Protein AF-A0A382GEL1-F1 (afdb_monomer_lite)

Sequence (383 aa):
GMLVMHELFHVLLGHTRLFERISPAQNFAFDAVINSHLCLLFPDNPGISLFRKLYPADDFPFALLRPPDGWRTPAVKWRLQGEALSVHQALYTESSATYRELFDLLSRKLKNGAFGNAKDLEKIMEQLLGSHGPQGESEEVDPDFIREVREIVARWPMHERRSGRDQGGEAEGFGIEVREARRQMVSSIRSALWPLLDREGGFSGAARMGTGTLETTLPYRSLMDRRAGVSEACGTEPLFYKALSRIPVIRHFEKAHVYLDVSGSMLDDLPLLYGALLPLRQWLYPKIHVFSTSVSDIGYGQLKNGKVISTYGTEIDCVTGHMLKENLCRALIITDGWVGKIPSAHASELGKRKVLINSLITEDGDPEFAAKLNGTVHRLQKY

Secondary structure (DSSP, 8-state):
-HHHHHHHHHHHTTTTTS-SS--HHHHHHHHHHHHHHHHHH-TT-TTHHHHHHHS-SSSTTGGGGSPPBTTTSTT-B----HHHHHHHHHHHTSS---HHHHHHHHHHHHHTT-SS-HHHHHHHHTTSTT-PPS--------HHHHHHHHHHHTTS---------------------HHHHHHHHHHHHHHHHGGGS-TTTTT----EEEEEEEEEEESS--S--HHHHHHHHTT---S-EEEEEEEEEEE---PBEEEEE-SGGGTTTHHHHHHHHGGGTTTB-SEEEEESSSEEEEEHHHHHTT-----S---HHHHHHHHHHTT-SEEEEEE-S---PPPHHHHHHHHHTT-EEEEEE-TT---GGGGGSSS-EEE----

Foldseek 3Di:
DVLVQLVLVCVLQDPPDPDPDDDLLLVVLSLLLSQLVSCVVCVVDPCLVVLVVLFPCQDPPRVSNHQAPCAPHPPGDHNDDDPSSVLSCCSHPPVDDDSVNSSCVSVVCLVVPVDDDPVVVVVVSCVDSPDDPDDDDDDDDDPVVVVVSNVVSVLDDDDDDDDDDDDDDDDDDDDDPLPVLLVLLLVQVCVLQVVQADVVVVLQQDWDWDKDKDWDWDQDDPDDAPVQVVCVVVVHHDRIGIDIDIDTDTDGGHAAAEEEELAPVCVVVLVSNLSSCLVVCNRYDQWHFYDFPATDTDGNVCSVVVPGDYPNHAACQNVLVVCVVVVAQHYEYEEQQPRDAHPPVSLVVQVVSNREYEYEHEPNHDCVNCPSHHYYYTYRDDD

pLDDT: mean 70.01, std 20.83, range [22.47, 97.06]

Radius of gyration: 30.43 Å; chains: 1; bounding box: 86×64×75 Å

Organism: NCBI:txid408172

Structure (mmCIF, N/CA/C/O backbone):
data_AF-A0A382GEL1-F1
#
_entry.id   AF-A0A382GEL1-F1
#
loop_
_atom_site.group_PDB
_atom_site.id
_atom_site.type_symbol
_atom_site.label_atom_id
_atom_site.label_alt_id
_atom_site.label_comp_id
_atom_site.label_asym_id
_atom_site.label_entity_id
_atom_site.label_seq_id
_atom_site.pdbx_PDB_ins_code
_atom_site.Cartn_x
_atom_site.Cartn_y
_atom_site.Cartn_z
_atom_site.occupancy
_atom_site.B_iso_or_equiv
_atom_site.auth_seq_id
_atom_site.auth_comp_id
_atom_site.auth_asym_id
_atom_site.auth_atom_id
_atom_site.pdbx_PDB_model_num
ATOM 1 N N . GLY A 1 1 ? 26.608 -26.980 -24.484 1.00 51.22 1 GLY A N 1
ATOM 2 C CA . GLY A 1 1 ? 25.591 -25.938 -24.264 1.00 51.22 1 GLY A CA 1
ATOM 3 C C . GLY A 1 1 ? 25.439 -25.641 -22.790 1.00 51.22 1 GLY A C 1
ATOM 4 O O . GLY A 1 1 ? 26.114 -24.757 -22.299 1.00 51.22 1 GLY A O 1
ATOM 5 N N . MET A 1 2 ? 24.625 -26.418 -22.074 1.00 59.84 2 MET A N 1
ATOM 6 C CA . MET A 1 2 ? 24.245 -26.127 -20.682 1.00 59.84 2 MET A CA 1
ATOM 7 C C . MET A 1 2 ? 25.402 -26.153 -19.666 1.00 59.84 2 MET A C 1
ATOM 9 O O . MET A 1 2 ? 25.408 -25.323 -18.771 1.00 59.84 2 MET A O 1
ATOM 13 N N . LEU A 1 3 ? 26.406 -27.023 -19.845 1.00 56.03 3 LEU A N 1
ATOM 14 C CA . LEU A 1 3 ? 27.614 -27.030 -19.006 1.00 56.03 3 LEU A CA 1
ATOM 15 C C . LEU A 1 3 ? 28.439 -25.747 -19.187 1.00 56.03 3 LEU A C 1
ATOM 17 O O . LEU A 1 3 ? 28.814 -25.111 -18.222 1.00 56.03 3 LEU A O 1
ATOM 21 N N . VAL A 1 4 ? 28.636 -25.311 -20.434 1.00 51.06 4 VAL A N 1
ATOM 22 C CA . VAL A 1 4 ? 29.341 -24.054 -20.745 1.00 51.06 4 VAL A CA 1
ATOM 23 C C . VAL A 1 4 ? 28.583 -22.852 -20.181 1.00 51.06 4 VAL A C 1
ATOM 25 O O . VAL A 1 4 ? 29.202 -21.921 -19.695 1.00 51.06 4 VAL A O 1
ATOM 28 N N . MET A 1 5 ? 27.246 -22.879 -20.201 1.00 49.69 5 MET A N 1
ATOM 29 C CA . MET A 1 5 ? 26.431 -21.841 -19.565 1.00 49.69 5 MET A CA 1
ATOM 30 C C . MET A 1 5 ? 26.531 -21.887 -18.039 1.00 49.69 5 MET A C 1
ATOM 32 O O . MET A 1 5 ? 26.578 -20.838 -17.423 1.00 49.69 5 MET A O 1
ATOM 36 N N . HIS A 1 6 ? 26.596 -23.070 -17.430 1.00 55.56 6 HIS A N 1
ATOM 37 C CA . HIS A 1 6 ? 26.829 -23.225 -15.994 1.00 55.56 6 HIS A CA 1
ATOM 38 C C . HIS A 1 6 ? 28.192 -22.644 -15.588 1.00 55.56 6 HIS A C 1
ATOM 40 O O . HIS A 1 6 ? 28.235 -21.745 -14.754 1.00 55.56 6 HIS A O 1
ATOM 46 N N . GLU A 1 7 ? 29.275 -23.037 -16.263 1.00 53.88 7 GLU A N 1
ATOM 47 C CA . GLU A 1 7 ? 30.620 -22.492 -16.021 1.00 53.88 7 GLU A CA 1
ATOM 48 C C . GLU A 1 7 ? 30.689 -20.981 -16.290 1.00 53.88 7 GLU A C 1
ATOM 50 O O . GLU A 1 7 ? 31.270 -20.224 -15.514 1.00 53.88 7 GLU A O 1
ATOM 55 N N . LEU A 1 8 ? 30.024 -20.500 -17.348 1.00 47.31 8 LEU A N 1
ATOM 56 C CA . LEU A 1 8 ? 29.920 -19.069 -17.620 1.00 47.31 8 LEU A CA 1
ATOM 57 C C . LEU A 1 8 ? 29.183 -18.355 -16.483 1.00 47.31 8 LEU A C 1
ATOM 59 O O . LEU A 1 8 ? 29.615 -17.288 -16.080 1.00 47.31 8 LEU A O 1
ATOM 63 N N . PHE A 1 9 ? 28.126 -18.935 -15.911 1.00 45.88 9 PHE A N 1
ATOM 64 C CA . PHE A 1 9 ? 27.417 -18.357 -14.766 1.00 45.88 9 PHE A CA 1
ATOM 65 C C . PHE A 1 9 ? 28.251 -18.365 -13.475 1.00 45.88 9 PHE A C 1
ATOM 67 O O . PHE A 1 9 ? 28.119 -17.432 -12.685 1.00 45.88 9 PHE A O 1
ATOM 74 N N . HIS A 1 10 ? 29.156 -19.331 -13.283 1.00 51.50 10 HIS A N 1
ATOM 75 C CA . HIS A 1 10 ? 30.150 -19.308 -12.199 1.00 51.50 10 HIS A CA 1
ATOM 76 C C . HIS A 1 10 ? 31.162 -18.170 -12.357 1.00 51.50 10 HIS A C 1
ATOM 78 O O . HIS A 1 10 ? 31.471 -17.455 -11.398 1.00 51.50 10 HIS A O 1
ATOM 84 N N . VAL A 1 11 ? 31.645 -17.957 -13.583 1.00 45.09 11 VAL A N 1
ATOM 85 C CA . VAL A 1 11 ? 32.502 -16.811 -13.911 1.00 45.09 11 VAL A CA 1
ATOM 86 C C . VAL A 1 11 ? 31.721 -15.503 -13.752 1.00 45.09 11 VAL A C 1
ATOM 88 O O . VAL A 1 11 ? 32.246 -14.543 -13.182 1.00 45.09 11 VAL A O 1
ATOM 91 N N . LEU A 1 12 ? 30.452 -15.480 -14.182 1.00 38.00 12 LEU A N 1
ATOM 92 C CA . LEU A 1 12 ? 29.607 -14.294 -14.159 1.00 38.00 12 LEU A CA 1
ATOM 93 C C . LEU A 1 12 ? 29.206 -13.883 -12.729 1.00 38.00 12 LEU A C 1
ATOM 95 O O . LEU A 1 12 ? 29.235 -12.710 -12.395 1.00 38.00 12 LEU A O 1
ATOM 99 N N . LEU A 1 13 ? 28.875 -14.816 -11.838 1.00 44.44 13 LEU A N 1
ATOM 100 C CA . LEU A 1 13 ? 28.463 -14.503 -10.458 1.00 44.44 13 LEU A CA 1
ATOM 101 C C . LEU A 1 13 ? 29.647 -14.325 -9.491 1.00 44.44 13 LEU A C 1
ATOM 103 O O . LEU A 1 13 ? 29.459 -14.135 -8.290 1.00 44.44 13 LEU A O 1
ATOM 107 N N . GLY A 1 14 ? 30.872 -14.303 -10.022 1.00 43.22 14 GLY A N 1
ATOM 108 C CA . GLY A 1 14 ? 32.047 -13.837 -9.302 1.00 43.22 14 GLY A CA 1
ATOM 109 C C . GLY A 1 14 ? 32.675 -14.871 -8.372 1.00 43.22 14 GLY A C 1
ATOM 110 O O . GLY A 1 14 ? 32.831 -14.610 -7.181 1.00 43.22 14 GLY A O 1
ATOM 111 N N . HIS A 1 15 ? 33.186 -15.973 -8.927 1.00 45.88 15 HIS A N 1
ATOM 112 C CA . HIS A 1 15 ? 34.116 -16.863 -8.212 1.00 45.88 15 HIS A CA 1
ATOM 113 C C . HIS A 1 15 ? 35.503 -16.256 -7.928 1.00 45.88 15 HIS A C 1
ATOM 115 O O . HIS A 1 15 ? 36.342 -16.919 -7.324 1.00 45.88 15 HIS A O 1
ATOM 121 N N . THR A 1 16 ? 35.778 -15.003 -8.310 1.00 42.62 16 THR A N 1
ATOM 122 C CA . THR A 1 16 ? 37.119 -14.426 -8.124 1.00 42.62 16 THR A CA 1
ATOM 123 C C . THR A 1 16 ? 37.268 -13.410 -6.998 1.00 42.62 16 THR A C 1
ATOM 125 O O . THR A 1 16 ? 38.412 -13.212 -6.598 1.00 42.62 16 THR A O 1
ATOM 128 N N . ARG A 1 17 ? 36.221 -12.750 -6.457 1.00 38.22 17 ARG A N 1
ATOM 129 C CA . ARG A 1 17 ? 36.457 -11.637 -5.490 1.00 38.22 17 ARG A CA 1
ATOM 130 C C . ARG A 1 17 ? 35.403 -11.327 -4.414 1.00 38.22 17 ARG A C 1
ATOM 132 O O . ARG A 1 17 ? 35.655 -10.417 -3.631 1.00 38.22 17 ARG A O 1
ATOM 139 N N . LEU A 1 18 ? 34.259 -12.014 -4.323 1.00 35.97 18 LEU A N 1
ATOM 140 C CA . LEU A 1 18 ? 33.218 -11.626 -3.343 1.00 35.97 18 LEU A CA 1
ATOM 141 C C . LEU A 1 18 ? 33.382 -12.244 -1.941 1.00 35.97 18 LEU A C 1
ATOM 143 O O . LEU A 1 18 ? 32.827 -11.711 -0.984 1.00 35.97 18 LEU A O 1
ATOM 147 N N . PHE A 1 19 ? 34.195 -13.295 -1.781 1.00 34.75 19 PHE A N 1
ATOM 148 C CA . PHE A 1 19 ? 34.539 -13.864 -0.471 1.00 34.75 19 PHE A CA 1
ATOM 149 C C . PHE A 1 19 ? 36.019 -14.265 -0.436 1.00 34.75 19 PHE A C 1
ATOM 151 O O . PHE A 1 19 ? 36.486 -14.965 -1.329 1.00 34.75 19 PHE A O 1
ATOM 158 N N . GLU A 1 20 ? 36.755 -13.858 0.604 1.00 35.75 20 GLU A N 1
ATOM 159 C CA . GLU A 1 20 ? 38.192 -14.160 0.765 1.00 35.75 20 GLU A CA 1
ATOM 160 C C . GLU A 1 20 ? 38.476 -15.676 0.867 1.00 35.75 20 GLU A C 1
ATOM 162 O O . GLU A 1 20 ? 39.573 -16.121 0.533 1.00 35.75 20 GLU A O 1
ATOM 167 N N . ARG A 1 21 ? 37.472 -16.477 1.272 1.00 40.16 21 ARG A N 1
ATOM 168 C CA . ARG A 1 21 ? 37.397 -17.948 1.158 1.00 40.16 21 ARG A CA 1
ATOM 169 C C . ARG A 1 21 ? 35.927 -18.378 1.073 1.00 40.16 21 ARG A C 1
ATOM 171 O O . ARG A 1 21 ? 35.177 -18.138 2.018 1.00 40.16 21 ARG A O 1
ATOM 178 N N . ILE A 1 22 ? 35.508 -19.013 -0.024 1.00 49.91 22 ILE A N 1
ATOM 179 C CA . ILE A 1 22 ? 34.149 -19.567 -0.147 1.00 49.91 22 ILE A CA 1
ATOM 180 C C . ILE A 1 22 ? 34.103 -20.915 0.579 1.00 49.91 22 ILE A C 1
ATOM 182 O O . ILE A 1 22 ? 34.937 -21.788 0.342 1.00 49.91 22 ILE A O 1
ATOM 186 N N . SER A 1 23 ? 33.146 -21.088 1.490 1.00 54.94 23 SER A N 1
ATOM 187 C CA . SER A 1 23 ? 32.922 -22.381 2.142 1.00 54.94 23 SER A CA 1
ATOM 188 C C . SER A 1 23 ? 32.253 -23.367 1.175 1.00 54.94 23 SER A C 1
ATOM 190 O O . SER A 1 23 ? 31.447 -22.951 0.339 1.00 54.94 23 SER A O 1
ATOM 192 N N . PRO A 1 24 ? 32.485 -24.682 1.309 1.00 55.19 24 PRO A N 1
ATOM 193 C CA . PRO A 1 24 ? 31.870 -25.668 0.420 1.00 55.19 24 PRO A CA 1
ATOM 194 C C . PRO A 1 24 ? 30.332 -25.568 0.359 1.00 55.19 24 PRO A C 1
ATOM 196 O O . PRO A 1 24 ? 29.725 -25.719 -0.699 1.00 55.19 24 PRO A O 1
ATOM 199 N N . ALA A 1 25 ? 29.684 -25.235 1.480 1.00 56.03 25 ALA A N 1
ATOM 200 C CA . ALA A 1 25 ? 28.234 -25.042 1.558 1.00 56.03 25 ALA A CA 1
ATOM 201 C C . ALA A 1 25 ? 27.726 -23.862 0.714 1.00 56.03 25 ALA A C 1
ATOM 203 O O . ALA A 1 25 ? 26.611 -23.905 0.198 1.00 56.03 25 ALA A O 1
ATOM 204 N N . GLN A 1 26 ? 28.539 -22.810 0.587 1.00 53.25 26 GLN A N 1
ATOM 205 C CA . GLN A 1 26 ? 28.230 -21.656 -0.254 1.00 53.25 26 GLN A CA 1
ATOM 206 C C . GLN A 1 26 ? 28.356 -22.026 -1.727 1.00 53.25 26 GLN A C 1
ATOM 208 O O . GLN A 1 26 ? 27.423 -21.742 -2.468 1.00 53.25 26 GLN A O 1
ATOM 213 N N . ASN A 1 27 ? 29.427 -22.726 -2.127 1.00 61.47 27 ASN A N 1
ATOM 214 C CA . ASN A 1 27 ? 29.574 -23.233 -3.500 1.00 61.47 27 ASN A CA 1
ATOM 215 C C . ASN A 1 27 ? 28.355 -24.067 -3.905 1.00 61.47 27 ASN A C 1
ATOM 217 O O . ASN A 1 27 ? 27.696 -23.765 -4.889 1.00 61.47 27 ASN A O 1
ATOM 221 N N . PHE A 1 28 ? 27.956 -25.020 -3.062 1.00 68.56 28 PHE A N 1
ATOM 222 C CA . PHE A 1 28 ? 26.776 -25.836 -3.331 1.00 68.56 28 PHE A CA 1
ATOM 223 C C . PHE A 1 28 ? 25.490 -25.003 -3.499 1.00 68.56 28 PHE A C 1
ATOM 225 O O . PHE A 1 28 ? 24.666 -25.269 -4.376 1.00 68.56 28 PHE A O 1
ATOM 232 N N . ALA A 1 29 ? 25.290 -23.997 -2.641 1.00 61.16 29 ALA A N 1
ATOM 233 C CA . ALA A 1 29 ? 24.134 -23.109 -2.735 1.00 61.16 29 ALA A CA 1
ATOM 234 C C . ALA A 1 29 ? 24.134 -22.323 -4.056 1.00 61.16 29 ALA A C 1
ATOM 236 O O . ALA A 1 29 ? 23.073 -22.158 -4.660 1.00 61.16 29 ALA A O 1
ATOM 237 N N . PHE A 1 30 ? 25.307 -21.874 -4.513 1.00 59.22 30 PHE A N 1
ATOM 238 C CA . PHE A 1 30 ? 25.467 -21.202 -5.800 1.00 59.22 30 PHE A CA 1
ATOM 239 C C . PHE A 1 30 ? 25.097 -22.120 -6.963 1.00 59.22 30 PHE A C 1
ATOM 241 O O . PHE A 1 30 ? 24.238 -21.744 -7.761 1.00 59.22 30 PHE A O 1
ATOM 248 N N . ASP A 1 31 ? 25.638 -23.337 -7.007 1.00 67.75 31 ASP A N 1
ATOM 249 C CA . ASP A 1 31 ? 25.343 -24.313 -8.061 1.00 67.75 31 ASP A CA 1
ATOM 250 C C . ASP A 1 31 ? 23.836 -24.606 -8.140 1.00 67.75 31 ASP A C 1
ATOM 252 O O . ASP A 1 31 ? 23.256 -24.665 -9.225 1.00 67.75 31 ASP A O 1
ATOM 256 N N . ALA A 1 32 ? 23.168 -24.748 -6.987 1.00 70.38 32 ALA A N 1
ATOM 257 C CA . ALA A 1 32 ? 21.729 -25.008 -6.919 1.00 70.38 32 ALA A CA 1
ATOM 258 C C . ALA A 1 32 ? 20.906 -23.857 -7.509 1.00 70.38 32 ALA A C 1
ATOM 260 O O . ALA A 1 32 ? 19.965 -24.085 -8.278 1.00 70.38 32 ALA A O 1
ATOM 261 N N . VAL A 1 33 ? 21.276 -22.615 -7.185 1.00 64.31 33 VAL A N 1
ATOM 262 C CA . VAL A 1 33 ? 20.628 -21.420 -7.732 1.00 64.31 33 VAL A CA 1
ATOM 263 C C . VAL A 1 33 ? 20.878 -21.327 -9.233 1.00 64.31 33 VAL A C 1
ATOM 265 O O . VAL A 1 33 ? 19.914 -21.200 -9.988 1.00 64.31 33 VAL A O 1
ATOM 268 N N . ILE A 1 34 ? 22.130 -21.460 -9.678 1.00 62.16 34 ILE A N 1
ATOM 269 C CA . ILE A 1 34 ? 22.515 -21.377 -11.093 1.00 62.16 34 ILE A CA 1
ATOM 270 C C . ILE A 1 34 ? 21.776 -22.437 -11.913 1.00 62.16 34 ILE A C 1
ATOM 272 O O . ILE A 1 34 ? 21.128 -22.104 -12.906 1.00 62.16 34 ILE A O 1
ATOM 276 N N . ASN A 1 35 ? 21.790 -23.697 -11.474 1.00 73.31 35 ASN A N 1
ATOM 277 C CA . ASN A 1 35 ? 21.128 -24.791 -12.185 1.00 73.31 35 ASN A CA 1
ATOM 278 C C . ASN A 1 35 ? 19.620 -24.575 -12.282 1.00 73.31 35 ASN A C 1
ATOM 280 O O . ASN A 1 35 ? 19.038 -24.749 -13.357 1.00 73.31 35 ASN A O 1
ATOM 284 N N . SER A 1 36 ? 18.987 -24.141 -11.190 1.00 72.06 36 SER A N 1
ATOM 285 C CA . SER A 1 36 ? 17.558 -23.829 -11.194 1.00 72.06 36 SER A CA 1
ATOM 286 C C . SER A 1 36 ? 17.216 -22.685 -12.144 1.00 72.06 36 SER A C 1
ATOM 288 O O . SER A 1 36 ? 16.263 -22.777 -12.921 1.00 72.06 36 SER A O 1
ATOM 290 N N . HIS A 1 37 ? 18.052 -21.650 -12.167 1.00 64.25 37 HIS A N 1
ATOM 291 C CA . HIS A 1 37 ? 17.856 -20.475 -12.993 1.00 64.25 37 HIS A CA 1
ATOM 292 C C . HIS A 1 37 ? 18.031 -20.799 -14.479 1.00 64.25 37 HIS A C 1
ATOM 294 O O . HIS A 1 37 ? 17.176 -20.445 -15.291 1.00 64.25 37 HIS A O 1
ATOM 300 N N . LEU A 1 38 ? 19.069 -21.561 -14.835 1.00 63.72 38 LEU A N 1
ATOM 301 C CA . LEU A 1 38 ? 19.280 -22.051 -16.198 1.00 63.72 38 LEU A CA 1
ATOM 302 C C . LEU A 1 38 ? 18.112 -22.916 -16.679 1.00 63.72 38 LEU A C 1
ATOM 304 O O . LEU A 1 38 ? 17.657 -22.759 -17.812 1.00 63.72 38 LEU A O 1
ATOM 308 N N . CYS A 1 39 ? 17.584 -23.788 -15.816 1.00 70.25 39 CYS A N 1
ATOM 309 C CA . CYS A 1 39 ? 16.404 -24.584 -16.139 1.00 70.25 39 CYS A CA 1
ATOM 310 C C . CYS A 1 39 ? 15.180 -23.690 -16.391 1.00 70.25 39 CYS A C 1
ATOM 312 O O . CYS A 1 39 ? 14.426 -23.926 -17.335 1.00 70.25 39 CYS A O 1
ATOM 314 N N . LEU A 1 40 ? 14.959 -22.669 -15.555 1.00 66.50 40 LEU A N 1
ATOM 315 C CA . LEU A 1 40 ? 13.805 -21.771 -15.657 1.00 66.50 40 LEU A CA 1
ATOM 316 C C . LEU A 1 40 ? 13.856 -20.859 -16.888 1.00 66.50 40 LEU A C 1
ATOM 318 O O . LEU A 1 40 ? 12.805 -20.640 -17.499 1.00 66.50 40 LEU A O 1
ATOM 322 N N . LEU A 1 41 ? 15.044 -20.349 -17.230 1.00 56.47 41 LEU A N 1
ATOM 323 C CA . LEU A 1 41 ? 15.288 -19.490 -18.392 1.00 56.47 41 LEU A CA 1
ATOM 324 C C . LEU A 1 41 ? 15.200 -20.257 -19.712 1.00 56.47 41 LEU A C 1
ATOM 326 O O . LEU A 1 41 ? 14.663 -19.736 -20.686 1.00 56.47 41 LEU A O 1
ATOM 330 N N . PHE A 1 42 ? 15.694 -21.496 -19.738 1.00 68.00 42 PHE A N 1
ATOM 331 C CA . PHE A 1 42 ? 15.778 -22.304 -20.955 1.00 68.00 42 PHE A CA 1
ATOM 332 C C . PHE A 1 42 ? 15.041 -23.642 -20.796 1.00 68.00 42 PHE A C 1
ATOM 334 O O . PHE A 1 42 ? 15.665 -24.700 -20.881 1.00 68.00 42 PHE A O 1
ATOM 341 N N . PRO A 1 43 ? 13.713 -23.626 -20.582 1.00 69.50 43 PRO A N 1
ATOM 342 C CA . PRO A 1 43 ? 12.949 -24.812 -20.193 1.00 69.50 43 PRO A CA 1
ATOM 343 C C . PRO A 1 43 ? 12.905 -25.913 -21.253 1.00 69.50 43 PRO A C 1
ATOM 345 O O . PRO A 1 43 ? 12.788 -27.086 -20.906 1.00 69.50 43 PRO A O 1
ATOM 348 N N . ASP A 1 44 ? 13.047 -25.546 -22.525 1.00 72.56 44 ASP A N 1
ATOM 349 C CA . ASP A 1 44 ? 13.038 -26.480 -23.653 1.00 72.56 44 ASP A CA 1
ATOM 350 C C . ASP A 1 44 ? 14.450 -26.976 -24.014 1.00 72.56 44 ASP A C 1
ATOM 352 O O . ASP A 1 44 ? 14.643 -27.686 -25.002 1.00 72.56 44 ASP A O 1
ATOM 356 N N . ASN A 1 45 ? 15.471 -26.613 -23.226 1.00 72.62 45 ASN A N 1
ATOM 357 C CA . ASN A 1 45 ? 16.844 -26.994 -23.519 1.00 72.62 45 ASN A CA 1
ATOM 358 C C . ASN A 1 45 ? 17.074 -28.492 -23.231 1.00 72.62 45 ASN A C 1
ATOM 360 O O . ASN A 1 45 ? 16.934 -28.936 -22.084 1.00 72.62 45 ASN A O 1
ATOM 364 N N . PRO A 1 46 ? 17.520 -29.287 -24.224 1.00 71.31 46 PRO A N 1
ATOM 365 C CA . PRO A 1 46 ? 17.767 -30.718 -24.037 1.00 71.31 46 PRO A CA 1
ATOM 366 C C . PRO A 1 46 ? 18.852 -31.004 -22.983 1.00 71.31 46 PRO A C 1
ATOM 368 O O . PRO A 1 46 ? 18.870 -32.082 -22.381 1.00 71.31 46 PRO A O 1
ATOM 371 N N . GLY A 1 47 ? 19.717 -30.023 -22.702 1.00 69.06 47 GLY A N 1
ATOM 372 C CA . GLY A 1 47 ? 20.745 -30.062 -21.666 1.00 69.06 47 GLY A CA 1
ATOM 373 C C . GLY A 1 47 ? 20.214 -30.229 -20.241 1.00 69.06 47 GLY A C 1
ATOM 374 O O . GLY A 1 47 ? 20.942 -30.742 -19.403 1.00 69.06 47 GLY A O 1
ATOM 375 N N . ILE A 1 48 ? 18.939 -29.937 -19.963 1.00 77.56 48 ILE A N 1
ATOM 376 C CA . ILE A 1 48 ? 18.332 -30.160 -18.634 1.00 77.56 48 ILE A CA 1
ATOM 377 C C . ILE A 1 48 ? 18.305 -31.653 -18.267 1.00 77.56 48 ILE A C 1
ATOM 379 O O . ILE A 1 48 ? 18.303 -32.043 -17.096 1.00 77.56 48 ILE A O 1
ATOM 383 N N . SER A 1 49 ? 18.278 -32.533 -19.272 1.00 79.62 49 SER A N 1
ATOM 384 C CA . SER A 1 49 ? 18.406 -33.975 -19.047 1.00 79.62 49 SER A CA 1
ATOM 385 C C . SER A 1 49 ? 19.749 -34.361 -18.412 1.00 79.62 49 SER A C 1
ATOM 387 O O . SER A 1 49 ? 19.807 -35.384 -17.736 1.00 79.62 49 SER A O 1
ATOM 389 N N . LEU A 1 50 ? 20.796 -33.540 -18.563 1.00 77.44 50 LEU A N 1
ATOM 390 C CA . LEU A 1 50 ? 22.117 -33.778 -17.986 1.00 77.44 50 LEU A CA 1
ATOM 391 C C . LEU A 1 50 ? 22.097 -33.659 -16.458 1.00 77.44 50 LEU A C 1
ATOM 393 O O . LEU A 1 50 ? 22.530 -34.588 -15.788 1.00 77.44 50 LEU A O 1
ATOM 397 N N . PHE A 1 51 ? 21.505 -32.599 -15.896 1.00 81.69 51 PHE A N 1
ATOM 398 C CA . PHE A 1 51 ? 21.383 -32.443 -14.437 1.00 81.69 51 PHE A CA 1
ATOM 399 C C . PHE A 1 51 ? 20.622 -33.608 -13.796 1.00 81.69 51 PHE A C 1
ATOM 401 O O . PHE A 1 51 ? 20.992 -34.105 -12.737 1.00 81.69 51 PHE A O 1
ATOM 408 N N . ARG A 1 52 ? 19.588 -34.109 -14.482 1.00 83.56 52 ARG A N 1
ATOM 409 C CA . ARG A 1 52 ? 18.815 -35.274 -14.031 1.00 83.56 52 ARG A CA 1
ATOM 410 C C . ARG A 1 52 ? 19.577 -36.602 -14.132 1.00 83.56 52 ARG A C 1
ATOM 412 O O . ARG A 1 52 ? 19.168 -37.569 -13.499 1.00 83.56 52 ARG A O 1
ATOM 419 N N . LYS A 1 53 ? 20.642 -36.672 -14.933 1.00 81.19 53 LYS A N 1
ATOM 420 C CA . LYS A 1 53 ? 21.529 -37.844 -15.014 1.00 81.19 53 LYS A CA 1
ATOM 421 C C . LYS A 1 53 ? 22.661 -37.775 -13.993 1.00 81.19 53 LYS A C 1
ATOM 423 O O . LYS A 1 53 ? 23.062 -38.814 -13.489 1.00 81.19 53 LYS A O 1
ATOM 428 N N . LEU A 1 54 ? 23.169 -36.573 -13.726 1.00 76.69 54 LEU A N 1
ATOM 429 C CA . LEU A 1 54 ? 24.309 -36.350 -12.839 1.00 76.69 54 LEU A CA 1
ATOM 430 C C . LEU A 1 54 ? 23.924 -36.388 -11.362 1.00 76.69 54 LEU A C 1
ATOM 432 O O . LEU A 1 54 ? 24.689 -36.905 -10.556 1.00 76.69 54 LEU A O 1
ATOM 436 N N . TYR A 1 55 ? 22.743 -35.873 -11.013 1.00 81.94 55 TYR A N 1
ATOM 437 C CA . TYR A 1 55 ? 22.324 -35.769 -9.620 1.00 81.94 55 TYR A CA 1
ATOM 438 C C . TYR A 1 55 ? 21.154 -36.717 -9.299 1.00 81.94 55 TYR A C 1
ATOM 440 O O . TYR A 1 55 ? 20.181 -36.784 -10.069 1.00 81.94 55 TYR A O 1
ATOM 448 N N . PRO A 1 56 ? 21.210 -37.448 -8.168 1.00 81.94 56 PRO A N 1
ATOM 449 C CA . PRO A 1 56 ? 20.098 -38.266 -7.681 1.00 81.94 56 PRO A CA 1
ATOM 450 C C . PRO A 1 56 ? 18.877 -37.403 -7.327 1.00 81.94 56 PRO A C 1
ATOM 452 O O . PRO A 1 56 ? 19.001 -36.247 -6.925 1.00 81.94 56 PRO A O 1
ATOM 455 N N . ALA A 1 57 ? 17.674 -37.949 -7.520 1.00 84.31 57 ALA A N 1
ATOM 456 C CA . ALA A 1 57 ? 16.425 -37.198 -7.353 1.00 84.31 57 ALA A CA 1
ATOM 457 C C . ALA A 1 57 ? 15.943 -37.135 -5.895 1.00 84.31 57 ALA A C 1
ATOM 459 O O . ALA A 1 57 ? 15.163 -36.249 -5.556 1.00 84.31 57 ALA A O 1
ATOM 460 N N . ASP A 1 58 ? 16.362 -38.087 -5.066 1.00 82.38 58 ASP A N 1
ATOM 461 C CA . ASP A 1 58 ? 15.879 -38.370 -3.713 1.00 82.38 58 ASP A CA 1
ATOM 462 C C . ASP A 1 58 ? 16.933 -38.160 -2.617 1.00 82.38 58 ASP A C 1
ATOM 464 O O . ASP A 1 58 ? 16.610 -38.276 -1.436 1.00 82.38 58 ASP A O 1
ATOM 468 N N . ASP A 1 59 ? 18.156 -37.789 -2.991 1.00 80.25 59 ASP A N 1
ATOM 469 C CA . ASP A 1 59 ? 19.261 -37.592 -2.057 1.00 80.25 59 ASP A CA 1
ATOM 470 C C . ASP A 1 59 ? 19.521 -36.100 -1.805 1.00 80.25 59 ASP A C 1
ATOM 472 O O . ASP A 1 59 ? 19.823 -35.331 -2.722 1.00 80.25 59 ASP A O 1
ATOM 476 N N . PHE A 1 60 ? 19.367 -35.665 -0.555 1.00 74.56 60 PHE A N 1
ATOM 477 C CA . PHE A 1 60 ? 19.625 -34.284 -0.150 1.00 74.56 60 PHE A CA 1
ATOM 478 C C . PHE A 1 60 ? 21.101 -34.130 0.258 1.00 74.56 60 PHE A C 1
ATOM 480 O O . PHE A 1 60 ? 21.574 -34.907 1.081 1.00 74.56 60 PHE A O 1
ATOM 487 N N . PRO A 1 61 ? 21.819 -33.089 -0.207 1.00 71.81 61 PRO A N 1
ATOM 488 C CA . PRO A 1 61 ? 21.293 -31.906 -0.881 1.00 71.81 61 PRO A CA 1
ATOM 489 C C . PRO A 1 61 ? 21.288 -31.998 -2.416 1.00 71.81 61 PRO A C 1
ATOM 491 O O . PRO A 1 61 ? 20.701 -31.123 -3.046 1.00 71.81 61 PRO A O 1
ATOM 494 N N . PHE A 1 62 ? 21.875 -33.036 -3.027 1.00 80.12 62 PHE A N 1
ATOM 495 C CA . PHE A 1 62 ? 22.079 -33.162 -4.486 1.00 80.12 62 PHE A CA 1
ATOM 496 C C . PHE A 1 62 ? 20.813 -33.009 -5.326 1.00 80.12 62 PHE A C 1
ATOM 498 O O . PHE A 1 62 ? 20.857 -32.431 -6.411 1.00 80.12 62 PHE A O 1
ATOM 505 N N . ALA A 1 63 ? 19.670 -33.446 -4.807 1.00 85.31 63 ALA A N 1
ATOM 506 C CA . ALA A 1 63 ? 18.374 -33.260 -5.441 1.00 85.31 63 ALA A CA 1
ATOM 507 C C . ALA A 1 63 ? 18.051 -31.778 -5.733 1.00 85.31 63 ALA A C 1
ATOM 509 O O . ALA A 1 63 ? 17.318 -31.502 -6.680 1.00 85.31 63 ALA A O 1
ATOM 510 N N . LEU A 1 64 ? 18.627 -30.818 -4.992 1.00 83.81 64 LEU A N 1
ATOM 511 C CA . LEU A 1 64 ? 18.479 -29.377 -5.246 1.00 83.81 64 LEU A CA 1
ATOM 512 C C . LEU A 1 64 ? 19.203 -28.904 -6.520 1.00 83.81 64 LEU A C 1
ATOM 514 O O . LEU A 1 64 ? 18.798 -27.907 -7.117 1.00 83.81 64 LEU A O 1
ATOM 518 N N . LEU A 1 65 ? 20.232 -29.621 -6.979 1.00 83.50 65 LEU A N 1
ATOM 519 C CA . LEU A 1 65 ? 21.024 -29.263 -8.165 1.00 83.50 65 LEU A CA 1
ATOM 520 C C . LEU A 1 65 ? 20.341 -29.629 -9.489 1.00 83.50 65 LEU A C 1
ATOM 522 O O . LEU A 1 65 ? 20.897 -29.380 -10.559 1.00 83.50 65 LEU A O 1
ATOM 526 N N . ARG A 1 66 ? 19.150 -30.234 -9.439 1.00 86.88 66 ARG A N 1
ATOM 527 C CA . ARG A 1 66 ? 18.403 -30.675 -10.620 1.00 86.88 66 ARG A CA 1
ATOM 528 C C . ARG A 1 66 ? 16.900 -30.413 -10.502 1.00 86.88 66 ARG A C 1
ATOM 530 O O . ARG A 1 66 ? 16.350 -30.460 -9.402 1.00 86.88 66 ARG A O 1
ATOM 537 N N . PRO A 1 67 ? 16.185 -30.251 -11.629 1.00 88.38 67 PRO A N 1
ATOM 538 C CA . PRO A 1 67 ? 14.727 -30.229 -11.609 1.00 88.38 67 PRO A CA 1
ATOM 539 C C . PRO A 1 67 ? 14.132 -31.605 -11.244 1.00 88.38 67 PRO A C 1
ATOM 541 O O . PRO A 1 67 ? 14.792 -32.645 -11.417 1.00 88.38 67 PRO A O 1
ATOM 544 N N . PRO A 1 68 ? 12.871 -31.643 -10.766 1.00 90.69 68 PRO A N 1
ATOM 545 C CA . PRO A 1 68 ? 12.169 -32.891 -10.460 1.00 90.69 68 PRO A CA 1
ATOM 546 C C . PRO A 1 68 ? 11.953 -33.766 -11.707 1.00 90.69 68 PRO A C 1
ATOM 548 O O . PRO A 1 68 ? 12.054 -33.319 -12.854 1.00 90.69 68 PRO A O 1
ATOM 551 N N . ASP A 1 69 ? 11.626 -35.042 -11.500 1.00 88.31 69 ASP A N 1
ATOM 552 C CA . ASP A 1 69 ? 11.219 -35.913 -12.608 1.00 88.31 69 ASP A CA 1
ATOM 553 C C . ASP A 1 69 ? 9.906 -35.396 -13.213 1.00 88.31 69 ASP A C 1
ATOM 555 O O . ASP A 1 69 ? 9.028 -34.941 -12.483 1.00 88.31 69 ASP A O 1
ATOM 559 N N . GLY A 1 70 ? 9.755 -35.452 -14.540 1.00 83.38 70 GLY A N 1
ATOM 560 C CA . GLY A 1 70 ? 8.545 -34.953 -15.210 1.00 83.38 70 GLY A CA 1
ATOM 561 C C . GLY A 1 70 ? 8.329 -33.439 -15.072 1.00 83.38 70 GLY A C 1
ATOM 562 O O . GLY A 1 70 ? 7.196 -32.973 -15.172 1.00 83.38 70 GLY A O 1
ATOM 563 N N . TRP A 1 71 ? 9.387 -32.666 -14.809 1.00 86.81 71 TRP A N 1
ATOM 564 C CA . TRP A 1 71 ? 9.308 -31.219 -14.616 1.00 86.81 71 TRP A CA 1
ATOM 565 C C . TRP A 1 71 ? 8.564 -30.488 -15.746 1.00 86.81 71 TRP A C 1
ATOM 567 O O . TRP A 1 71 ? 8.760 -30.798 -16.919 1.00 86.81 71 TRP A O 1
ATOM 577 N N . ARG A 1 72 ? 7.700 -29.529 -15.370 1.00 76.75 72 ARG A N 1
ATOM 578 C CA . ARG A 1 72 ? 6.764 -28.791 -16.249 1.00 76.75 72 ARG A CA 1
ATOM 579 C C . ARG A 1 72 ? 5.757 -29.650 -17.019 1.00 76.75 72 ARG A C 1
ATOM 581 O O . ARG A 1 72 ? 5.104 -29.166 -17.938 1.00 76.75 72 ARG A O 1
ATOM 588 N N . THR A 1 73 ? 5.567 -30.897 -16.605 1.00 81.25 73 THR A N 1
ATOM 589 C CA . THR A 1 73 ? 4.485 -31.751 -17.099 1.00 81.25 73 THR A CA 1
ATOM 590 C C . THR A 1 73 ? 3.529 -32.104 -15.957 1.00 81.25 73 THR A C 1
ATOM 592 O O . THR A 1 73 ? 3.927 -32.062 -14.789 1.00 81.25 73 THR A O 1
ATOM 595 N N . PRO A 1 74 ? 2.286 -32.519 -16.258 1.00 75.50 74 PRO A N 1
ATOM 596 C CA . PRO A 1 74 ? 1.360 -33.028 -15.244 1.00 75.50 74 PRO A CA 1
ATOM 597 C C . PRO A 1 74 ? 1.879 -34.256 -14.474 1.00 75.50 74 PRO A C 1
ATOM 599 O O . PRO A 1 74 ? 1.348 -34.584 -13.419 1.00 75.50 74 PRO A O 1
ATOM 602 N N . ALA A 1 75 ? 2.918 -34.933 -14.976 1.00 84.19 75 ALA A N 1
ATOM 603 C CA . ALA A 1 75 ? 3.532 -36.106 -14.358 1.00 84.19 75 ALA A CA 1
ATOM 604 C C . ALA A 1 75 ? 4.710 -35.763 -13.421 1.00 84.19 75 ALA A C 1
ATOM 606 O O . ALA A 1 75 ? 5.554 -36.627 -13.168 1.00 84.19 75 ALA A O 1
ATOM 607 N N . VAL A 1 76 ? 4.804 -34.517 -12.936 1.00 89.31 76 VAL A N 1
ATOM 608 C CA . VAL A 1 76 ? 5.900 -34.078 -12.063 1.00 89.31 76 VAL A CA 1
ATOM 609 C C . VAL A 1 76 ? 5.951 -34.890 -10.763 1.00 89.31 76 VAL A C 1
ATOM 611 O O . VAL A 1 76 ? 4.942 -35.060 -10.079 1.00 89.31 76 VAL A O 1
ATOM 614 N N . LYS A 1 77 ? 7.137 -35.393 -10.403 1.00 89.56 77 LYS A N 1
ATOM 615 C CA . LYS A 1 77 ? 7.370 -36.152 -9.165 1.00 89.56 77 LYS A CA 1
ATOM 616 C C . LYS A 1 77 ? 8.452 -35.490 -8.326 1.00 89.56 77 LYS A C 1
ATOM 618 O O . LYS A 1 77 ? 9.624 -35.472 -8.701 1.00 89.56 77 LYS A O 1
ATOM 623 N N . TRP A 1 78 ? 8.046 -35.008 -7.159 1.00 89.81 78 TRP A N 1
ATOM 624 C CA . TRP A 1 78 ? 8.942 -34.503 -6.128 1.00 89.81 78 TRP A CA 1
ATOM 625 C C . TRP A 1 78 ? 9.295 -35.631 -5.160 1.00 89.81 78 TRP A C 1
ATOM 627 O O . TRP A 1 78 ? 8.402 -36.338 -4.694 1.00 89.81 78 TRP A O 1
ATOM 637 N N . ARG A 1 79 ? 10.587 -35.833 -4.890 1.00 87.81 79 ARG A N 1
ATOM 638 C CA . ARG A 1 79 ? 11.072 -36.941 -4.046 1.00 87.81 79 ARG A CA 1
ATOM 639 C C . ARG A 1 79 ? 11.472 -36.503 -2.639 1.00 87.81 79 ARG A C 1
ATOM 641 O O . ARG A 1 79 ? 11.448 -37.321 -1.727 1.00 87.81 79 ARG A O 1
ATOM 648 N N . LEU A 1 80 ? 11.817 -35.227 -2.466 1.00 85.50 80 LEU A N 1
ATOM 649 C CA . LEU A 1 80 ? 12.138 -34.653 -1.162 1.00 85.50 80 LEU A CA 1
ATOM 650 C C . LEU A 1 80 ? 10.876 -34.477 -0.308 1.00 85.50 80 LEU A C 1
ATOM 652 O O . LEU A 1 80 ? 9.757 -34.455 -0.820 1.00 85.50 80 LEU A O 1
ATOM 656 N N . GLN A 1 81 ? 11.061 -34.316 1.004 1.00 82.69 81 GLN A N 1
ATOM 657 C CA . GLN A 1 81 ? 9.981 -34.101 1.973 1.00 82.69 81 GLN A CA 1
ATOM 658 C C . GLN A 1 81 ? 10.280 -32.903 2.889 1.00 82.69 81 GLN A C 1
ATOM 660 O O . GLN A 1 81 ? 11.428 -32.472 3.027 1.00 82.69 81 GLN A O 1
ATOM 665 N N . GLY A 1 82 ? 9.239 -32.369 3.535 1.00 82.38 82 GLY A N 1
ATOM 666 C CA . GLY A 1 82 ? 9.359 -31.292 4.523 1.00 82.38 82 GLY A CA 1
ATOM 667 C C . GLY A 1 82 ? 9.990 -30.010 3.964 1.00 82.38 82 GLY A C 1
ATOM 668 O O . GLY A 1 82 ? 9.702 -29.601 2.846 1.00 82.38 82 GLY A O 1
ATOM 669 N N . GLU A 1 83 ? 10.870 -29.376 4.741 1.00 73.38 83 GLU A N 1
ATOM 670 C CA . GLU A 1 83 ? 11.517 -28.101 4.378 1.00 73.38 83 GLU A CA 1
ATOM 671 C C . GLU A 1 83 ? 12.367 -28.201 3.094 1.00 73.38 83 GLU A C 1
ATOM 673 O O . GLU A 1 83 ? 12.411 -27.260 2.303 1.00 73.38 83 GLU A O 1
ATOM 678 N N . ALA A 1 84 ? 12.988 -29.360 2.838 1.00 77.50 84 ALA A N 1
ATOM 679 C CA . ALA A 1 84 ? 13.780 -29.599 1.631 1.00 77.50 84 ALA A CA 1
ATOM 680 C C . ALA A 1 84 ? 12.909 -29.648 0.363 1.00 77.50 84 ALA A C 1
ATOM 682 O O . ALA A 1 84 ? 13.321 -29.151 -0.684 1.00 77.50 84 ALA A O 1
ATOM 683 N N . LEU A 1 85 ? 11.689 -30.192 0.467 1.00 83.62 85 LEU A N 1
ATOM 684 C CA . LEU A 1 85 ? 10.706 -30.163 -0.617 1.00 83.62 85 LEU A CA 1
ATOM 685 C C . LEU A 1 85 ? 10.285 -28.731 -0.944 1.00 83.62 85 LEU A C 1
ATOM 687 O O . LEU A 1 85 ? 10.280 -28.357 -2.113 1.00 83.62 85 LEU A O 1
ATOM 691 N N . SER A 1 86 ? 9.971 -27.935 0.080 1.00 75.69 86 SER A N 1
ATOM 692 C CA . SER A 1 86 ? 9.555 -26.542 -0.103 1.00 75.69 86 SER A CA 1
ATOM 693 C C . SER A 1 86 ? 10.617 -25.726 -0.840 1.00 75.69 86 SER A C 1
ATOM 695 O O . SER A 1 86 ? 10.293 -24.971 -1.754 1.00 75.69 86 SER A O 1
ATOM 697 N N . VAL A 1 87 ? 11.895 -25.914 -0.493 1.00 70.94 87 VAL A N 1
ATOM 698 C CA . VAL A 1 87 ? 13.009 -25.225 -1.160 1.00 70.94 87 VAL A CA 1
ATOM 699 C C . VAL A 1 87 ? 13.244 -25.750 -2.575 1.00 70.94 87 VAL A C 1
ATOM 701 O O . VAL A 1 87 ? 13.458 -24.960 -3.491 1.00 70.94 87 VAL A O 1
ATOM 704 N N . HIS A 1 88 ? 13.139 -27.061 -2.798 1.00 82.81 88 HIS A N 1
ATOM 705 C CA . HIS A 1 88 ? 13.247 -27.629 -4.143 1.00 82.81 88 HIS A CA 1
ATOM 706 C C . HIS A 1 88 ? 12.135 -27.136 -5.074 1.00 82.81 88 HIS A C 1
ATOM 708 O O . HIS A 1 88 ? 12.397 -26.791 -6.223 1.00 82.81 88 HIS A O 1
ATOM 714 N N . GLN A 1 89 ? 10.906 -27.017 -4.572 1.00 79.69 89 GLN A N 1
ATOM 715 C CA . GLN A 1 89 ? 9.801 -26.403 -5.307 1.00 79.69 89 GLN A CA 1
ATOM 716 C C . GLN A 1 89 ? 10.090 -24.928 -5.601 1.00 79.69 89 GLN A C 1
ATOM 718 O O . GLN A 1 89 ? 10.032 -24.513 -6.754 1.00 79.69 89 GLN A O 1
ATOM 723 N N . ALA A 1 90 ? 10.517 -24.152 -4.607 1.00 68.38 90 ALA A N 1
ATOM 724 C CA . ALA A 1 90 ? 10.853 -22.740 -4.792 1.00 68.38 90 ALA A CA 1
ATOM 725 C C . ALA A 1 90 ? 12.020 -22.489 -5.776 1.00 68.38 90 ALA A C 1
ATOM 727 O O . ALA A 1 90 ? 12.084 -21.425 -6.392 1.00 68.38 90 ALA A O 1
ATOM 728 N N . LEU A 1 91 ? 12.923 -23.458 -5.967 1.00 70.94 91 LEU A N 1
ATOM 729 C CA . LEU A 1 91 ? 13.951 -23.405 -7.011 1.00 70.94 91 LEU A CA 1
ATOM 730 C C . LEU A 1 91 ? 13.364 -23.625 -8.417 1.00 70.94 91 LEU A C 1
ATOM 732 O O . LEU A 1 91 ? 13.754 -22.942 -9.358 1.00 70.94 91 LEU A O 1
ATOM 736 N N . TYR A 1 92 ? 12.431 -24.569 -8.585 1.00 76.69 92 TYR A N 1
ATOM 737 C CA . TYR A 1 92 ? 12.046 -25.069 -9.912 1.00 76.69 92 TYR A CA 1
ATOM 738 C C . TYR A 1 92 ? 10.587 -24.797 -10.337 1.00 76.69 92 TYR A C 1
ATOM 740 O O . TYR A 1 92 ? 10.248 -25.095 -11.479 1.00 76.69 92 TYR A O 1
ATOM 748 N N . THR A 1 93 ? 9.691 -24.242 -9.515 1.00 65.31 93 THR A N 1
ATOM 749 C CA . THR A 1 93 ? 8.297 -23.937 -9.936 1.00 65.31 93 THR A CA 1
ATOM 750 C C . THR A 1 93 ? 7.967 -22.459 -9.997 1.00 65.31 93 THR A C 1
ATOM 752 O O . THR A 1 93 ? 7.393 -22.009 -10.985 1.00 65.31 93 THR A O 1
ATOM 755 N N . GLU A 1 94 ? 8.322 -21.703 -8.968 1.00 51.28 94 GLU A N 1
ATOM 756 C CA . GLU A 1 94 ? 8.002 -20.284 -8.846 1.00 51.28 94 GLU A CA 1
ATOM 757 C C . GLU A 1 94 ? 9.222 -19.614 -8.235 1.00 51.28 94 GLU A C 1
ATOM 759 O O . GLU A 1 94 ? 9.648 -20.004 -7.157 1.00 51.28 94 GLU A O 1
ATOM 764 N N . SER A 1 95 ? 9.834 -18.671 -8.948 1.00 52.06 95 SER A N 1
ATOM 765 C CA . SER A 1 95 ? 11.102 -18.051 -8.565 1.00 52.06 95 SER A CA 1
ATOM 766 C C . SER A 1 95 ? 10.956 -17.286 -7.244 1.00 52.06 95 SER A C 1
ATOM 768 O O . SER A 1 95 ? 10.609 -16.102 -7.231 1.00 52.06 95 SER A O 1
ATOM 770 N N . SER A 1 96 ? 11.185 -17.970 -6.124 1.00 42.56 96 SER A N 1
ATOM 771 C CA . SER A 1 96 ? 10.984 -17.398 -4.791 1.00 42.56 96 SER A CA 1
ATOM 772 C C . SER A 1 96 ? 11.954 -17.897 -3.725 1.00 42.56 96 SER A C 1
ATOM 774 O O . SER A 1 96 ? 11.888 -17.383 -2.617 1.00 42.56 96 SER A O 1
ATOM 776 N N . ALA A 1 97 ? 12.853 -18.842 -4.019 1.00 44.69 97 ALA A N 1
ATOM 777 C CA . ALA A 1 97 ? 13.932 -19.165 -3.086 1.00 44.69 97 ALA A CA 1
ATOM 778 C C . ALA A 1 97 ? 15.024 -18.094 -3.174 1.00 44.69 97 ALA A C 1
ATOM 780 O O . ALA A 1 97 ? 15.659 -17.914 -4.214 1.00 44.69 97 ALA A O 1
ATOM 781 N N . THR A 1 98 ? 15.249 -17.374 -2.082 1.00 46.03 98 THR A N 1
ATOM 782 C CA . THR A 1 98 ? 16.374 -16.442 -1.974 1.00 46.03 98 THR A CA 1
ATOM 783 C C . THR A 1 98 ? 17.664 -17.195 -1.637 1.00 46.03 98 THR A C 1
ATOM 785 O O . THR A 1 98 ? 17.644 -18.214 -0.943 1.00 46.03 98 THR A O 1
ATOM 788 N N . TYR A 1 99 ? 18.816 -16.674 -2.077 1.00 44.75 99 TYR A N 1
ATOM 789 C CA . TYR A 1 99 ? 20.136 -17.223 -1.721 1.00 44.75 99 TYR A CA 1
ATOM 790 C C . TYR A 1 99 ? 20.295 -17.399 -0.202 1.00 44.75 99 TYR A C 1
ATOM 792 O O . TYR A 1 99 ? 20.826 -18.406 0.261 1.00 44.75 99 TYR A O 1
ATOM 800 N N . ARG A 1 100 ? 19.764 -16.451 0.584 1.00 47.38 100 ARG A N 1
ATOM 801 C CA . ARG A 1 100 ? 19.790 -16.502 2.049 1.00 47.38 100 ARG A CA 1
ATOM 802 C C . ARG A 1 100 ? 18.981 -17.678 2.605 1.00 47.38 100 ARG A C 1
ATOM 804 O O . ARG A 1 100 ? 19.478 -18.366 3.484 1.00 47.38 100 ARG A O 1
ATOM 811 N N . GLU A 1 101 ? 17.795 -17.966 2.069 1.00 51.56 101 GLU A N 1
ATOM 812 C CA . GLU A 1 101 ? 16.978 -19.111 2.507 1.00 51.56 101 GLU A CA 1
ATOM 813 C C . GLU A 1 101 ? 17.641 -20.460 2.191 1.00 51.56 101 GLU A C 1
ATOM 815 O O . GLU A 1 101 ? 17.616 -21.369 3.023 1.00 51.56 101 GLU A O 1
ATOM 820 N N . LEU A 1 102 ? 18.284 -20.580 1.023 1.00 55.62 102 LEU A N 1
ATOM 821 C CA . LEU A 1 102 ? 19.061 -21.763 0.635 1.00 55.62 102 LEU A CA 1
ATOM 822 C C . LEU A 1 102 ? 20.294 -21.945 1.518 1.00 55.62 102 LEU A C 1
ATOM 824 O O . LEU A 1 102 ? 20.524 -23.036 2.042 1.00 55.62 102 LEU A O 1
ATOM 828 N N . PHE A 1 103 ? 21.059 -20.874 1.723 1.00 52.19 103 PHE A N 1
ATOM 829 C CA . PHE A 1 103 ? 22.254 -20.896 2.555 1.00 52.19 103 PHE A CA 1
ATOM 830 C C . PHE A 1 103 ? 21.924 -21.182 4.024 1.00 52.19 103 PHE A C 1
ATOM 832 O O . PHE A 1 103 ? 22.613 -21.985 4.653 1.00 52.19 103 PHE A O 1
ATOM 839 N N . ASP A 1 104 ? 20.851 -20.602 4.566 1.00 55.91 104 ASP A N 1
ATOM 840 C CA . ASP A 1 104 ? 20.402 -20.860 5.934 1.00 55.91 104 ASP A CA 1
ATOM 841 C C . ASP A 1 104 ? 19.851 -22.281 6.089 1.00 55.91 104 ASP A C 1
ATOM 843 O O . ASP A 1 104 ? 20.061 -22.903 7.131 1.00 55.91 104 ASP A O 1
ATOM 847 N N . LEU A 1 105 ? 19.161 -22.834 5.082 1.00 63.22 105 LEU A N 1
ATOM 848 C CA . LEU A 1 105 ? 18.731 -24.236 5.096 1.00 63.22 105 LEU A CA 1
ATOM 849 C C . LEU A 1 105 ? 19.935 -25.184 5.086 1.00 63.22 105 LEU A C 1
ATOM 851 O O . LEU A 1 105 ? 20.027 -26.061 5.948 1.00 63.22 105 LEU A O 1
ATOM 855 N N . LEU A 1 106 ? 20.859 -24.999 4.138 1.00 60.00 106 LEU A N 1
ATOM 856 C CA . LEU A 1 106 ? 22.068 -25.811 4.009 1.00 60.00 106 LEU A CA 1
ATOM 857 C C . LEU A 1 106 ? 22.905 -25.708 5.283 1.00 60.00 106 LEU A C 1
ATOM 859 O O . LEU A 1 106 ? 23.213 -26.728 5.888 1.00 60.00 106 LEU A O 1
ATOM 863 N N . SER A 1 107 ? 23.168 -24.495 5.771 1.00 57.97 107 SER A N 1
ATOM 864 C CA . SER A 1 107 ? 23.939 -24.253 6.994 1.00 57.97 107 SER A CA 1
ATOM 865 C C . SER A 1 107 ? 23.287 -24.860 8.237 1.00 57.97 107 SER A C 1
ATOM 867 O O . SER A 1 107 ? 23.991 -25.419 9.075 1.00 57.97 107 SER A O 1
ATOM 869 N N . ARG A 1 108 ? 21.954 -24.791 8.377 1.00 64.12 108 ARG A N 1
ATOM 870 C CA . ARG A 1 108 ? 21.233 -25.424 9.499 1.00 64.12 108 ARG A CA 1
ATOM 871 C C . ARG A 1 108 ? 21.297 -26.946 9.421 1.00 64.12 108 ARG A C 1
ATOM 873 O O . ARG A 1 108 ? 21.580 -27.590 10.427 1.00 64.12 108 ARG A O 1
ATOM 880 N N . LYS A 1 109 ? 21.065 -27.536 8.246 1.00 61.16 109 LYS A N 1
ATOM 881 C CA . LYS A 1 109 ? 21.134 -28.995 8.065 1.00 61.16 109 LYS A CA 1
ATOM 882 C C . LYS A 1 109 ? 22.564 -29.521 8.237 1.00 61.16 109 LYS A C 1
ATOM 884 O O . LYS A 1 109 ? 22.727 -30.580 8.835 1.00 61.16 109 LYS A O 1
ATOM 889 N N . LEU A 1 110 ? 23.570 -28.754 7.803 1.00 56.78 110 LEU A N 1
ATOM 890 C CA . LEU A 1 110 ? 25.002 -29.045 7.959 1.00 56.78 110 LEU A CA 1
ATOM 891 C C . LEU A 1 110 ? 25.430 -28.998 9.429 1.00 56.78 110 LEU A C 1
ATOM 893 O O . LEU A 1 110 ? 26.087 -29.917 9.908 1.00 56.78 110 LEU A O 1
ATOM 897 N N . LYS A 1 111 ? 25.007 -27.965 10.170 1.00 54.28 111 LYS A N 1
ATOM 898 C CA . LYS A 1 111 ? 25.312 -27.809 11.604 1.00 54.28 111 LYS A CA 1
ATOM 899 C C . LYS A 1 111 ? 24.617 -28.840 12.489 1.00 54.28 111 LYS A C 1
ATOM 901 O O . LYS A 1 111 ? 25.178 -29.238 13.502 1.00 54.28 111 LYS A O 1
ATOM 906 N N . ASN A 1 112 ? 23.420 -29.286 12.113 1.00 53.25 112 ASN A N 1
ATOM 907 C CA . ASN A 1 112 ? 22.628 -30.209 12.927 1.00 53.25 112 ASN A CA 1
ATOM 908 C C . ASN A 1 112 ? 23.063 -31.680 12.806 1.00 53.25 112 ASN A C 1
ATOM 910 O O . ASN A 1 112 ? 22.352 -32.549 13.304 1.00 53.25 112 ASN A O 1
ATOM 914 N N . GLY A 1 113 ? 24.185 -31.982 12.136 1.00 47.50 113 GLY A N 1
ATOM 915 C CA . GLY A 1 113 ? 24.711 -33.349 12.034 1.00 47.50 113 GLY A CA 1
ATOM 916 C C . GLY A 1 113 ? 23.747 -34.338 11.369 1.00 47.50 113 GLY A C 1
ATOM 917 O O . GLY A 1 113 ? 23.916 -35.542 11.504 1.00 47.50 113 GLY A O 1
ATOM 918 N N . ALA A 1 114 ? 22.735 -33.841 10.646 1.00 46.00 114 ALA A N 1
ATOM 919 C CA . ALA A 1 114 ? 21.806 -34.661 9.864 1.00 46.00 114 ALA A CA 1
ATOM 920 C C . ALA A 1 114 ? 22.472 -35.252 8.608 1.00 46.00 114 ALA A C 1
ATOM 922 O O . ALA A 1 114 ? 21.847 -36.000 7.861 1.00 46.00 114 ALA A O 1
ATOM 923 N N . PHE A 1 115 ? 23.732 -34.889 8.384 1.00 47.25 115 PHE A N 1
ATOM 924 C CA . PHE A 1 115 ? 24.613 -35.481 7.406 1.00 47.25 115 PHE A CA 1
ATOM 925 C C . PHE A 1 115 ? 25.259 -36.728 8.006 1.00 47.25 115 PHE A C 1
ATOM 927 O O . PHE A 1 115 ? 25.825 -36.678 9.100 1.00 47.25 115 PHE A O 1
ATOM 934 N N . GLY A 1 116 ? 25.245 -37.830 7.254 1.00 45.16 116 GLY A N 1
ATOM 935 C CA . GLY A 1 116 ? 26.312 -38.820 7.389 1.00 45.16 116 GLY A CA 1
ATOM 936 C C . GLY A 1 116 ? 27.667 -38.100 7.388 1.00 45.16 116 GLY A C 1
ATOM 937 O O . GLY A 1 116 ? 27.790 -37.054 6.752 1.00 45.16 116 GLY A O 1
ATOM 938 N N . ASN A 1 117 ? 28.604 -38.600 8.203 1.00 38.72 117 ASN A N 1
ATOM 939 C CA . ASN A 1 117 ? 29.899 -38.003 8.557 1.00 38.72 117 ASN A CA 1
ATOM 940 C C . ASN A 1 117 ? 30.325 -36.809 7.688 1.00 38.72 117 ASN A C 1
ATOM 942 O O . ASN A 1 117 ? 30.545 -36.955 6.495 1.00 38.72 117 ASN A O 1
ATOM 946 N N . ALA A 1 118 ? 30.574 -35.648 8.301 1.00 41.59 118 ALA A N 1
ATOM 947 C CA . ALA A 1 118 ? 31.036 -34.426 7.626 1.00 41.59 118 ALA A CA 1
ATOM 948 C C . ALA A 1 118 ? 32.256 -34.611 6.684 1.00 41.59 118 ALA A C 1
ATOM 950 O O . ALA A 1 118 ? 32.466 -33.798 5.789 1.00 41.59 118 ALA A O 1
ATOM 951 N N . LYS A 1 119 ? 33.022 -35.700 6.849 1.00 43.47 119 LYS A N 1
ATOM 952 C CA . LYS A 1 119 ? 34.105 -36.127 5.947 1.00 43.47 119 LYS A CA 1
ATOM 953 C C . LYS A 1 119 ? 33.627 -36.653 4.587 1.00 43.47 119 LYS A C 1
ATOM 955 O O . LYS A 1 119 ? 34.345 -36.510 3.604 1.00 43.47 119 LYS A O 1
ATOM 960 N N . ASP A 1 120 ? 32.440 -37.249 4.519 1.00 50.59 120 ASP A N 1
ATOM 961 C CA . ASP A 1 120 ? 31.830 -37.684 3.261 1.00 50.59 120 ASP A CA 1
ATOM 962 C C . ASP A 1 120 ? 31.393 -36.462 2.444 1.00 50.59 120 ASP A C 1
ATOM 964 O O . ASP A 1 120 ? 31.576 -36.432 1.236 1.00 50.59 120 ASP A O 1
ATOM 968 N N . LEU A 1 121 ? 30.935 -35.397 3.108 1.00 48.47 121 LEU A N 1
ATOM 969 C CA . LEU A 1 121 ? 30.611 -34.112 2.484 1.00 48.47 121 LEU A CA 1
ATOM 970 C C . LEU A 1 121 ? 31.814 -33.476 1.785 1.00 48.47 121 LEU A C 1
ATOM 972 O O . LEU A 1 121 ? 31.701 -33.158 0.612 1.00 48.47 121 LEU A O 1
ATOM 976 N N . GLU A 1 122 ? 32.967 -33.345 2.451 1.00 46.16 122 GLU A N 1
ATOM 977 C CA . GLU A 1 122 ? 34.183 -32.802 1.815 1.00 46.16 122 GLU A CA 1
ATOM 978 C C . GLU A 1 122 ? 34.579 -33.603 0.567 1.00 46.16 122 GLU A C 1
ATOM 980 O O . GLU A 1 122 ? 34.883 -33.024 -0.471 1.00 46.16 122 GLU A O 1
ATOM 985 N N . LYS A 1 123 ? 34.477 -34.934 0.635 1.00 49.00 123 LYS A N 1
ATOM 986 C CA . LYS A 1 123 ? 34.848 -35.836 -0.460 1.00 49.00 123 LYS A CA 1
ATOM 987 C C . LYS A 1 123 ? 33.839 -35.855 -1.613 1.00 49.00 123 LYS A C 1
ATOM 989 O O . LYS A 1 123 ? 34.218 -36.056 -2.762 1.00 49.00 123 LYS A O 1
ATOM 994 N N . ILE A 1 124 ? 32.552 -35.657 -1.325 1.00 49.66 124 ILE A N 1
ATOM 995 C CA . ILE A 1 124 ? 31.501 -35.562 -2.348 1.00 49.66 124 ILE A CA 1
ATOM 996 C C . ILE A 1 124 ? 31.468 -34.148 -2.959 1.00 49.66 124 ILE A C 1
ATOM 998 O O . ILE A 1 124 ? 31.114 -33.973 -4.122 1.00 49.66 124 ILE A O 1
ATOM 1002 N N . MET A 1 125 ? 31.902 -33.130 -2.215 1.00 47.47 125 MET A N 1
ATOM 1003 C CA . MET A 1 125 ? 32.026 -31.750 -2.695 1.00 47.47 125 MET A CA 1
ATOM 1004 C C . MET A 1 125 ? 33.206 -31.541 -3.652 1.00 47.47 125 MET A C 1
ATOM 1006 O O . MET A 1 125 ? 33.162 -30.614 -4.454 1.00 47.47 125 MET A O 1
ATOM 1010 N N . GLU A 1 126 ? 34.203 -32.431 -3.641 1.00 49.28 126 GLU A N 1
ATOM 1011 C CA . GLU A 1 126 ? 35.230 -32.537 -4.693 1.00 49.28 126 GLU A CA 1
ATOM 1012 C C . GLU A 1 126 ? 34.679 -33.080 -6.029 1.00 49.28 126 GLU A C 1
ATOM 1014 O O . GLU A 1 126 ? 35.358 -32.997 -7.047 1.00 49.28 126 GLU A O 1
ATOM 1019 N N . GLN A 1 127 ? 33.458 -33.634 -6.057 1.00 47.06 127 GLN A N 1
ATOM 1020 C CA . GLN A 1 127 ? 32.802 -34.126 -7.280 1.00 47.06 127 GLN A CA 1
ATOM 1021 C C . GLN A 1 127 ? 31.818 -33.117 -7.898 1.00 47.06 127 GLN A C 1
ATOM 1023 O O . GLN A 1 127 ? 31.140 -33.442 -8.877 1.00 47.06 127 GLN A O 1
ATOM 1028 N N . LEU A 1 128 ? 31.711 -31.906 -7.337 1.00 53.12 128 LEU A N 1
ATOM 1029 C CA . LEU A 1 128 ? 30.913 -30.831 -7.923 1.00 53.12 128 LEU A CA 1
ATOM 1030 C C . LEU A 1 128 ? 31.554 -30.361 -9.238 1.00 53.12 128 LEU A C 1
ATOM 1032 O O . LEU A 1 128 ? 32.775 -30.265 -9.367 1.00 53.12 128 LEU A O 1
ATOM 1036 N N . LEU A 1 129 ? 30.713 -30.093 -10.235 1.00 42.81 129 LEU A N 1
ATOM 1037 C CA . LEU A 1 129 ? 31.152 -29.531 -11.509 1.00 42.81 129 LEU A CA 1
ATOM 1038 C C . LEU A 1 129 ? 31.753 -28.144 -11.249 1.00 42.81 129 LEU A C 1
ATOM 1040 O O . LEU A 1 129 ? 31.102 -27.311 -10.634 1.00 42.81 129 LEU A O 1
ATOM 1044 N N . GLY A 1 130 ? 33.010 -27.940 -11.655 1.00 43.19 130 GLY A N 1
ATOM 1045 C CA . GLY A 1 130 ? 33.724 -26.670 -11.471 1.00 43.19 130 GLY A CA 1
ATOM 1046 C C . GLY A 1 130 ? 34.732 -26.620 -10.311 1.00 43.19 130 GLY A C 1
ATOM 1047 O O . GLY A 1 130 ? 35.269 -25.550 -10.022 1.00 43.19 130 GLY A O 1
ATOM 1048 N N . SER A 1 131 ? 35.057 -27.734 -9.640 1.00 40.94 131 SER A N 1
ATOM 1049 C CA . SER A 1 131 ? 36.108 -27.722 -8.610 1.00 40.94 131 SER A CA 1
ATOM 1050 C C . SER A 1 131 ? 37.506 -27.533 -9.229 1.00 40.94 131 SER A C 1
ATOM 1052 O O . SER A 1 131 ? 38.176 -28.499 -9.607 1.00 40.94 131 SER A O 1
ATOM 1054 N N . HIS A 1 132 ? 37.978 -26.288 -9.329 1.00 37.38 132 HIS A N 1
ATOM 1055 C CA . HIS A 1 132 ? 39.395 -26.015 -9.560 1.00 37.38 132 HIS A CA 1
ATOM 1056 C C . HIS A 1 132 ? 40.201 -26.528 -8.361 1.00 37.38 132 HIS A C 1
ATOM 1058 O O . HIS A 1 132 ? 40.017 -26.078 -7.228 1.00 37.38 132 HIS A O 1
ATOM 1064 N N . GLY A 1 133 ? 41.077 -27.500 -8.627 1.00 31.36 133 GLY A N 1
ATOM 1065 C CA . GLY A 1 133 ? 42.056 -28.008 -7.671 1.00 31.36 133 GLY A CA 1
ATOM 1066 C C . GLY A 1 133 ? 43.012 -26.915 -7.168 1.00 31.36 133 GLY A C 1
ATOM 1067 O O . GLY A 1 133 ? 42.976 -25.778 -7.648 1.00 31.36 133 GLY A O 1
ATOM 1068 N N . PRO A 1 134 ? 43.865 -27.240 -6.180 1.00 31.03 134 PRO A N 1
ATOM 1069 C CA . PRO A 1 134 ? 44.696 -26.258 -5.500 1.00 31.03 134 PRO A CA 1
ATOM 1070 C C . PRO A 1 134 ? 45.589 -25.532 -6.512 1.00 31.03 134 PRO A C 1
ATOM 1072 O O . PRO A 1 134 ? 46.259 -26.158 -7.328 1.00 31.03 134 PRO A O 1
ATOM 1075 N N . GLN A 1 135 ? 45.518 -24.202 -6.447 1.00 44.09 135 GLN A N 1
ATOM 1076 C CA . GLN A 1 135 ? 46.092 -23.216 -7.361 1.00 44.09 135 GLN A CA 1
ATOM 1077 C C . GLN A 1 135 ? 47.460 -23.620 -7.934 1.00 44.09 135 GLN A C 1
ATOM 1079 O O . GLN A 1 135 ? 48.460 -23.640 -7.218 1.00 44.09 135 GLN A O 1
ATOM 1084 N N . GLY A 1 136 ? 47.486 -23.876 -9.243 1.00 27.83 136 GLY A N 1
ATOM 1085 C CA . GLY A 1 136 ? 48.688 -23.875 -10.070 1.00 27.83 136 GLY A CA 1
ATOM 1086 C C . GLY A 1 136 ? 48.631 -22.678 -11.016 1.00 27.83 136 GLY A C 1
ATOM 1087 O O . GLY A 1 136 ? 47.649 -22.531 -11.732 1.00 27.83 136 GLY A O 1
ATOM 1088 N N . GLU A 1 137 ? 49.646 -21.821 -10.906 1.00 30.64 137 GLU A N 1
ATOM 1089 C CA . GLU A 1 137 ? 50.062 -20.705 -11.772 1.00 30.64 137 GLU A CA 1
ATOM 1090 C C . GLU A 1 137 ? 49.035 -20.156 -12.779 1.00 30.64 137 GLU A C 1
ATOM 1092 O O . GLU A 1 137 ? 48.729 -20.746 -13.811 1.00 30.64 137 GLU A O 1
ATOM 1097 N N . SER A 1 138 ? 48.550 -18.958 -12.455 1.00 33.28 138 SER A N 1
ATOM 1098 C CA . SER A 1 138 ? 47.665 -18.119 -13.251 1.00 33.28 138 SER A CA 1
ATOM 1099 C C . SER A 1 138 ? 48.188 -17.918 -14.680 1.00 33.28 138 SER A C 1
ATOM 1101 O O . SER A 1 138 ? 49.162 -17.195 -14.882 1.00 33.28 138 SER A O 1
ATOM 1103 N N . GLU A 1 139 ? 47.500 -18.471 -15.680 1.00 33.38 139 GLU A N 1
ATOM 1104 C CA . GLU A 1 139 ? 47.560 -17.909 -17.030 1.00 33.38 139 GLU A CA 1
ATOM 1105 C C . GLU A 1 139 ? 46.958 -16.496 -16.970 1.00 33.38 139 GLU A C 1
ATOM 1107 O O . GLU A 1 139 ? 45.820 -16.305 -16.526 1.00 33.38 139 GLU A O 1
ATOM 1112 N N . GLU A 1 140 ? 47.748 -15.485 -17.337 1.00 37.34 140 GLU A N 1
ATOM 1113 C CA . GLU A 1 140 ? 47.294 -14.097 -17.418 1.00 37.34 140 GLU A CA 1
ATOM 1114 C C . GLU A 1 140 ? 46.228 -13.977 -18.512 1.00 37.34 140 GLU A C 1
ATOM 1116 O O . GLU A 1 140 ? 46.521 -13.915 -19.704 1.00 37.34 140 GLU A O 1
ATOM 1121 N N . VAL A 1 141 ? 44.964 -13.970 -18.093 1.00 39.12 141 VAL A N 1
ATOM 1122 C CA . VAL A 1 141 ? 43.828 -13.720 -18.980 1.00 39.12 141 VAL A CA 1
ATOM 1123 C C . VAL A 1 141 ? 43.792 -12.239 -19.360 1.00 39.12 141 VAL A C 1
ATOM 1125 O O . VAL A 1 141 ? 43.929 -11.367 -18.498 1.00 39.12 141 VAL A O 1
ATOM 1128 N N . ASP A 1 142 ? 43.562 -11.981 -20.649 1.00 37.69 142 ASP A N 1
ATOM 1129 C CA . ASP A 1 142 ? 43.484 -10.659 -21.275 1.00 37.69 142 ASP A CA 1
ATOM 1130 C C . ASP A 1 142 ? 42.591 -9.673 -20.475 1.00 37.69 142 ASP A C 1
ATOM 1132 O O . ASP A 1 142 ? 41.395 -9.938 -20.271 1.00 37.69 142 ASP A O 1
ATOM 1136 N N . PRO A 1 143 ? 43.142 -8.529 -20.017 1.00 37.97 143 PRO A N 1
ATOM 1137 C CA . PRO A 1 143 ? 42.413 -7.502 -19.274 1.00 37.97 143 PRO A CA 1
ATOM 1138 C C . PRO A 1 143 ? 41.159 -6.971 -19.979 1.00 37.97 143 PRO A C 1
ATOM 1140 O O . PRO A 1 143 ? 40.204 -6.589 -19.296 1.00 37.97 143 PRO A O 1
ATOM 1143 N N . ASP A 1 144 ? 41.132 -6.965 -21.314 1.00 37.25 144 ASP A N 1
ATOM 1144 C CA . ASP A 1 144 ? 39.993 -6.464 -22.087 1.00 37.25 144 ASP A CA 1
ATOM 1145 C C . ASP A 1 144 ? 38.844 -7.480 -22.127 1.00 37.25 144 ASP A C 1
ATOM 1147 O O . ASP A 1 144 ? 37.682 -7.105 -21.952 1.00 37.25 144 ASP A O 1
ATOM 1151 N N . PHE A 1 145 ? 39.157 -8.776 -22.202 1.00 37.72 145 PHE A N 1
ATOM 1152 C CA . PHE A 1 145 ? 38.167 -9.848 -22.060 1.00 37.72 145 PHE A CA 1
ATOM 1153 C C . PHE A 1 145 ? 37.562 -9.866 -20.645 1.00 37.72 145 PHE A C 1
ATOM 1155 O O . PHE A 1 145 ? 36.350 -9.997 -20.472 1.00 37.72 145 PHE A O 1
ATOM 1162 N N . ILE A 1 146 ? 38.385 -9.641 -19.611 1.00 35.22 146 ILE A N 1
ATOM 1163 C CA . ILE A 1 146 ? 37.924 -9.497 -18.218 1.00 35.22 146 ILE A CA 1
ATOM 1164 C C . ILE A 1 146 ? 37.030 -8.257 -18.041 1.00 35.22 146 ILE A C 1
ATOM 1166 O O . ILE A 1 146 ? 36.102 -8.287 -17.227 1.00 35.22 146 ILE A O 1
ATOM 1170 N N . ARG A 1 147 ? 37.280 -7.172 -18.785 1.00 36.97 147 ARG A N 1
ATOM 1171 C CA . ARG A 1 147 ? 36.450 -5.958 -18.775 1.00 36.97 147 ARG A CA 1
ATOM 1172 C C . ARG A 1 147 ? 35.092 -6.199 -19.433 1.00 36.97 147 ARG A C 1
ATOM 1174 O O . ARG A 1 147 ? 34.080 -5.893 -18.808 1.00 36.97 147 ARG A O 1
ATOM 1181 N N . GLU A 1 148 ? 35.056 -6.803 -20.617 1.00 34.59 148 GLU A N 1
ATOM 1182 C CA . GLU A 1 148 ? 33.797 -7.116 -21.310 1.00 34.59 148 GLU A CA 1
ATOM 1183 C C . GLU A 1 148 ? 32.937 -8.110 -20.521 1.00 34.59 148 GLU A C 1
ATOM 1185 O O . GLU A 1 148 ? 31.739 -7.892 -20.325 1.00 34.59 148 GLU A O 1
ATOM 1190 N N . VAL A 1 149 ? 33.551 -9.163 -19.969 1.00 35.72 149 VAL A N 1
ATOM 1191 C CA . VAL A 1 149 ? 32.850 -10.119 -19.104 1.00 35.72 149 VAL A CA 1
ATOM 1192 C C . VAL A 1 149 ? 32.342 -9.419 -17.838 1.00 35.72 149 VAL A C 1
ATOM 1194 O O . VAL A 1 149 ? 31.187 -9.617 -17.474 1.00 35.72 149 VAL A O 1
ATOM 1197 N N . ARG A 1 150 ? 33.115 -8.520 -17.206 1.00 34.72 150 ARG A N 1
ATOM 1198 C CA . ARG A 1 150 ? 32.647 -7.714 -16.055 1.00 34.72 150 ARG A CA 1
ATOM 1199 C C . ARG A 1 150 ? 31.475 -6.797 -16.378 1.00 34.72 150 ARG A C 1
ATOM 1201 O O . ARG A 1 150 ? 30.636 -6.591 -15.505 1.00 34.72 150 ARG A O 1
ATOM 1208 N N . GLU A 1 151 ? 31.403 -6.239 -17.578 1.00 35.84 151 GLU A N 1
ATOM 1209 C CA . GLU A 1 151 ? 30.261 -5.424 -17.986 1.00 35.84 151 GLU A CA 1
ATOM 1210 C C . GLU A 1 151 ? 29.011 -6.266 -18.243 1.00 35.84 151 GLU A C 1
ATOM 1212 O O . GLU A 1 151 ? 27.906 -5.816 -17.951 1.00 35.84 151 GLU A O 1
ATOM 1217 N N . ILE A 1 152 ? 29.160 -7.490 -18.754 1.00 33.62 152 ILE A N 1
ATOM 1218 C CA . ILE A 1 152 ? 28.048 -8.440 -18.917 1.00 33.62 152 ILE A CA 1
ATOM 1219 C C . ILE A 1 152 ? 27.552 -8.925 -17.540 1.00 33.62 152 ILE A C 1
ATOM 1221 O O . ILE A 1 152 ? 26.347 -9.003 -17.315 1.00 33.62 152 ILE A O 1
ATOM 1225 N N . VAL A 1 153 ? 28.465 -9.152 -16.586 1.00 32.72 153 VAL A N 1
ATOM 1226 C CA . VAL A 1 153 ? 28.166 -9.474 -15.175 1.00 32.72 153 VAL A CA 1
ATOM 1227 C C . VAL A 1 153 ? 27.488 -8.338 -14.431 1.00 32.72 153 VAL A C 1
ATOM 1229 O O . VAL A 1 153 ? 26.536 -8.566 -13.693 1.00 32.72 153 VAL A O 1
ATOM 1232 N N . ALA A 1 154 ? 27.972 -7.107 -14.601 1.00 32.28 154 ALA A N 1
ATOM 1233 C CA . ALA A 1 154 ? 27.430 -5.933 -13.920 1.00 32.28 154 ALA A CA 1
ATOM 1234 C C . ALA A 1 154 ? 25.979 -5.621 -14.327 1.00 32.28 154 ALA A C 1
ATOM 1236 O O . ALA A 1 154 ? 25.311 -4.855 -13.639 1.00 32.28 154 ALA A O 1
ATOM 1237 N N . ARG A 1 155 ? 25.504 -6.222 -15.425 1.00 34.41 155 ARG A N 1
ATOM 1238 C CA . ARG A 1 155 ? 24.132 -6.147 -15.937 1.00 34.41 155 ARG A CA 1
ATOM 1239 C C . ARG A 1 155 ? 23.241 -7.319 -15.474 1.00 34.41 155 ARG A C 1
ATOM 1241 O O . ARG A 1 155 ? 22.083 -7.368 -15.871 1.00 34.41 155 ARG A O 1
ATOM 1248 N N . TRP A 1 156 ? 23.751 -8.243 -14.647 1.00 31.20 156 TRP A N 1
ATOM 1249 C CA . TRP A 1 156 ? 23.031 -9.419 -14.125 1.00 31.20 156 TRP A CA 1
ATOM 1250 C C . TRP A 1 156 ? 22.795 -9.277 -12.606 1.00 31.20 156 TRP A C 1
ATOM 1252 O O . TRP A 1 156 ? 23.710 -8.854 -11.894 1.00 31.20 156 TRP A O 1
ATOM 1262 N N . PRO A 1 157 ? 21.604 -9.592 -12.056 1.00 29.22 157 PRO A N 1
ATOM 1263 C CA . PRO A 1 157 ? 21.212 -9.062 -10.753 1.00 29.22 157 PRO A CA 1
ATOM 1264 C C . PRO A 1 157 ? 21.899 -9.789 -9.589 1.00 29.22 157 PRO A C 1
ATOM 1266 O O . PRO A 1 157 ? 21.469 -10.846 -9.131 1.00 29.22 157 PRO A O 1
ATOM 1269 N N . MET A 1 158 ? 22.950 -9.168 -9.054 1.00 24.81 158 MET A N 1
ATOM 1270 C CA . MET A 1 158 ? 23.352 -9.294 -7.655 1.00 24.81 158 MET A CA 1
ATOM 1271 C C . MET A 1 158 ? 23.525 -7.886 -7.078 1.00 24.81 158 MET A C 1
ATOM 1273 O O . MET A 1 158 ? 24.522 -7.204 -7.313 1.00 24.81 158 MET A O 1
ATOM 1277 N N . HIS A 1 159 ? 22.508 -7.449 -6.332 1.00 30.72 159 HIS A N 1
ATOM 1278 C CA . HIS A 1 159 ? 22.531 -6.236 -5.524 1.00 30.72 159 HIS A CA 1
ATOM 1279 C C . HIS A 1 159 ? 23.695 -6.300 -4.531 1.00 30.72 159 HIS A C 1
ATOM 1281 O O . HIS A 1 159 ? 23.635 -7.032 -3.551 1.00 30.72 159 HIS A O 1
ATOM 1287 N N . GLU A 1 160 ? 24.729 -5.504 -4.784 1.00 33.44 160 GLU A N 1
ATOM 1288 C CA . GLU A 1 160 ? 25.347 -4.623 -3.792 1.00 33.44 160 GLU A CA 1
ATOM 1289 C C . GLU A 1 160 ? 26.320 -3.688 -4.524 1.00 33.44 160 GLU A C 1
ATOM 1291 O O . GLU A 1 160 ? 27.454 -4.051 -4.833 1.00 33.44 160 GLU A O 1
ATOM 1296 N N . ARG A 1 161 ? 25.895 -2.451 -4.813 1.00 27.44 161 ARG A N 1
ATOM 1297 C CA . ARG A 1 161 ? 26.837 -1.374 -5.136 1.00 27.44 161 ARG A CA 1
ATOM 1298 C C . ARG A 1 161 ? 26.585 -0.164 -4.257 1.00 27.44 161 ARG A C 1
ATOM 1300 O O . ARG A 1 161 ? 25.519 0.440 -4.256 1.00 27.44 161 ARG A O 1
ATOM 1307 N N . ARG A 1 162 ? 27.624 0.138 -3.480 1.00 26.94 162 ARG A N 1
ATOM 1308 C CA . ARG A 1 162 ? 27.798 1.377 -2.734 1.00 26.94 162 ARG A CA 1
ATOM 1309 C C . ARG A 1 162 ? 28.008 2.530 -3.714 1.00 26.94 162 ARG A C 1
ATOM 1311 O O . ARG A 1 162 ? 28.681 2.382 -4.729 1.00 26.94 162 ARG A O 1
ATOM 1318 N N . SER A 1 163 ? 27.418 3.654 -3.335 1.00 29.27 163 SER A N 1
ATOM 1319 C CA . SER A 1 163 ? 27.387 4.946 -4.013 1.00 29.27 163 SER A CA 1
ATOM 1320 C C . SER A 1 163 ? 28.762 5.505 -4.411 1.00 29.27 163 SER A C 1
ATOM 1322 O O . SER A 1 163 ? 29.715 5.451 -3.630 1.00 29.27 163 SER A O 1
ATOM 1324 N N . GLY A 1 164 ? 28.783 6.142 -5.589 1.00 29.73 164 GLY A N 1
ATOM 1325 C CA . GLY A 1 164 ? 29.504 7.392 -5.827 1.00 29.73 164 GLY A CA 1
ATOM 1326 C C . GLY A 1 164 ? 30.781 7.296 -6.660 1.00 29.73 164 GLY A C 1
ATOM 1327 O O . GLY A 1 164 ? 31.846 7.026 -6.106 1.00 29.73 164 GLY A O 1
ATOM 1328 N N . ARG A 1 165 ? 30.681 7.629 -7.958 1.00 26.45 165 ARG A N 1
ATOM 1329 C CA . ARG A 1 165 ? 31.564 8.556 -8.707 1.00 26.45 165 ARG A CA 1
ATOM 1330 C C . ARG A 1 165 ? 31.261 8.462 -10.204 1.00 26.45 165 ARG A C 1
ATOM 1332 O O . ARG A 1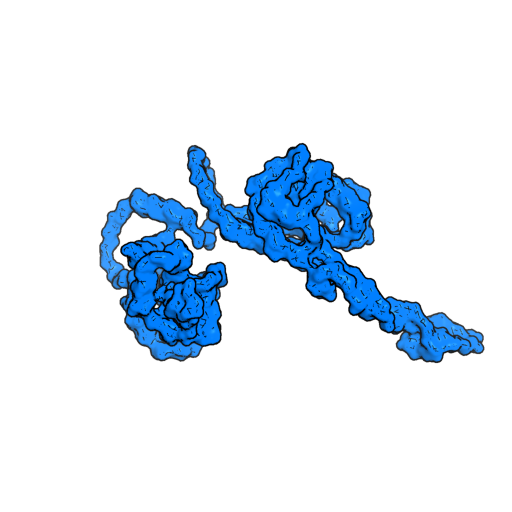 165 ? 31.790 7.593 -10.890 1.00 26.45 165 ARG A O 1
ATOM 1339 N N . ASP A 1 166 ? 30.468 9.408 -10.687 1.00 27.11 166 ASP A N 1
ATOM 1340 C CA . ASP A 1 166 ? 30.193 9.575 -12.110 1.00 27.11 166 ASP A CA 1
ATOM 1341 C C . ASP A 1 166 ? 31.218 10.540 -12.722 1.00 27.11 166 ASP A C 1
ATOM 1343 O O . ASP A 1 166 ? 31.466 11.627 -12.195 1.00 27.11 166 ASP A O 1
ATOM 1347 N N . GLN A 1 167 ? 31.792 10.159 -13.861 1.00 27.59 167 GLN A N 1
ATOM 1348 C CA . GLN A 1 167 ? 32.173 11.104 -14.909 1.00 27.59 167 GLN A CA 1
ATOM 1349 C C . GLN A 1 167 ? 31.462 10.622 -16.171 1.00 27.59 167 GLN A C 1
ATOM 1351 O O . GLN A 1 167 ? 31.761 9.542 -16.674 1.00 27.59 167 GLN A O 1
ATOM 1356 N N . GLY A 1 168 ? 30.436 11.372 -16.578 1.00 30.39 168 GLY A N 1
ATOM 1357 C CA . GLY A 1 168 ? 29.495 10.985 -17.627 1.00 30.39 168 GLY A CA 1
ATOM 1358 C C . GLY A 1 168 ? 30.148 10.721 -18.986 1.00 30.39 168 GLY A C 1
ATOM 1359 O O . GLY A 1 168 ? 31.154 11.337 -19.337 1.00 30.39 168 GLY A O 1
ATOM 1360 N N . GLY A 1 169 ? 29.522 9.819 -19.742 1.00 27.78 169 GLY A N 1
ATOM 1361 C CA . GLY A 1 169 ? 29.838 9.468 -21.127 1.00 27.78 169 GLY A CA 1
ATOM 1362 C C . GLY A 1 169 ? 28.563 9.216 -21.943 1.00 27.78 169 GLY A C 1
ATOM 1363 O O . GLY A 1 169 ? 27.474 9.147 -21.376 1.00 27.78 169 GLY A O 1
ATOM 1364 N N . GLU A 1 170 ? 28.721 9.169 -23.269 1.00 28.50 170 GLU A N 1
ATOM 1365 C CA . GLU A 1 170 ? 27.675 9.294 -24.299 1.00 28.50 170 GLU A CA 1
ATOM 1366 C C . GLU A 1 170 ? 26.551 8.240 -24.261 1.00 28.50 170 GLU A C 1
ATOM 1368 O O . GLU A 1 170 ? 26.678 7.161 -23.692 1.00 28.50 170 GLU A O 1
ATOM 1373 N N . ALA A 1 171 ? 25.419 8.607 -24.873 1.00 30.86 171 ALA A N 1
ATOM 1374 C CA . ALA A 1 171 ? 24.131 7.928 -24.781 1.00 30.86 171 ALA A CA 1
ATOM 1375 C C . ALA A 1 171 ? 24.162 6.466 -25.267 1.00 30.86 171 ALA A C 1
ATOM 1377 O O . ALA A 1 171 ? 24.163 6.199 -26.469 1.00 30.86 171 ALA A O 1
ATOM 1378 N N . GLU A 1 172 ? 24.073 5.523 -24.325 1.00 24.73 172 GLU A N 1
ATOM 1379 C CA . GLU A 1 172 ? 23.862 4.100 -24.597 1.00 24.73 172 GLU A CA 1
ATOM 1380 C C . GLU A 1 172 ? 22.478 3.636 -24.124 1.00 24.73 172 GLU A C 1
ATOM 1382 O O . GLU A 1 172 ? 21.996 3.992 -23.047 1.00 24.73 172 GLU A O 1
ATOM 1387 N N . GLY A 1 173 ? 21.812 2.836 -24.960 1.00 27.91 173 GLY A N 1
ATOM 1388 C CA . GLY A 1 173 ? 20.484 2.297 -24.680 1.00 27.91 173 GLY A CA 1
ATOM 1389 C C . GLY A 1 173 ? 20.508 1.255 -23.559 1.00 27.91 173 GLY A C 1
ATOM 1390 O O . GLY A 1 173 ? 21.121 0.199 -23.699 1.00 27.91 173 GLY A O 1
ATOM 1391 N N . PHE A 1 174 ? 19.787 1.529 -22.470 1.00 22.47 174 PHE A N 1
ATOM 1392 C CA . PHE A 1 174 ? 19.605 0.619 -21.336 1.00 22.47 174 PHE A CA 1
ATOM 1393 C C . PHE A 1 174 ? 18.319 -0.210 -21.466 1.00 22.47 174 PHE A C 1
ATOM 1395 O O . PHE A 1 174 ? 17.239 0.316 -21.734 1.00 22.47 174 PHE A O 1
ATOM 1402 N N . GLY A 1 175 ? 18.422 -1.520 -21.227 1.00 28.70 175 GLY A N 1
ATOM 1403 C CA . GLY A 1 175 ? 17.272 -2.406 -21.044 1.00 28.70 175 GLY A CA 1
ATOM 1404 C C . GLY A 1 175 ? 16.907 -2.516 -19.564 1.00 28.70 175 GLY A C 1
ATOM 1405 O O . GLY A 1 175 ? 17.688 -3.037 -18.77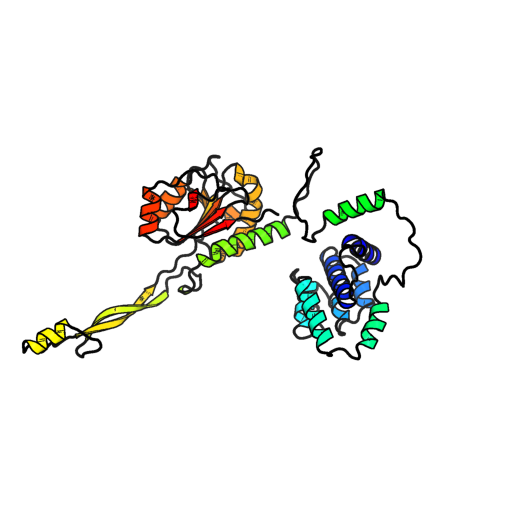6 1.00 28.70 175 GLY A O 1
ATOM 1406 N N . ILE A 1 176 ? 15.723 -2.037 -19.182 1.00 34.72 176 ILE A N 1
ATOM 1407 C CA . ILE A 1 176 ? 15.213 -2.082 -17.802 1.00 34.72 176 ILE A CA 1
ATOM 1408 C C . ILE A 1 176 ? 14.662 -3.489 -17.508 1.00 34.72 176 ILE A C 1
ATOM 1410 O O . ILE A 1 176 ? 13.751 -3.954 -18.197 1.00 34.72 176 ILE A O 1
ATOM 1414 N N . GLU A 1 177 ? 15.153 -4.176 -16.468 1.00 46.84 177 GLU A N 1
ATOM 1415 C CA . GLU A 1 177 ? 14.622 -5.483 -16.047 1.00 46.84 177 GLU A CA 1
ATOM 1416 C C . GLU A 1 177 ? 13.300 -5.318 -15.258 1.00 46.84 177 GLU A C 1
ATOM 1418 O O . GLU A 1 177 ? 13.222 -5.381 -14.031 1.00 46.84 177 GLU A O 1
ATOM 1423 N N . VAL A 1 178 ? 12.207 -5.099 -15.998 1.00 45.81 178 VAL A N 1
ATOM 1424 C CA . VAL A 1 178 ? 10.853 -4.727 -15.522 1.00 45.81 178 VAL A CA 1
ATOM 1425 C C . VAL A 1 178 ? 10.300 -5.593 -14.367 1.00 45.81 178 VAL A C 1
ATOM 1427 O O . VAL A 1 178 ? 9.446 -5.141 -13.600 1.00 45.81 178 VAL A O 1
ATOM 1430 N N . ARG A 1 179 ? 10.737 -6.851 -14.208 1.00 55.25 179 ARG A N 1
ATOM 1431 C CA . ARG A 1 179 ? 10.184 -7.787 -13.204 1.00 55.25 179 ARG A CA 1
ATOM 1432 C C . ARG A 1 179 ? 10.642 -7.516 -11.774 1.00 55.25 179 ARG A C 1
ATOM 1434 O O . ARG A 1 179 ? 9.834 -7.647 -10.851 1.00 55.25 179 ARG A O 1
ATOM 1441 N N . GLU A 1 180 ? 11.913 -7.198 -11.571 1.00 60.72 180 GLU A N 1
ATOM 1442 C CA . GLU A 1 180 ? 12.437 -6.860 -10.246 1.00 60.72 180 GLU A CA 1
ATOM 1443 C C . GLU A 1 180 ? 11.948 -5.483 -9.818 1.00 60.72 180 GLU A C 1
ATOM 1445 O O . GLU A 1 180 ? 11.369 -5.354 -8.737 1.00 60.72 180 GLU A O 1
ATOM 1450 N N . ALA A 1 181 ? 12.009 -4.528 -10.744 1.00 61.88 181 ALA A N 1
ATOM 1451 C CA . ALA A 1 181 ? 11.456 -3.199 -10.564 1.00 61.88 181 ALA A CA 1
ATOM 1452 C C . ALA A 1 181 ? 9.984 -3.242 -10.117 1.00 61.88 181 ALA A C 1
ATOM 1454 O O . ALA A 1 181 ? 9.573 -2.641 -9.120 1.00 61.88 181 ALA A O 1
ATOM 1455 N N . ARG A 1 182 ? 9.171 -4.082 -10.768 1.00 70.31 182 ARG A N 1
ATOM 1456 C CA . ARG A 1 182 ? 7.777 -4.285 -10.363 1.00 70.31 182 ARG A CA 1
ATOM 1457 C C . ARG A 1 182 ? 7.644 -4.887 -8.960 1.00 70.31 182 ARG A C 1
ATOM 1459 O O . ARG A 1 182 ? 6.746 -4.483 -8.226 1.00 70.31 182 ARG A O 1
ATOM 1466 N N . ARG A 1 183 ? 8.482 -5.854 -8.566 1.00 76.50 183 ARG A N 1
ATOM 1467 C CA . ARG A 1 183 ? 8.425 -6.459 -7.217 1.00 76.50 183 ARG A CA 1
ATOM 1468 C C . ARG A 1 183 ? 8.786 -5.452 -6.129 1.00 76.50 183 ARG A C 1
ATOM 1470 O O . ARG A 1 183 ? 8.074 -5.379 -5.127 1.00 76.50 183 ARG A O 1
ATOM 1477 N N . GLN A 1 184 ? 9.844 -4.674 -6.339 1.00 78.69 184 GLN A N 1
ATOM 1478 C CA . GLN A 1 184 ? 10.252 -3.614 -5.420 1.00 78.69 184 GLN A CA 1
ATOM 1479 C C . GLN A 1 184 ? 9.147 -2.555 -5.302 1.00 78.69 184 GLN A C 1
ATOM 1481 O O . GLN A 1 184 ? 8.724 -2.233 -4.194 1.00 78.69 184 GLN A O 1
ATOM 1486 N N . MET A 1 185 ? 8.558 -2.140 -6.429 1.00 79.62 185 MET A N 1
ATOM 1487 C CA . MET A 1 185 ? 7.419 -1.218 -6.457 1.00 79.62 185 MET A CA 1
ATOM 1488 C C . MET A 1 185 ? 6.206 -1.754 -5.684 1.00 79.62 185 MET A C 1
ATOM 1490 O O . MET A 1 185 ? 5.634 -1.052 -4.853 1.00 79.62 185 MET A O 1
ATOM 1494 N N . VAL A 1 186 ? 5.838 -3.027 -5.879 1.00 84.62 186 VAL A N 1
ATOM 1495 C CA . VAL A 1 186 ? 4.770 -3.680 -5.097 1.00 84.62 186 VAL A CA 1
ATOM 1496 C C . VAL A 1 186 ? 5.096 -3.658 -3.605 1.00 84.62 186 VAL A C 1
ATOM 1498 O O . VAL A 1 186 ? 4.206 -3.405 -2.794 1.00 84.62 186 VAL A O 1
ATOM 1501 N N . SER A 1 187 ? 6.348 -3.924 -3.228 1.00 84.12 187 SER A N 1
ATOM 1502 C CA . SER A 1 187 ? 6.775 -3.918 -1.827 1.00 84.12 187 SER A CA 1
ATOM 1503 C C . SER A 1 187 ? 6.660 -2.526 -1.201 1.00 84.12 187 SER A C 1
ATOM 1505 O O . SER A 1 187 ? 6.111 -2.408 -0.104 1.00 84.12 187 SER A O 1
ATOM 1507 N N . SER A 1 188 ? 7.091 -1.483 -1.915 1.00 87.56 188 SER A N 1
ATOM 1508 C CA . SER A 1 188 ? 7.009 -0.082 -1.483 1.00 87.56 188 SER A CA 1
ATOM 1509 C C . SER A 1 188 ? 5.563 0.395 -1.347 1.00 87.56 188 SER A C 1
ATOM 1511 O O . SER A 1 188 ? 5.188 0.950 -0.317 1.00 87.56 188 SER A O 1
ATOM 1513 N N . ILE A 1 189 ? 4.703 0.092 -2.326 1.00 86.44 189 ILE A N 1
ATOM 1514 C CA . ILE A 1 189 ? 3.270 0.402 -2.219 1.00 86.44 189 ILE A CA 1
ATOM 1515 C C . ILE A 1 189 ? 2.651 -0.372 -1.055 1.00 86.44 189 ILE A C 1
ATOM 1517 O O . ILE A 1 189 ? 1.896 0.193 -0.269 1.00 86.44 189 ILE A O 1
ATOM 1521 N N . ARG A 1 190 ? 2.984 -1.657 -0.891 1.00 86.56 190 ARG A N 1
ATOM 1522 C CA . ARG A 1 190 ? 2.454 -2.482 0.201 1.00 86.56 190 ARG A CA 1
ATOM 1523 C C . ARG A 1 190 ? 2.881 -1.963 1.573 1.00 86.56 190 ARG A C 1
ATOM 1525 O O . ARG A 1 190 ? 2.052 -1.970 2.478 1.00 86.56 190 ARG A O 1
ATOM 1532 N N . SER A 1 191 ? 4.129 -1.528 1.746 1.00 86.00 191 SER A N 1
ATOM 1533 C CA . SER A 1 191 ? 4.620 -1.006 3.027 1.00 86.00 191 SER A CA 1
ATOM 1534 C C . SER A 1 191 ? 3.951 0.321 3.397 1.00 86.00 191 SER A C 1
ATOM 1536 O O . SER A 1 191 ? 3.590 0.499 4.558 1.00 86.00 191 SER A O 1
ATOM 1538 N N . ALA A 1 192 ? 3.695 1.192 2.414 1.00 89.75 192 ALA A N 1
ATOM 1539 C CA . ALA A 1 192 ? 2.947 2.434 2.601 1.00 89.75 192 ALA A CA 1
ATOM 1540 C C . ALA A 1 192 ? 1.443 2.197 2.826 1.00 89.75 192 ALA A C 1
ATOM 1542 O O . ALA A 1 192 ? 0.796 2.922 3.580 1.00 89.75 192 ALA A O 1
ATOM 1543 N N . LEU A 1 193 ? 0.881 1.158 2.206 1.00 87.44 193 LEU A N 1
ATOM 1544 C CA . LEU A 1 193 ? -0.530 0.792 2.307 1.00 87.44 193 LEU A CA 1
ATOM 1545 C C . LEU A 1 193 ? -0.872 0.090 3.628 1.00 87.44 193 LEU A C 1
ATOM 1547 O O . LEU A 1 193 ? -1.939 0.320 4.189 1.00 87.44 193 LEU A O 1
ATOM 1551 N N . TRP A 1 194 ? 0.005 -0.785 4.127 1.00 84.44 194 TRP A N 1
ATOM 1552 C CA . TRP A 1 194 ? -0.284 -1.669 5.263 1.00 84.44 194 TRP A CA 1
ATOM 1553 C C . TRP A 1 194 ? -0.768 -0.954 6.540 1.00 84.44 194 TRP A C 1
ATOM 1555 O O . TRP A 1 194 ? -1.701 -1.461 7.169 1.00 84.44 194 TRP A O 1
ATOM 1565 N N . PRO A 1 195 ? -0.217 0.214 6.935 1.00 86.38 195 PRO A N 1
ATOM 1566 C CA . PRO A 1 195 ? -0.710 0.974 8.084 1.00 86.38 195 PRO A CA 1
ATOM 1567 C C . PRO A 1 195 ? -2.118 1.555 7.886 1.00 86.38 195 PRO A C 1
ATOM 1569 O O . PRO A 1 195 ? -2.820 1.792 8.868 1.00 86.38 195 PRO A O 1
ATOM 1572 N N . LEU A 1 196 ? -2.548 1.763 6.637 1.00 85.25 196 LEU A N 1
ATOM 1573 C CA . LEU A 1 196 ? -3.872 2.300 6.317 1.00 85.25 196 LEU A CA 1
ATOM 1574 C C . LEU A 1 196 ? -4.969 1.242 6.406 1.00 85.25 196 LEU A C 1
ATOM 1576 O O . LEU A 1 196 ? -6.132 1.599 6.578 1.00 85.25 196 LEU A O 1
ATOM 1580 N N . LEU A 1 197 ? -4.633 -0.041 6.270 1.00 83.25 197 LEU A N 1
ATOM 1581 C CA . LEU A 1 197 ? -5.623 -1.102 6.137 1.00 83.25 197 LEU A CA 1
ATOM 1582 C C . LEU A 1 197 ? -6.399 -1.349 7.434 1.00 83.25 197 LEU A C 1
ATOM 1584 O O . LEU A 1 197 ? -5.827 -1.512 8.514 1.00 83.25 197 LEU A O 1
ATOM 1588 N N . ASP A 1 198 ? -7.722 -1.451 7.306 1.00 74.88 198 ASP A N 1
ATOM 1589 C CA . ASP A 1 198 ? -8.591 -1.767 8.431 1.00 74.88 198 ASP A CA 1
ATOM 1590 C C . ASP A 1 198 ? -8.524 -3.263 8.789 1.00 74.88 198 ASP A C 1
ATOM 1592 O O . ASP A 1 198 ? -9.073 -4.132 8.099 1.00 74.88 198 ASP A O 1
ATOM 1596 N N . ARG A 1 199 ? -7.807 -3.555 9.881 1.00 73.81 199 ARG A N 1
ATOM 1597 C CA . ARG A 1 199 ? -7.585 -4.914 10.395 1.00 73.81 199 ARG A CA 1
ATOM 1598 C C . ARG A 1 199 ? -8.833 -5.505 11.040 1.00 73.81 199 ARG A C 1
ATOM 1600 O O . ARG A 1 199 ? -9.044 -6.711 10.935 1.00 73.81 199 ARG A O 1
ATOM 1607 N N . GLU A 1 200 ? -9.667 -4.681 11.673 1.00 67.00 200 GLU A N 1
ATOM 1608 C CA . GLU A 1 200 ? -10.897 -5.148 12.321 1.00 67.00 200 GLU A CA 1
ATOM 1609 C C . GLU A 1 200 ? -11.907 -5.648 11.276 1.00 67.00 200 GLU A C 1
ATOM 1611 O O . GLU A 1 200 ? -12.590 -6.654 11.479 1.00 67.00 200 GLU A O 1
ATOM 1616 N N . GLY A 1 201 ? -11.939 -5.001 10.107 1.00 63.84 201 GLY A N 1
ATOM 1617 C CA . GLY A 1 201 ? -12.798 -5.368 8.978 1.00 63.84 201 GLY A CA 1
ATOM 1618 C C . GLY A 1 201 ? -12.293 -6.525 8.117 1.00 63.84 201 GLY A C 1
ATOM 1619 O O . GLY A 1 201 ? -12.889 -6.819 7.072 1.00 63.84 201 GLY A O 1
ATOM 1620 N N . GLY A 1 202 ? -11.171 -7.154 8.491 1.00 62.91 202 GLY A N 1
ATOM 1621 C CA . GLY A 1 202 ? -10.494 -8.165 7.676 1.00 62.91 202 GLY A CA 1
ATOM 1622 C C . GLY A 1 202 ? -10.193 -7.673 6.258 1.00 62.91 202 GLY A C 1
ATOM 1623 O O . GLY A 1 202 ? -10.321 -8.446 5.312 1.00 62.91 202 GLY A O 1
ATOM 1624 N N . PHE A 1 203 ? -9.888 -6.376 6.104 1.00 69.56 203 PHE A N 1
ATOM 1625 C CA . PHE A 1 203 ? -9.526 -5.731 4.833 1.00 69.56 203 PHE A CA 1
ATOM 1626 C C . P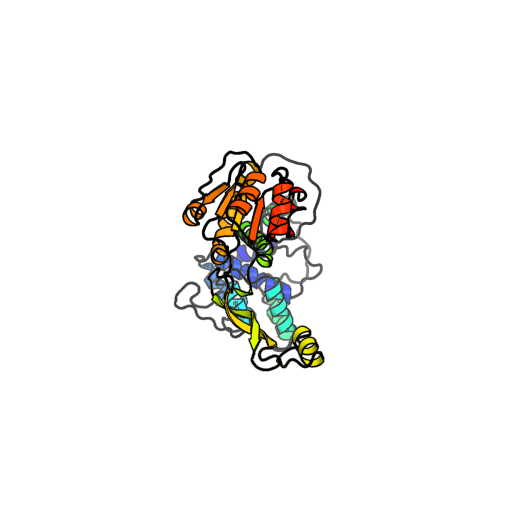HE A 1 203 ? -10.618 -5.721 3.749 1.00 69.56 203 PHE A C 1
ATOM 1628 O O . PHE A 1 203 ? -10.359 -5.356 2.602 1.00 69.56 203 PHE A O 1
ATOM 1635 N N . SER A 1 204 ? -11.841 -6.136 4.089 1.00 64.94 204 SER A N 1
ATOM 1636 C CA . SER A 1 204 ? -12.903 -6.364 3.104 1.00 64.94 204 SER A CA 1
ATOM 1637 C C . SER A 1 204 ? -13.632 -5.089 2.675 1.00 64.94 204 SER A C 1
ATOM 1639 O O . SER A 1 204 ? -14.181 -5.050 1.576 1.00 64.94 204 SER A O 1
ATOM 1641 N N . GLY A 1 205 ? -13.650 -4.058 3.527 1.00 68.44 205 GLY A N 1
ATOM 1642 C CA . GLY A 1 205 ? -14.504 -2.879 3.347 1.00 68.44 205 GLY A CA 1
ATOM 1643 C C . GLY A 1 205 ? -16.009 -3.183 3.435 1.00 68.44 205 GLY A C 1
ATOM 1644 O O . GLY A 1 205 ? -16.838 -2.336 3.129 1.00 68.44 205 GLY A O 1
ATOM 1645 N N . ALA A 1 206 ? -16.387 -4.410 3.805 1.00 73.19 206 ALA A N 1
ATOM 1646 C CA . ALA A 1 206 ? -17.780 -4.815 3.926 1.00 73.19 206 ALA A CA 1
ATOM 1647 C C . ALA A 1 206 ? -18.291 -4.484 5.325 1.00 73.19 206 ALA A C 1
ATOM 1649 O O . ALA A 1 206 ? -17.606 -4.787 6.299 1.00 73.19 206 ALA A O 1
ATOM 1650 N N . ALA A 1 207 ? -19.497 -3.927 5.435 1.00 76.31 207 ALA A N 1
ATOM 1651 C CA . ALA A 1 207 ? -20.125 -3.705 6.730 1.00 76.31 207 ALA A CA 1
ATOM 1652 C C . ALA A 1 207 ? -20.298 -5.036 7.483 1.00 76.31 207 ALA A C 1
ATOM 1654 O O . ALA A 1 207 ? -20.702 -6.043 6.897 1.00 76.31 207 ALA A O 1
ATOM 1655 N N . ARG A 1 208 ? -19.988 -5.054 8.783 1.00 76.25 208 ARG A N 1
ATOM 1656 C CA . ARG A 1 208 ? -20.171 -6.240 9.633 1.00 76.25 208 ARG A CA 1
ATOM 1657 C C . ARG A 1 208 ? -20.918 -5.886 10.899 1.00 76.25 208 ARG A C 1
ATOM 1659 O O . ARG A 1 208 ? -20.755 -4.804 11.461 1.00 76.25 208 ARG A O 1
ATOM 1666 N N . MET A 1 209 ? -21.699 -6.843 11.375 1.00 78.44 209 MET A N 1
ATOM 1667 C CA . MET A 1 209 ? -22.296 -6.752 12.694 1.00 78.44 209 MET A CA 1
ATOM 1668 C C . MET A 1 209 ? -21.205 -6.968 13.743 1.00 78.44 209 MET A C 1
ATOM 1670 O O . MET A 1 209 ? -20.519 -7.987 13.744 1.00 78.44 209 MET A O 1
ATOM 1674 N N . GLY A 1 210 ? -21.025 -5.980 14.609 1.00 80.62 210 GLY A N 1
ATOM 1675 C CA . GLY A 1 210 ? -20.134 -6.043 15.755 1.00 80.62 210 GLY A CA 1
ATOM 1676 C C . GLY A 1 210 ? -20.882 -5.712 17.038 1.00 80.62 210 GLY A C 1
ATOM 1677 O O . GLY A 1 210 ? -22.063 -5.370 17.030 1.00 80.62 210 GLY A O 1
ATOM 1678 N N . THR A 1 211 ? -20.177 -5.780 18.159 1.00 81.06 211 THR A N 1
ATOM 1679 C CA . THR A 1 211 ? -20.674 -5.293 19.447 1.00 81.06 211 THR A CA 1
ATOM 1680 C C . THR A 1 211 ? -20.174 -3.877 19.696 1.00 81.06 211 THR A C 1
ATOM 1682 O O . THR A 1 211 ? -18.970 -3.604 19.637 1.00 81.06 211 THR A O 1
ATOM 1685 N N . GLY A 1 212 ? -21.109 -2.970 19.954 1.00 84.31 212 GLY A N 1
ATOM 1686 C CA . GLY A 1 212 ? -20.861 -1.616 20.432 1.00 84.31 212 GLY A CA 1
ATOM 1687 C C . GLY A 1 212 ? -21.346 -1.466 21.866 1.00 84.31 212 GLY A C 1
ATOM 1688 O O . GLY A 1 212 ? -22.007 -2.351 22.408 1.00 84.31 212 GLY A O 1
ATOM 1689 N N . THR A 1 213 ? -21.016 -0.340 22.481 1.00 88.25 213 THR A N 1
ATOM 1690 C CA . THR A 1 213 ? -21.497 0.032 23.813 1.00 88.25 213 THR A CA 1
ATOM 1691 C C . THR A 1 213 ? -22.396 1.248 23.701 1.00 88.25 213 THR A C 1
ATOM 1693 O O . THR A 1 213 ? -21.999 2.243 23.098 1.00 88.25 213 THR A O 1
ATOM 1696 N N . LEU A 1 214 ? -23.580 1.174 24.299 1.00 87.25 214 LEU A N 1
ATOM 1697 C CA . LEU A 1 214 ? -24.506 2.294 24.418 1.00 87.25 214 LEU A CA 1
ATOM 1698 C C . LEU A 1 214 ? -24.780 2.552 25.898 1.00 87.25 214 LEU A C 1
ATOM 1700 O O . LEU A 1 214 ? -24.991 1.609 26.668 1.00 87.25 214 LEU A O 1
ATOM 1704 N N . GLU A 1 215 ? -24.785 3.825 26.291 1.00 88.06 215 GLU A N 1
ATOM 1705 C CA . GLU A 1 215 ? -25.296 4.204 27.604 1.00 88.06 215 GLU A CA 1
ATOM 1706 C C . GLU A 1 215 ? -26.796 3.911 27.662 1.00 88.06 215 GLU A C 1
ATOM 1708 O O . GLU A 1 215 ? -27.576 4.375 26.834 1.00 88.06 215 GLU A O 1
ATOM 1713 N N . THR A 1 216 ? -27.193 3.106 28.637 1.00 89.38 216 THR A N 1
ATOM 1714 C CA . THR A 1 216 ? -28.582 2.721 28.867 1.00 89.38 216 THR A CA 1
ATOM 1715 C C . THR A 1 216 ? -28.910 2.818 30.351 1.00 89.38 216 THR A C 1
ATOM 1717 O O . THR A 1 216 ? -28.095 3.259 31.164 1.00 89.38 216 THR A O 1
ATOM 1720 N N . THR A 1 217 ? -30.110 2.384 30.707 1.00 92.25 217 THR A N 1
ATOM 1721 C CA . THR A 1 217 ? -30.582 2.296 32.079 1.00 92.25 217 THR A CA 1
ATOM 1722 C C . THR A 1 217 ? -31.027 0.878 32.404 1.00 92.25 217 THR A C 1
ATOM 1724 O O . THR A 1 217 ? -31.780 0.280 31.637 1.00 92.25 217 THR A O 1
ATOM 1727 N N . LEU A 1 218 ? -30.592 0.348 33.546 1.00 90.75 218 LEU A N 1
ATOM 1728 C CA . LEU A 1 218 ? -30.992 -0.969 34.050 1.00 90.75 218 LEU A CA 1
ATOM 1729 C C . LEU A 1 218 ? -31.739 -0.828 35.381 1.00 90.75 218 LEU A C 1
ATOM 1731 O O . LEU A 1 218 ? -31.459 0.112 36.126 1.00 90.75 218 LEU A O 1
ATOM 1735 N N . PRO A 1 219 ? -32.644 -1.763 35.723 1.00 91.88 219 PRO A N 1
ATOM 1736 C CA . PRO A 1 219 ? -33.363 -1.739 37.000 1.00 91.88 219 PRO A CA 1
ATOM 1737 C C . PRO A 1 219 ? -32.484 -2.147 38.195 1.00 91.88 219 PRO A C 1
ATOM 1739 O O . PRO A 1 219 ? -32.963 -2.283 39.313 1.00 91.88 219 PRO A O 1
ATOM 1742 N N . TYR A 1 220 ? -31.190 -2.376 37.968 1.00 88.56 220 TYR A N 1
ATOM 1743 C CA . TYR A 1 220 ? -30.211 -2.706 38.992 1.00 88.56 220 TYR A CA 1
ATOM 1744 C C . TYR A 1 220 ? -28.895 -1.977 38.719 1.00 88.56 220 TYR A C 1
ATOM 1746 O O . TYR A 1 220 ? -28.552 -1.654 37.576 1.00 88.56 220 TYR A O 1
ATOM 1754 N N . ARG A 1 221 ? -28.127 -1.735 39.781 1.00 88.62 221 ARG A N 1
ATOM 1755 C CA . ARG A 1 221 ? -26.842 -1.040 39.699 1.00 88.62 221 ARG A CA 1
ATOM 1756 C C . ARG A 1 221 ? -25.782 -1.960 39.084 1.00 88.62 221 ARG A C 1
ATOM 1758 O O . ARG A 1 221 ? -25.373 -2.940 39.696 1.00 88.62 221 ARG A O 1
ATOM 1765 N N . SER A 1 222 ? -25.335 -1.634 37.871 1.00 84.00 222 SER A N 1
ATOM 1766 C CA . SER A 1 222 ? -24.262 -2.364 37.168 1.00 84.00 222 SER A CA 1
ATOM 1767 C C . SER A 1 222 ? -22.923 -1.620 37.160 1.00 84.00 222 SER A C 1
ATOM 1769 O O . SER A 1 222 ? -21.870 -2.242 37.045 1.00 84.00 222 SER A O 1
ATOM 1771 N N . LEU A 1 223 ? -22.957 -0.292 37.300 1.00 85.75 223 LEU A N 1
ATOM 1772 C CA . LEU A 1 223 ? -21.801 0.600 37.352 1.00 85.75 223 LEU A CA 1
ATOM 1773 C C . LEU A 1 223 ? -22.014 1.662 38.438 1.00 85.75 223 LEU A C 1
ATOM 1775 O O . LEU A 1 223 ? -23.119 1.831 38.957 1.00 85.75 223 LEU A O 1
ATOM 1779 N N . MET A 1 224 ? -20.953 2.399 38.775 1.00 84.81 224 MET A N 1
ATOM 1780 C CA . MET A 1 224 ? -21.081 3.580 39.626 1.00 84.81 224 MET A CA 1
ATOM 1781 C C . MET A 1 224 ? -21.908 4.659 38.919 1.00 84.81 224 MET A C 1
ATOM 1783 O O . MET A 1 224 ? -21.471 5.242 37.927 1.00 84.81 224 MET A O 1
ATOM 1787 N N . ASP A 1 225 ? -23.076 4.963 39.481 1.00 88.81 225 ASP A N 1
ATOM 1788 C CA . ASP A 1 225 ? -23.946 6.056 39.056 1.00 88.81 225 ASP A CA 1
ATOM 1789 C C . ASP A 1 225 ? -24.043 7.098 40.176 1.00 88.81 225 ASP A C 1
ATOM 1791 O O . ASP A 1 225 ? -24.761 6.928 41.164 1.00 88.81 225 ASP A O 1
ATOM 1795 N N . ARG A 1 226 ? -23.292 8.194 40.019 1.00 90.12 226 ARG A N 1
ATOM 1796 C CA . ARG A 1 226 ? -23.268 9.291 40.997 1.00 90.12 226 ARG A CA 1
ATOM 1797 C C . ARG A 1 226 ? -24.637 9.949 41.152 1.00 90.12 226 ARG A C 1
ATOM 1799 O O . ARG A 1 226 ? -24.961 10.383 42.250 1.00 90.12 226 ARG A O 1
ATOM 1806 N N . ARG A 1 227 ? -25.440 10.017 40.083 1.00 89.88 227 ARG A N 1
ATOM 1807 C CA . ARG A 1 227 ? -26.773 10.628 40.133 1.00 89.88 227 ARG A CA 1
ATOM 1808 C C . ARG A 1 227 ? -27.698 9.790 41.003 1.00 89.88 227 ARG A C 1
ATOM 1810 O O . ARG A 1 227 ? -28.358 10.337 41.876 1.00 89.88 227 ARG A O 1
ATOM 1817 N N . ALA A 1 228 ? -27.691 8.474 40.794 1.00 91.06 228 ALA A N 1
ATOM 1818 C CA . ALA A 1 228 ? -28.472 7.551 41.606 1.00 91.06 228 ALA A CA 1
ATOM 1819 C C . ALA A 1 228 ? -28.055 7.595 43.086 1.00 91.06 228 ALA A C 1
ATOM 1821 O O . ALA A 1 228 ? -28.920 7.654 43.952 1.00 91.06 228 ALA A O 1
ATOM 1822 N N . GLY A 1 229 ? -26.749 7.663 43.377 1.00 91.12 229 GLY A N 1
ATOM 1823 C CA . GLY A 1 229 ? -26.257 7.804 44.753 1.00 91.12 229 GLY A CA 1
ATOM 1824 C C . GLY A 1 229 ? -26.690 9.108 45.437 1.00 91.12 229 GLY A C 1
ATOM 1825 O O . GLY A 1 229 ? -27.026 9.097 46.617 1.00 91.12 229 GLY A O 1
ATOM 1826 N N . VAL A 1 230 ? -26.737 10.228 44.704 1.00 93.25 230 VAL A N 1
ATOM 1827 C CA . VAL A 1 230 ? -27.267 11.499 45.232 1.00 93.25 230 VAL A CA 1
ATOM 1828 C C . VAL A 1 230 ? -28.772 11.403 45.487 1.00 93.25 230 VAL A C 1
ATOM 1830 O O . VAL A 1 230 ? -29.230 11.828 46.542 1.00 93.25 230 VAL A O 1
ATOM 1833 N N . SER A 1 231 ? -29.542 10.819 44.563 1.00 91.75 231 SER A N 1
ATOM 1834 C CA . SER A 1 231 ? -30.985 10.618 44.751 1.00 91.75 231 SER A CA 1
ATOM 1835 C C . SER A 1 231 ? -31.293 9.775 45.992 1.00 91.75 231 SER A C 1
ATOM 1837 O O . SER A 1 231 ? -32.133 10.183 46.791 1.00 91.75 231 SER A O 1
ATOM 1839 N N . GLU A 1 232 ? -30.560 8.677 46.200 1.00 92.06 232 GLU A N 1
ATOM 1840 C CA . GLU A 1 232 ? -30.678 7.826 47.395 1.00 92.06 232 GLU A CA 1
ATOM 1841 C C . GLU A 1 232 ? -30.348 8.605 48.678 1.00 92.06 232 GLU A C 1
ATOM 1843 O O . GLU A 1 232 ? -31.093 8.532 49.654 1.00 92.06 232 GLU A O 1
ATOM 1848 N N . ALA A 1 233 ? -29.282 9.416 48.669 1.00 93.62 233 ALA A N 1
ATOM 1849 C CA . ALA A 1 233 ? -28.911 10.262 49.807 1.00 93.62 233 ALA A CA 1
ATOM 1850 C C . ALA A 1 233 ? -29.963 11.342 50.125 1.00 93.62 233 ALA A C 1
ATOM 1852 O O . ALA A 1 233 ? -30.106 11.748 51.277 1.00 93.62 233 ALA A O 1
ATOM 1853 N N . CYS A 1 234 ? -30.723 11.787 49.123 1.00 95.62 234 CYS A N 1
ATOM 185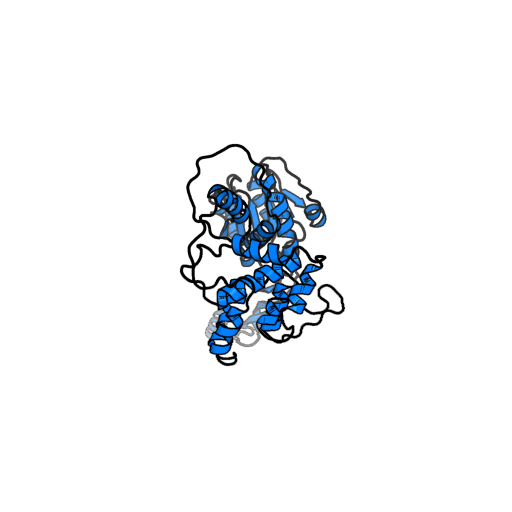4 C CA . CYS A 1 234 ? -31.863 12.689 49.285 1.00 95.62 234 CYS A CA 1
ATOM 1855 C C . CYS A 1 234 ? -33.177 11.960 49.638 1.00 95.62 234 CYS A C 1
ATOM 1857 O O . CYS A 1 234 ? -34.233 12.590 49.634 1.00 95.62 234 CYS A O 1
ATOM 1859 N N . GLY A 1 235 ? -33.142 10.652 49.923 1.00 94.25 235 GLY A N 1
ATOM 1860 C CA . GLY A 1 235 ? -34.319 9.862 50.301 1.00 94.25 235 GLY A CA 1
ATOM 1861 C C . GLY A 1 235 ? -35.227 9.468 49.133 1.00 94.25 235 GLY A C 1
ATOM 1862 O O . GLY A 1 235 ? -36.372 9.085 49.352 1.00 94.25 235 GLY A O 1
ATOM 1863 N N . THR A 1 236 ? -34.748 9.576 47.891 1.00 94.06 236 THR A N 1
ATOM 1864 C CA . THR A 1 236 ? -35.477 9.143 46.691 1.00 94.06 236 THR A CA 1
ATOM 1865 C C . THR A 1 236 ? -34.906 7.825 46.184 1.00 94.06 236 THR A C 1
ATOM 1867 O O . THR A 1 236 ? -33.708 7.739 45.930 1.00 94.06 236 THR A O 1
ATOM 1870 N N . GLU A 1 237 ? -35.753 6.819 45.972 1.00 90.75 237 GLU A N 1
ATOM 1871 C CA . GLU A 1 237 ? -35.331 5.520 45.439 1.00 90.75 237 GLU A CA 1
ATOM 1872 C C . GLU A 1 237 ? -35.311 5.533 43.894 1.00 90.75 237 GLU A C 1
ATOM 1874 O O . GLU A 1 237 ? -36.363 5.684 43.261 1.00 90.75 237 GLU A O 1
ATOM 1879 N N . PRO A 1 238 ? -34.139 5.415 43.240 1.00 89.25 238 PRO A N 1
ATOM 1880 C CA . PRO A 1 238 ? -34.052 5.382 41.785 1.00 89.25 238 PRO A CA 1
ATOM 1881 C C . PRO A 1 238 ? -34.496 4.016 41.252 1.00 89.25 238 PRO A C 1
ATOM 1883 O O . PRO A 1 238 ? -33.894 2.997 41.565 1.00 89.25 238 PRO A O 1
ATOM 1886 N N . LEU A 1 239 ? -35.491 3.993 40.362 1.00 92.50 239 LEU A N 1
ATOM 1887 C CA . LEU A 1 239 ? -35.934 2.753 39.701 1.00 92.50 239 LEU A CA 1
ATOM 1888 C C . LEU A 1 239 ? -34.977 2.273 38.596 1.00 92.50 239 LEU A C 1
ATOM 1890 O O . LEU A 1 239 ? -35.036 1.123 38.169 1.00 92.50 239 LEU A O 1
ATOM 1894 N N . PHE A 1 240 ? -34.118 3.166 38.102 1.00 92.38 240 PHE A N 1
ATOM 1895 C CA . PHE A 1 240 ? -33.237 2.928 36.966 1.00 92.38 240 PHE A CA 1
ATOM 1896 C C . PHE A 1 240 ? -31.861 3.545 37.204 1.00 92.38 240 PHE A C 1
ATOM 1898 O O . PHE A 1 240 ? -31.747 4.713 37.578 1.00 92.38 240 PHE A O 1
ATOM 1905 N N . TYR A 1 241 ? -30.821 2.768 36.916 1.00 92.75 241 TYR A N 1
ATOM 1906 C CA . TYR A 1 241 ? -29.419 3.127 37.106 1.00 92.75 241 TYR A CA 1
ATOM 1907 C C . TYR A 1 241 ? -28.700 3.202 35.765 1.00 92.75 241 TYR A C 1
ATOM 1909 O O . TYR A 1 241 ? -28.934 2.367 34.887 1.00 92.75 241 TYR A O 1
ATOM 1917 N N . LYS A 1 242 ? -27.784 4.164 35.619 1.00 92.31 242 LYS A N 1
ATOM 1918 C CA . LYS A 1 242 ? -26.909 4.261 34.450 1.00 92.31 242 LYS A CA 1
ATOM 1919 C C . LYS A 1 242 ? -26.123 2.961 34.257 1.00 92.31 242 LYS A C 1
ATOM 1921 O O . LYS A 1 242 ? -25.532 2.416 35.189 1.00 92.31 242 LYS A O 1
ATOM 1926 N N . ALA A 1 243 ? -26.095 2.490 33.020 1.00 91.69 243 ALA A N 1
ATOM 1927 C CA . ALA A 1 243 ? -25.406 1.280 32.609 1.00 91.69 243 ALA A CA 1
ATOM 1928 C C . ALA A 1 243 ? -24.751 1.463 31.234 1.00 91.69 243 ALA A C 1
ATOM 1930 O O . ALA A 1 243 ? -25.115 2.353 30.466 1.00 91.69 243 ALA A O 1
ATOM 1931 N N . LEU A 1 244 ? -23.799 0.588 30.912 1.00 91.06 244 LEU A N 1
ATOM 1932 C CA . LEU A 1 244 ? -23.250 0.432 29.566 1.00 91.06 244 LEU A CA 1
ATOM 1933 C C . LEU A 1 244 ? -23.672 -0.936 29.040 1.00 91.06 244 LEU A C 1
ATOM 1935 O O . LEU A 1 244 ? -23.142 -1.960 29.472 1.00 91.06 244 LEU A O 1
ATOM 1939 N N . SER A 1 245 ? -24.620 -0.954 28.109 1.00 87.44 245 SER A N 1
ATOM 1940 C CA . SER A 1 245 ? -25.062 -2.198 27.482 1.00 87.44 245 SER A CA 1
ATOM 1941 C C . SER A 1 245 ? -24.306 -2.464 26.197 1.00 87.44 245 SER A C 1
ATOM 1943 O O . SER A 1 245 ? -24.003 -1.552 25.425 1.00 87.44 245 SER A O 1
ATOM 1945 N N . ARG A 1 246 ? -24.034 -3.748 25.954 1.00 88.38 246 ARG A N 1
ATOM 1946 C CA . ARG A 1 246 ? -23.527 -4.216 24.667 1.00 88.38 246 ARG A CA 1
ATOM 1947 C C . ARG A 1 246 ? -24.693 -4.330 23.700 1.00 88.38 246 ARG A C 1
ATOM 1949 O O . ARG A 1 246 ? -25.607 -5.112 23.938 1.00 88.38 246 ARG A O 1
ATOM 1956 N N . ILE A 1 247 ? -24.646 -3.563 22.622 1.00 87.81 247 ILE A N 1
ATOM 1957 C CA . ILE A 1 247 ? -25.657 -3.595 21.567 1.00 87.81 247 ILE A CA 1
ATOM 1958 C C . ILE A 1 247 ? -25.035 -4.079 20.253 1.00 87.81 247 ILE A C 1
ATOM 1960 O O . ILE A 1 247 ? -23.851 -3.818 20.005 1.00 87.81 247 ILE A O 1
ATOM 1964 N N . PRO A 1 248 ? -25.798 -4.783 19.402 1.00 85.69 248 PRO A N 1
ATOM 1965 C CA . PRO A 1 248 ? -25.371 -5.030 18.035 1.00 85.69 248 PRO A CA 1
ATOM 1966 C C . PRO A 1 248 ? -25.278 -3.690 17.297 1.00 85.69 248 PRO A C 1
ATOM 1968 O O . PRO A 1 248 ? -26.220 -2.901 17.296 1.00 85.69 248 PRO A O 1
ATOM 1971 N N . VAL A 1 249 ? -24.131 -3.426 16.678 1.00 83.75 249 VAL A N 1
ATOM 1972 C CA . VAL A 1 249 ? -23.905 -2.250 15.830 1.00 83.75 249 VAL A CA 1
ATOM 1973 C C . VAL A 1 249 ? -23.371 -2.694 14.481 1.00 83.75 249 VAL A C 1
ATOM 1975 O O . VAL A 1 249 ? -22.521 -3.582 14.398 1.00 83.75 249 VAL A O 1
ATOM 1978 N N . ILE A 1 250 ? -23.851 -2.064 13.413 1.00 79.56 250 ILE A N 1
ATOM 1979 C CA . ILE A 1 250 ? -23.271 -2.239 12.083 1.00 79.56 250 ILE A CA 1
ATOM 1980 C C . ILE A 1 250 ? -22.011 -1.377 12.027 1.00 79.56 250 ILE A C 1
ATOM 1982 O O . ILE A 1 250 ? -22.085 -0.148 12.046 1.00 79.56 250 ILE A O 1
ATOM 1986 N N . ARG A 1 251 ? -20.845 -2.021 11.980 1.00 74.44 251 ARG A N 1
ATOM 1987 C CA . ARG A 1 251 ? -19.568 -1.351 11.732 1.00 74.44 251 ARG A CA 1
ATOM 1988 C C . ARG A 1 251 ? -19.324 -1.310 10.234 1.00 74.44 251 ARG A C 1
ATOM 1990 O O . ARG A 1 251 ? -19.356 -2.349 9.574 1.00 74.44 251 ARG A O 1
ATOM 1997 N N . HIS A 1 252 ? -19.077 -0.117 9.715 1.00 69.88 252 HIS A N 1
ATOM 1998 C CA . HIS A 1 252 ? -18.666 0.083 8.333 1.00 69.88 252 HIS A CA 1
ATOM 1999 C C . HIS A 1 252 ? -17.144 0.082 8.280 1.00 69.88 252 HIS A C 1
ATOM 2001 O O . HIS A 1 252 ? -16.491 0.693 9.123 1.00 69.88 252 HIS A O 1
ATOM 2007 N N . PHE A 1 253 ? -16.601 -0.626 7.301 1.00 75.19 253 PHE A N 1
ATOM 2008 C CA . PHE A 1 253 ? -15.171 -0.700 7.054 1.00 75.19 253 PHE A CA 1
ATOM 2009 C C . PHE A 1 253 ? -14.904 -0.080 5.691 1.00 75.19 253 PHE A C 1
ATOM 2011 O O . PHE A 1 253 ? -15.705 -0.254 4.777 1.00 75.19 253 PHE A O 1
ATOM 2018 N N . GLU A 1 254 ? -13.791 0.625 5.537 1.00 75.69 254 GLU A N 1
ATOM 2019 C CA . GLU A 1 254 ? -13.440 1.282 4.277 1.00 75.69 254 GLU A CA 1
ATOM 2020 C C . GLU A 1 254 ? -12.191 0.630 3.682 1.00 75.69 254 GLU A C 1
ATOM 2022 O O . GLU A 1 254 ? -11.270 0.236 4.407 1.00 75.69 254 GLU A O 1
ATOM 2027 N N . LYS A 1 255 ? -12.161 0.490 2.355 1.00 86.69 255 LYS A N 1
ATOM 2028 C CA . LYS A 1 255 ? -10.930 0.122 1.650 1.00 86.69 255 LYS A CA 1
ATOM 2029 C C . LYS A 1 255 ? -10.059 1.356 1.472 1.00 86.69 255 LYS A C 1
ATOM 2031 O O . LYS A 1 255 ? -10.566 2.464 1.385 1.00 86.69 255 LYS A O 1
ATOM 2036 N N . ALA A 1 256 ? -8.749 1.163 1.374 1.00 90.94 256 ALA A N 1
ATOM 2037 C CA . ALA A 1 256 ? -7.857 2.286 1.130 1.00 90.94 256 ALA A CA 1
ATOM 2038 C C . ALA A 1 256 ? -8.070 2.839 -0.286 1.00 90.94 256 ALA A C 1
ATOM 2040 O O . ALA A 1 256 ? -8.040 2.091 -1.271 1.00 90.94 256 ALA A O 1
ATOM 2041 N N . HIS A 1 257 ? -8.259 4.150 -0.378 1.00 94.94 257 HIS A N 1
ATOM 2042 C CA . HIS A 1 257 ? -8.294 4.868 -1.645 1.00 94.94 257 HIS A CA 1
ATOM 2043 C C . HIS A 1 257 ? -6.868 5.166 -2.108 1.00 94.94 257 HIS A C 1
ATOM 2045 O O . HIS A 1 257 ? -6.012 5.493 -1.289 1.00 94.94 257 HIS A O 1
ATOM 2051 N N . VAL A 1 258 ? -6.592 5.050 -3.407 1.00 96.81 258 VAL A N 1
ATOM 2052 C CA . VAL A 1 258 ? -5.278 5.395 -3.972 1.00 96.81 258 VAL A CA 1
ATOM 2053 C C . VAL A 1 258 ? -5.435 6.590 -4.889 1.00 96.81 258 VAL A C 1
ATOM 2055 O O . VAL A 1 258 ? -6.237 6.541 -5.822 1.00 96.81 258 VAL A O 1
ATOM 2058 N N . TYR A 1 259 ? -4.643 7.619 -4.618 1.00 96.44 259 TYR A N 1
ATOM 2059 C CA . TYR A 1 259 ? -4.446 8.778 -5.468 1.00 96.44 259 TYR A CA 1
ATOM 2060 C C . TYR A 1 259 ? -3.116 8.628 -6.190 1.00 96.44 259 TYR A C 1
ATOM 2062 O O . TYR A 1 259 ? -2.075 8.591 -5.542 1.00 96.44 259 TYR A O 1
ATOM 2070 N N . LEU A 1 260 ? -3.155 8.495 -7.509 1.00 93.44 260 LEU A N 1
ATOM 2071 C CA . LEU A 1 260 ? -1.977 8.299 -8.341 1.00 93.44 260 LEU A CA 1
ATOM 2072 C C . LEU A 1 260 ? -1.740 9.532 -9.206 1.00 93.44 260 LEU A C 1
ATOM 2074 O O . LEU A 1 260 ? -2.572 9.876 -10.044 1.00 93.44 260 LEU A O 1
ATOM 2078 N N . ASP A 1 261 ? -0.601 10.166 -8.996 1.00 84.88 261 ASP A N 1
ATOM 2079 C CA . ASP A 1 261 ? -0.130 11.275 -9.806 1.00 84.88 261 ASP A CA 1
ATOM 2080 C C . ASP A 1 261 ? 0.169 10.789 -11.229 1.00 84.88 261 ASP A C 1
ATOM 2082 O O . ASP A 1 261 ? 0.904 9.821 -11.431 1.00 84.88 261 ASP A O 1
ATOM 2086 N N . VAL A 1 262 ? -0.460 11.430 -12.210 1.00 74.88 262 VAL A N 1
ATOM 2087 C CA . VAL A 1 262 ? -0.280 11.162 -13.645 1.00 74.88 262 VAL A CA 1
ATOM 2088 C C . VAL A 1 262 ? 0.227 12.403 -14.380 1.00 74.88 262 VAL A C 1
ATOM 2090 O O . VAL A 1 262 ? -0.012 12.572 -15.581 1.00 74.88 262 VAL A O 1
ATOM 2093 N N . SER A 1 263 ? 0.883 13.308 -13.658 1.00 70.94 263 SER A N 1
ATOM 2094 C CA . SER A 1 263 ? 1.587 14.446 -14.236 1.00 70.94 263 SER A CA 1
ATOM 2095 C C . SER A 1 263 ? 2.744 14.008 -15.136 1.00 70.94 263 SER A C 1
ATOM 2097 O O . SER A 1 263 ? 3.134 12.838 -15.178 1.00 70.94 263 SER A O 1
ATOM 2099 N N . GLY A 1 264 ? 3.281 14.962 -15.901 1.00 52.38 264 GLY A N 1
ATOM 2100 C CA . GLY A 1 264 ? 4.339 14.696 -16.877 1.00 52.38 264 GLY A CA 1
ATOM 2101 C C . GLY A 1 264 ? 5.582 14.033 -16.275 1.00 52.38 264 GLY A C 1
ATOM 2102 O O . GLY A 1 264 ? 6.171 13.175 -16.924 1.00 52.38 264 GLY A O 1
ATOM 2103 N N . SER A 1 265 ? 5.945 14.376 -15.037 1.00 66.12 265 SER A N 1
ATOM 2104 C CA . SER A 1 265 ? 7.120 13.837 -14.338 1.00 66.12 265 SER A CA 1
ATOM 2105 C C . SER A 1 265 ? 6.969 12.379 -13.904 1.00 66.12 265 SER A C 1
ATOM 2107 O O . SER A 1 265 ? 7.968 11.700 -13.701 1.00 66.12 265 SER A O 1
ATOM 2109 N N . MET A 1 266 ? 5.736 11.880 -13.805 1.00 70.56 266 MET A N 1
ATOM 2110 C CA . MET A 1 266 ? 5.445 10.511 -13.376 1.00 70.56 266 MET A CA 1
ATOM 2111 C C . MET A 1 266 ? 5.294 9.528 -14.541 1.00 70.56 266 MET A C 1
ATOM 2113 O O . MET A 1 266 ? 5.191 8.324 -14.303 1.00 70.56 266 MET A O 1
ATOM 2117 N N . LEU A 1 267 ? 5.255 10.011 -15.793 1.00 62.50 267 LEU A N 1
ATOM 2118 C CA . LEU A 1 267 ? 4.920 9.209 -16.979 1.00 62.50 267 LEU A CA 1
ATOM 2119 C C . LEU A 1 267 ? 5.801 7.963 -17.145 1.00 62.50 267 LEU A C 1
ATOM 2121 O O . LEU A 1 267 ? 5.273 6.905 -17.494 1.00 62.50 267 LEU A O 1
ATOM 2125 N N . ASP A 1 268 ? 7.095 8.072 -16.848 1.00 61.88 268 ASP A N 1
ATOM 2126 C CA . ASP A 1 268 ? 8.057 6.970 -16.979 1.00 61.88 268 ASP A CA 1
ATOM 2127 C C . ASP A 1 268 ? 7.832 5.868 -15.928 1.00 61.88 268 ASP A C 1
ATOM 2129 O O . ASP A 1 268 ? 8.017 4.680 -16.206 1.00 61.88 268 ASP A O 1
ATOM 2133 N N . ASP A 1 269 ? 7.338 6.237 -14.743 1.00 70.19 269 ASP A N 1
ATOM 2134 C CA . ASP A 1 269 ? 7.051 5.313 -13.643 1.00 70.19 269 ASP A CA 1
ATOM 2135 C C . ASP A 1 269 ? 5.647 4.682 -13.741 1.00 70.19 269 ASP A C 1
ATOM 2137 O O . ASP A 1 269 ? 5.389 3.618 -13.158 1.00 70.19 269 ASP A O 1
ATOM 2141 N N . LEU A 1 270 ? 4.718 5.294 -14.494 1.00 71.44 270 LEU A N 1
ATOM 2142 C CA . LEU A 1 270 ? 3.321 4.844 -14.597 1.00 71.44 270 LEU A CA 1
ATOM 2143 C C . LEU A 1 270 ? 3.160 3.367 -14.999 1.00 71.44 270 LEU A C 1
ATOM 2145 O O . LEU A 1 270 ? 2.347 2.687 -14.363 1.00 71.44 270 LEU A O 1
ATOM 2149 N N . PRO A 1 271 ? 3.891 2.811 -15.990 1.00 70.88 271 PRO A N 1
ATOM 2150 C CA . PRO A 1 271 ? 3.743 1.403 -16.359 1.00 70.88 271 PRO A CA 1
ATOM 2151 C C . PRO A 1 271 ? 4.049 0.445 -15.198 1.00 70.88 271 PRO A C 1
ATOM 2153 O O . PRO A 1 271 ? 3.328 -0.538 -14.982 1.00 70.88 271 PRO A O 1
ATOM 2156 N N . LEU A 1 272 ? 5.086 0.746 -14.410 1.00 74.56 272 LEU A N 1
ATOM 2157 C CA . LEU A 1 272 ? 5.481 -0.050 -13.248 1.00 74.56 272 LEU A CA 1
ATOM 2158 C C . LEU A 1 272 ? 4.501 0.131 -12.088 1.00 74.56 272 LEU A C 1
ATOM 2160 O O . LEU A 1 272 ? 4.099 -0.862 -11.474 1.00 74.56 272 LEU A O 1
ATOM 2164 N N . LEU A 1 273 ? 4.042 1.360 -11.846 1.00 80.62 273 LEU A N 1
ATOM 2165 C CA . LEU A 1 273 ? 3.025 1.683 -10.843 1.00 80.62 273 LEU A CA 1
ATOM 2166 C C . LEU A 1 273 ? 1.691 0.983 -11.132 1.00 80.62 273 LEU A C 1
ATOM 2168 O O . LEU A 1 273 ? 1.123 0.332 -10.252 1.00 80.62 273 LEU A O 1
ATOM 2172 N N . TYR A 1 274 ? 1.219 1.018 -12.379 1.00 78.12 274 TYR A N 1
ATOM 2173 C CA . TYR A 1 274 ? -0.001 0.324 -12.801 1.00 78.12 274 TYR A CA 1
ATOM 2174 C C . TYR A 1 274 ? 0.163 -1.188 -12.613 1.00 78.12 274 TYR A C 1
ATOM 2176 O O . TYR A 1 274 ? -0.681 -1.859 -12.009 1.00 78.12 274 TYR A O 1
ATOM 2184 N N . GLY A 1 275 ? 1.299 -1.735 -13.055 1.00 75.31 275 GLY A N 1
ATOM 2185 C CA . GLY A 1 275 ? 1.643 -3.135 -12.844 1.00 75.31 275 GLY A CA 1
ATOM 2186 C C . GLY A 1 275 ? 1.676 -3.535 -11.365 1.00 75.31 275 GLY A C 1
ATOM 2187 O O . GLY A 1 275 ? 1.288 -4.662 -11.032 1.00 75.31 275 GLY A O 1
ATOM 2188 N N . ALA A 1 276 ? 2.119 -2.644 -10.480 1.00 83.94 276 ALA A N 1
ATOM 2189 C CA . ALA A 1 276 ? 2.273 -2.898 -9.052 1.00 83.94 276 ALA A CA 1
ATOM 2190 C C . ALA A 1 276 ? 0.976 -2.738 -8.239 1.00 83.94 276 ALA A C 1
ATOM 2192 O O . ALA A 1 276 ? 0.808 -3.403 -7.217 1.00 83.94 276 ALA A O 1
ATOM 2193 N N . LEU A 1 277 ? 0.019 -1.936 -8.709 1.00 83.75 277 LEU A N 1
ATOM 2194 C CA . LEU A 1 277 ? -1.289 -1.777 -8.065 1.00 83.75 277 LEU A CA 1
ATOM 2195 C C . LEU A 1 277 ? -2.222 -2.977 -8.300 1.00 83.75 277 LEU A C 1
ATOM 2197 O O . LEU A 1 277 ? -3.026 -3.323 -7.432 1.00 83.75 277 LEU A O 1
ATOM 2201 N N . LEU A 1 278 ? -2.110 -3.656 -9.449 1.00 81.62 278 LEU A N 1
ATOM 2202 C CA . LEU A 1 278 ? -2.995 -4.772 -9.817 1.00 81.62 278 LEU A CA 1
ATOM 2203 C C . LEU A 1 278 ? -3.002 -5.949 -8.811 1.00 81.62 278 LEU A C 1
ATOM 2205 O O . LEU A 1 278 ? -4.096 -6.435 -8.506 1.00 81.62 278 LEU A O 1
ATOM 2209 N N . PRO A 1 279 ? -1.857 -6.424 -8.274 1.00 82.12 279 PRO A N 1
ATOM 2210 C CA . PRO A 1 279 ? -1.832 -7.452 -7.228 1.00 82.12 279 PRO A CA 1
ATOM 2211 C C . PRO A 1 279 ? -2.475 -7.011 -5.906 1.00 82.12 279 PRO A C 1
ATOM 2213 O O . PRO A 1 279 ? -2.958 -7.847 -5.148 1.00 82.12 279 PRO A O 1
ATOM 2216 N N . LEU A 1 280 ? -2.506 -5.704 -5.630 1.00 84.56 280 LEU A N 1
ATOM 2217 C CA . LEU A 1 280 ? -2.989 -5.136 -4.368 1.00 84.56 280 LEU A CA 1
ATOM 2218 C C . LEU A 1 280 ? -4.501 -4.852 -4.375 1.00 84.56 280 LEU A C 1
ATOM 2220 O O . LEU A 1 280 ? -5.072 -4.547 -3.330 1.00 84.56 280 LEU A O 1
ATOM 2224 N N . ARG A 1 281 ? -5.175 -5.019 -5.524 1.00 85.44 281 ARG A N 1
ATOM 2225 C CA . ARG A 1 281 ? -6.594 -4.675 -5.762 1.00 85.44 281 ARG A CA 1
ATOM 2226 C C . ARG A 1 281 ? -7.590 -5.165 -4.708 1.00 85.44 281 ARG A C 1
ATOM 2228 O O . ARG A 1 281 ? -8.640 -4.565 -4.522 1.00 85.44 281 ARG A O 1
ATOM 2235 N N . GLN A 1 282 ? -7.299 -6.275 -4.031 1.00 82.62 282 GLN A N 1
ATOM 2236 C CA . GLN A 1 282 ? -8.199 -6.819 -3.012 1.00 82.62 282 GLN A CA 1
ATOM 2237 C C . GLN A 1 282 ? -8.344 -5.887 -1.799 1.00 82.62 282 GLN A C 1
ATOM 2239 O O . GLN A 1 282 ? -9.423 -5.838 -1.207 1.00 82.62 282 GLN A O 1
ATOM 2244 N N . TRP A 1 283 ? -7.303 -5.112 -1.482 1.00 82.69 283 TRP A N 1
ATOM 2245 C CA . TRP A 1 283 ? -7.241 -4.195 -0.337 1.00 82.69 283 TRP A CA 1
ATOM 2246 C C . TRP A 1 283 ? -7.604 -2.749 -0.686 1.00 82.69 283 TRP A C 1
ATOM 2248 O O . TRP A 1 283 ? -7.776 -1.917 0.203 1.00 82.69 283 TRP A O 1
ATOM 2258 N N . LEU A 1 284 ? -7.719 -2.459 -1.979 1.00 89.38 284 LEU A N 1
ATOM 2259 C CA . LEU A 1 284 ? -7.926 -1.121 -2.507 1.00 89.38 284 LEU A CA 1
ATOM 2260 C C . LEU A 1 284 ? -9.389 -0.901 -2.893 1.00 89.38 284 LEU A C 1
ATOM 2262 O O . LEU A 1 284 ? -10.112 -1.843 -3.243 1.00 89.38 284 LEU A O 1
ATOM 2266 N N . TYR A 1 285 ? -9.821 0.356 -2.832 1.00 90.88 285 TYR A N 1
ATOM 2267 C CA . TYR A 1 285 ? -11.106 0.772 -3.380 1.00 90.88 285 TYR A CA 1
ATOM 2268 C C . TYR A 1 285 ? -11.205 0.370 -4.872 1.00 90.88 285 TYR A C 1
ATOM 2270 O O . TYR A 1 285 ? -10.192 0.411 -5.572 1.00 90.88 285 TYR A O 1
ATOM 2278 N N . PRO A 1 286 ? -12.384 -0.037 -5.398 1.00 87.50 286 PRO A N 1
ATOM 2279 C CA . PRO A 1 286 ? -12.514 -0.577 -6.762 1.00 87.50 286 PRO A CA 1
ATOM 2280 C C . PRO A 1 286 ? -12.092 0.359 -7.904 1.00 87.50 286 PRO A C 1
ATOM 2282 O O . PRO A 1 286 ? -11.995 -0.081 -9.054 1.00 87.50 286 PRO A O 1
ATOM 2285 N N . LYS A 1 287 ? -11.875 1.639 -7.599 1.00 92.12 287 LYS A N 1
ATOM 2286 C CA . LYS A 1 287 ? -11.374 2.655 -8.517 1.00 92.12 287 LYS A CA 1
ATOM 2287 C C . LYS A 1 287 ? -10.072 3.241 -7.980 1.00 92.12 287 LYS A C 1
ATOM 2289 O O . LYS A 1 287 ? -9.908 3.396 -6.773 1.00 92.12 287 LYS A O 1
ATOM 2294 N N . ILE A 1 288 ? -9.176 3.590 -8.892 1.00 93.50 288 ILE A N 1
ATOM 2295 C CA . ILE A 1 288 ? -7.983 4.381 -8.601 1.00 93.50 288 ILE A CA 1
ATOM 2296 C C . ILE A 1 288 ? -8.277 5.819 -9.017 1.00 93.50 288 ILE A C 1
ATOM 2298 O O . ILE A 1 288 ? -8.758 6.051 -10.128 1.00 93.50 288 ILE A O 1
ATOM 2302 N N . HIS A 1 289 ? -8.002 6.763 -8.125 1.00 95.44 289 HIS A N 1
ATOM 2303 C CA . HIS A 1 289 ? -8.141 8.186 -8.393 1.00 95.44 289 HIS A CA 1
ATOM 2304 C C . HIS A 1 289 ? -6.839 8.662 -9.036 1.00 95.44 289 HIS A C 1
ATOM 2306 O O . HIS A 1 289 ? -5.825 8.792 -8.360 1.00 95.44 289 HIS A O 1
ATOM 2312 N N . VAL A 1 290 ? -6.820 8.872 -10.346 1.00 87.69 290 VAL A N 1
ATOM 2313 C CA . VAL A 1 290 ? -5.674 9.512 -11.003 1.00 87.69 290 VAL A CA 1
ATOM 2314 C C . VAL A 1 290 ? -5.812 11.023 -10.888 1.00 87.69 290 VAL A C 1
ATOM 2316 O O . VAL A 1 290 ? -6.926 11.542 -10.983 1.00 87.69 290 VAL A O 1
ATOM 2319 N N . PHE A 1 291 ? -4.713 11.738 -10.657 1.00 86.06 291 PHE A N 1
ATOM 2320 C CA . PHE A 1 291 ? -4.762 13.190 -10.520 1.00 86.06 291 PHE A CA 1
ATOM 2321 C C . PHE A 1 291 ? -3.622 13.908 -11.243 1.00 86.06 291 PHE A C 1
ATOM 2323 O O . PHE A 1 291 ? -2.540 13.370 -11.451 1.00 86.06 291 PHE A O 1
ATOM 2330 N N . SER A 1 292 ? -3.931 15.137 -11.644 1.00 73.31 292 SER A N 1
ATOM 2331 C CA . SER A 1 292 ? -3.021 16.130 -12.225 1.00 73.31 292 SER A CA 1
ATOM 2332 C C . SER A 1 292 ? -3.422 17.490 -11.642 1.00 73.31 292 SER A C 1
ATOM 2334 O O . SER A 1 292 ? -3.224 17.702 -10.450 1.00 73.31 292 SER A O 1
ATOM 2336 N N . THR A 1 293 ? -4.115 18.351 -12.395 1.00 71.00 293 THR A N 1
ATOM 2337 C CA . THR A 1 293 ? -4.833 19.526 -11.839 1.00 71.00 293 THR A CA 1
ATOM 2338 C C . THR A 1 293 ? -6.276 19.212 -11.428 1.00 71.00 293 THR A C 1
ATOM 2340 O O . THR A 1 293 ? -6.992 20.032 -10.861 1.00 71.00 293 THR A O 1
ATOM 2343 N N . SER A 1 294 ? -6.751 18.008 -11.743 1.00 78.69 294 SER A N 1
ATOM 2344 C CA . SER A 1 294 ? -8.060 17.514 -11.320 1.00 78.69 294 SER A CA 1
ATOM 2345 C C . SER A 1 294 ? -7.997 16.019 -11.042 1.00 78.69 294 SER A C 1
ATOM 2347 O O . SER A 1 294 ? -7.105 15.326 -11.537 1.00 78.69 294 SER A O 1
ATOM 2349 N N . VAL A 1 295 ? -8.949 15.525 -10.250 1.00 89.94 295 VAL A N 1
ATOM 2350 C CA . VAL A 1 295 ? -9.092 14.100 -9.940 1.00 89.94 295 VAL A CA 1
ATOM 2351 C C . VAL A 1 295 ? -10.029 13.443 -10.949 1.00 89.94 295 VAL A C 1
ATOM 2353 O O . VAL A 1 295 ? -11.118 13.947 -11.221 1.00 89.94 295 VAL A O 1
ATOM 2356 N N . SER A 1 296 ? -9.619 12.294 -11.479 1.00 85.00 296 SER A N 1
ATOM 2357 C CA . SER A 1 296 ? -10.427 11.428 -12.335 1.00 85.00 296 SER A CA 1
ATOM 2358 C C . SER A 1 296 ? -10.354 9.981 -11.864 1.00 85.00 296 SER A C 1
ATOM 2360 O O . SER A 1 296 ? -9.320 9.502 -11.414 1.00 85.00 296 SER A O 1
ATOM 2362 N N . ASP A 1 297 ? -11.452 9.251 -12.013 1.00 91.38 297 ASP A N 1
ATOM 2363 C CA . ASP A 1 297 ? -11.519 7.844 -11.634 1.00 91.38 297 ASP A CA 1
ATOM 2364 C C . ASP A 1 297 ? -11.173 6.922 -12.804 1.00 91.38 297 ASP A C 1
ATOM 2366 O O . ASP A 1 297 ? -11.751 7.037 -13.890 1.00 91.38 297 ASP A O 1
ATOM 2370 N N . ILE A 1 298 ? -10.337 5.915 -12.548 1.00 82.25 298 ILE A N 1
ATOM 2371 C CA . ILE A 1 298 ? -10.142 4.779 -13.454 1.00 82.25 298 ILE A CA 1
ATOM 2372 C C . ILE A 1 298 ? -10.414 3.448 -12.749 1.00 82.25 298 ILE A C 1
ATOM 2374 O O . ILE A 1 298 ? -10.053 3.232 -11.592 1.00 82.25 298 ILE A O 1
ATOM 2378 N N . GLY A 1 299 ? -11.059 2.519 -13.455 1.00 82.56 299 GLY A N 1
ATOM 2379 C CA . GLY A 1 299 ? -11.237 1.143 -12.979 1.00 82.56 299 GLY A CA 1
ATOM 2380 C C . GLY A 1 299 ? -10.036 0.248 -13.305 1.00 82.56 299 GLY A C 1
ATOM 2381 O O . GLY A 1 299 ? -9.240 0.554 -14.192 1.00 82.56 299 GLY A O 1
ATOM 2382 N N . TYR A 1 300 ? -9.941 -0.929 -12.675 1.00 79.38 300 TYR A N 1
ATOM 2383 C CA . TYR A 1 300 ? -8.827 -1.863 -12.926 1.00 79.38 300 TYR A CA 1
ATOM 2384 C C . TYR A 1 300 ? -8.714 -2.363 -14.371 1.00 79.38 300 TYR A C 1
ATOM 2386 O O . TYR A 1 300 ? -7.614 -2.676 -14.816 1.00 79.38 300 TYR A O 1
ATOM 2394 N N . GLY A 1 301 ? -9.822 -2.433 -15.117 1.00 71.94 301 GLY A N 1
ATOM 2395 C CA . GLY A 1 301 ? -9.777 -2.756 -16.547 1.00 71.94 301 GLY A CA 1
ATOM 2396 C C . GLY A 1 301 ? -9.076 -1.666 -17.363 1.00 71.94 301 GLY A C 1
ATOM 2397 O O . GLY A 1 301 ? -8.248 -1.966 -18.215 1.00 71.94 301 GLY A O 1
ATOM 2398 N N . GLN A 1 302 ? -9.351 -0.397 -17.047 1.00 67.75 302 GLN A N 1
ATOM 2399 C CA . GLN A 1 302 ? -8.701 0.756 -17.676 1.00 67.75 302 GLN A CA 1
ATOM 2400 C C . GLN A 1 302 ? -7.230 0.863 -17.259 1.00 67.75 302 GLN A C 1
ATOM 2402 O O . GLN A 1 302 ? -6.379 1.104 -18.108 1.00 67.75 302 GLN A O 1
ATOM 2407 N N . LEU A 1 303 ? -6.931 0.593 -15.986 1.00 72.94 303 LEU A N 1
ATOM 2408 C CA . LEU A 1 303 ? -5.568 0.540 -15.459 1.00 72.94 303 LEU A CA 1
ATOM 2409 C C . LEU A 1 303 ? -4.750 -0.585 -16.115 1.00 72.94 303 LEU A C 1
ATOM 2411 O O . LEU A 1 303 ? -3.622 -0.364 -16.532 1.00 72.94 303 LEU A O 1
ATOM 2415 N N . LYS A 1 304 ? -5.325 -1.781 -16.308 1.00 67.81 304 LYS A N 1
ATOM 2416 C CA . LYS A 1 304 ? -4.659 -2.884 -17.027 1.00 67.81 304 LYS A CA 1
ATOM 2417 C C . LYS A 1 304 ? -4.349 -2.532 -18.487 1.00 67.81 304 LYS A C 1
ATOM 2419 O O . LYS A 1 304 ? -3.338 -2.986 -19.011 1.00 67.81 304 LYS A O 1
ATOM 2424 N N . ASN A 1 305 ? -5.202 -1.730 -19.120 1.00 61.94 305 ASN A N 1
ATOM 2425 C CA . ASN A 1 305 ? -5.029 -1.283 -20.501 1.00 61.94 305 ASN A CA 1
ATOM 2426 C C . ASN A 1 305 ? -4.140 -0.031 -20.625 1.00 61.94 305 ASN A C 1
ATOM 2428 O O . ASN A 1 305 ? -4.018 0.501 -21.724 1.00 61.94 305 ASN A O 1
ATOM 2432 N N . GLY A 1 306 ? -3.555 0.462 -19.525 1.00 56.53 306 GLY A N 1
ATOM 2433 C CA . GLY A 1 306 ? -2.661 1.622 -19.554 1.00 56.53 306 GLY A CA 1
ATOM 2434 C C . GLY A 1 306 ? -3.363 2.947 -19.859 1.00 56.53 306 GLY A C 1
ATOM 2435 O O . GLY A 1 306 ? -2.740 3.854 -20.397 1.00 56.53 306 GLY A O 1
ATOM 2436 N N . LYS A 1 307 ? -4.663 3.079 -19.559 1.00 67.88 307 LYS A N 1
ATOM 2437 C CA . LYS A 1 307 ? -5.391 4.332 -19.797 1.00 67.88 307 LYS A CA 1
ATOM 2438 C C . LYS A 1 307 ? -4.867 5.432 -18.871 1.00 67.88 307 LYS A C 1
ATOM 2440 O O . LYS A 1 307 ? -5.059 5.339 -17.663 1.00 67.88 307 LYS A O 1
ATOM 2445 N N . VAL A 1 308 ? -4.327 6.499 -19.452 1.00 62.56 308 VAL A N 1
ATOM 2446 C CA . VAL A 1 308 ? -3.896 7.708 -18.736 1.00 62.56 308 VAL A CA 1
ATOM 2447 C C . VAL A 1 308 ? -4.863 8.856 -19.042 1.00 62.56 308 VAL A C 1
ATOM 2449 O O . VAL A 1 308 ? -5.271 9.040 -20.188 1.00 62.56 308 VAL A O 1
ATOM 2452 N N . ILE A 1 309 ? -5.266 9.606 -18.013 1.00 65.06 309 ILE A N 1
ATOM 2453 C CA . ILE A 1 309 ? -6.093 10.818 -18.124 1.00 65.06 309 ILE A CA 1
ATOM 2454 C C . ILE A 1 309 ? -5.361 11.914 -17.352 1.00 65.06 309 ILE A C 1
ATOM 2456 O O . ILE A 1 309 ? -5.377 11.894 -16.126 1.00 65.06 309 ILE A O 1
ATOM 2460 N N . SER A 1 310 ? -4.701 12.837 -18.050 1.00 63.97 310 SER A N 1
ATOM 2461 C CA . SER A 1 310 ? -3.874 13.875 -17.427 1.00 63.97 310 SER A CA 1
ATOM 2462 C C . SER A 1 310 ? -4.077 15.224 -18.103 1.00 63.97 310 SER A C 1
ATOM 2464 O O . SER A 1 310 ? -4.301 15.289 -19.312 1.00 63.97 310 SER A O 1
ATOM 2466 N N . THR A 1 311 ? -3.988 16.296 -17.318 1.00 53.88 311 THR A N 1
ATOM 2467 C CA . THR A 1 311 ? -3.914 17.681 -17.804 1.00 53.88 311 THR A CA 1
ATOM 2468 C C . THR A 1 311 ? -2.473 18.182 -17.936 1.00 53.88 311 THR A C 1
ATOM 2470 O O . THR A 1 311 ? -2.274 19.330 -18.322 1.00 53.88 311 THR A O 1
ATOM 2473 N N . TYR A 1 312 ? -1.475 17.335 -17.642 1.00 48.47 312 TYR A N 1
ATOM 2474 C CA . TYR A 1 312 ? -0.033 17.632 -17.671 1.00 48.47 312 TYR A CA 1
ATOM 2475 C C . TYR A 1 312 ? 0.463 18.687 -16.658 1.00 48.47 312 TYR A C 1
ATOM 2477 O O . TYR A 1 312 ? 1.638 19.043 -16.693 1.00 48.47 312 TYR A O 1
ATOM 2485 N N . GLY A 1 313 ? -0.388 19.138 -15.730 1.00 52.12 313 GLY A N 1
ATOM 2486 C CA . GLY A 1 313 ? 0.002 19.890 -14.527 1.00 52.12 313 GLY A CA 1
ATOM 2487 C C . GLY A 1 313 ? -0.171 19.066 -13.244 1.00 52.12 313 GLY A C 1
ATOM 2488 O O . GLY A 1 313 ? -0.645 17.931 -13.303 1.00 52.12 313 GLY A O 1
ATOM 2489 N N . THR A 1 314 ? 0.163 19.643 -12.086 1.00 66.62 314 THR A N 1
ATOM 2490 C CA . THR A 1 314 ? 0.091 18.945 -10.789 1.00 66.62 314 THR A CA 1
ATOM 2491 C C . THR A 1 314 ? -0.380 19.886 -9.688 1.00 66.62 314 THR A C 1
ATOM 2493 O O . THR A 1 314 ? 0.301 20.859 -9.373 1.00 66.62 314 THR A O 1
ATOM 2496 N N . GLU A 1 315 ? -1.529 19.589 -9.079 1.00 69.44 315 GLU A N 1
ATOM 2497 C CA . GLU A 1 315 ? -2.066 20.347 -7.945 1.00 69.44 315 GLU A CA 1
ATOM 2498 C C . GLU A 1 315 ? -2.678 19.406 -6.894 1.00 69.44 315 GLU A C 1
ATOM 2500 O O . GLU A 1 315 ? -3.602 18.637 -7.161 1.00 69.44 315 GLU A O 1
ATOM 2505 N N . ILE A 1 316 ? -2.170 19.461 -5.660 1.00 84.75 316 ILE A N 1
ATOM 2506 C CA . ILE A 1 316 ? -2.623 18.601 -4.548 1.00 84.75 316 ILE A CA 1
ATOM 2507 C C . ILE A 1 316 ? -3.944 19.052 -3.904 1.00 84.75 316 ILE A C 1
ATOM 2509 O O . ILE A 1 316 ? -4.579 18.319 -3.134 1.00 84.75 316 ILE A O 1
ATOM 2513 N N . ASP A 1 317 ? -4.375 20.281 -4.165 1.00 84.69 317 ASP A N 1
ATOM 2514 C CA . ASP A 1 317 ? -5.605 20.829 -3.604 1.00 84.69 317 ASP A CA 1
ATOM 2515 C C . ASP A 1 317 ? -6.846 20.085 -4.123 1.00 84.69 317 ASP A C 1
ATOM 2517 O O . ASP A 1 317 ? -7.753 19.802 -3.337 1.00 84.69 317 ASP A O 1
ATOM 2521 N N . CYS A 1 318 ? -6.842 19.656 -5.389 1.00 84.50 318 CYS A N 1
ATOM 2522 C CA . CYS A 1 318 ? -7.911 18.875 -5.996 1.00 84.50 318 CYS A CA 1
ATOM 2523 C C . CYS A 1 318 ? -8.072 17.504 -5.316 1.00 84.50 318 CYS A C 1
ATOM 2525 O O . CYS A 1 318 ? -9.194 17.049 -5.085 1.00 84.50 318 CYS A O 1
ATOM 2527 N N . VAL A 1 319 ? -6.960 16.886 -4.902 1.00 93.06 319 VAL A N 1
ATOM 2528 C CA . VAL A 1 319 ? -6.926 15.617 -4.160 1.00 93.06 319 VAL A CA 1
ATOM 2529 C C . VAL A 1 319 ? -7.551 15.790 -2.780 1.00 93.06 319 VAL A C 1
ATOM 2531 O O . VAL A 1 319 ? -8.484 15.073 -2.416 1.00 93.06 319 VAL A O 1
ATOM 2534 N N . THR A 1 320 ? -7.080 16.776 -2.016 1.00 94.12 320 THR A N 1
ATOM 2535 C CA . THR A 1 320 ? -7.577 17.020 -0.653 1.00 94.12 320 THR A CA 1
ATOM 2536 C C . THR A 1 320 ? -9.023 17.521 -0.633 1.00 94.12 320 THR A C 1
ATOM 2538 O O . THR A 1 320 ? -9.802 17.108 0.227 1.00 94.12 320 THR A O 1
ATOM 2541 N N . GLY A 1 321 ? -9.427 18.329 -1.617 1.00 94.00 321 GLY A N 1
ATOM 2542 C CA . GLY A 1 321 ? -10.819 18.731 -1.818 1.00 94.00 321 GLY A CA 1
ATOM 2543 C C . GLY A 1 321 ? -11.724 17.542 -2.153 1.00 94.00 321 GLY A C 1
ATOM 2544 O O . GLY A 1 321 ? -12.811 17.413 -1.585 1.00 94.00 321 GLY A O 1
ATOM 2545 N N . HIS A 1 322 ? -11.258 16.622 -3.004 1.00 95.75 322 HIS A N 1
ATOM 2546 C CA . HIS A 1 322 ? -11.981 15.389 -3.315 1.00 95.75 322 HIS A CA 1
ATOM 2547 C C . HIS A 1 322 ? -12.166 14.499 -2.078 1.00 95.75 322 HIS A C 1
ATOM 2549 O O . HIS A 1 322 ? -13.274 14.030 -1.827 1.00 95.75 322 HIS A O 1
ATOM 2555 N N . MET A 1 323 ? -11.118 14.300 -1.268 1.00 94.94 323 MET A N 1
ATOM 2556 C CA . MET A 1 323 ? -11.204 13.512 -0.026 1.00 94.94 323 MET A CA 1
ATOM 2557 C C . MET A 1 323 ? -12.279 14.050 0.928 1.00 94.94 323 MET A C 1
ATOM 2559 O O . MET A 1 323 ? -13.038 13.278 1.513 1.00 94.94 323 MET A O 1
ATOM 2563 N N . LEU A 1 324 ? -12.358 15.377 1.073 1.00 95.00 324 LEU A N 1
ATOM 2564 C CA . LEU A 1 324 ? -13.340 16.037 1.935 1.00 95.00 324 LEU A CA 1
ATOM 2565 C C . LEU A 1 324 ? -14.767 15.913 1.407 1.00 95.00 324 LEU A C 1
ATOM 2567 O O . LEU A 1 324 ? -15.687 15.680 2.194 1.00 95.00 324 LEU A O 1
ATOM 2571 N N . LYS A 1 325 ? -14.943 16.062 0.092 1.00 95.31 325 LYS A N 1
ATOM 2572 C CA . LYS A 1 325 ? -16.242 15.942 -0.572 1.00 95.31 325 LYS A CA 1
ATOM 2573 C C . LYS A 1 325 ? -16.813 14.528 -0.448 1.00 95.31 325 LYS A C 1
ATOM 2575 O O . LYS A 1 325 ? -17.981 14.378 -0.104 1.00 95.31 325 LYS A O 1
ATOM 2580 N N . GLU A 1 326 ? -15.983 13.513 -0.679 1.00 91.62 326 GLU A N 1
ATOM 2581 C CA . GLU A 1 326 ? -16.386 12.100 -0.643 1.00 91.62 326 GLU A CA 1
ATOM 2582 C C . GLU A 1 326 ? -16.339 11.489 0.773 1.00 91.62 326 GLU A C 1
ATOM 2584 O O . GLU A 1 326 ? -16.705 10.334 0.962 1.00 91.62 326 GLU A O 1
ATOM 2589 N N . ASN A 1 327 ? -15.946 12.270 1.789 1.00 90.06 327 ASN A N 1
ATOM 2590 C CA . ASN A 1 327 ? -15.850 11.854 3.196 1.00 90.06 327 ASN A CA 1
ATOM 2591 C C . ASN A 1 327 ? -14.952 10.624 3.431 1.00 90.06 327 ASN A C 1
ATOM 2593 O O . ASN A 1 327 ? -15.262 9.774 4.267 1.00 90.06 327 ASN A O 1
ATOM 2597 N N . LEU A 1 328 ? -13.826 10.553 2.719 1.00 91.06 328 LEU A N 1
ATOM 2598 C CA . LEU A 1 328 ? -12.889 9.434 2.830 1.00 91.06 328 LEU A CA 1
ATOM 2599 C C . LEU A 1 328 ? -12.208 9.415 4.199 1.00 91.06 328 LEU A C 1
ATOM 2601 O O . LEU A 1 328 ? -11.843 10.468 4.728 1.00 91.06 328 LEU A O 1
ATOM 2605 N N . CYS A 1 329 ? -11.977 8.224 4.752 1.00 88.88 329 CYS A N 1
ATOM 2606 C CA . CYS A 1 329 ? -11.270 8.072 6.025 1.00 88.88 329 CYS A CA 1
ATOM 2607 C C . CYS A 1 329 ? -9.830 7.573 5.853 1.00 88.88 329 CYS A C 1
ATOM 2609 O O . CYS A 1 329 ? -9.023 7.758 6.768 1.00 88.88 329 CYS A O 1
ATOM 2611 N N . ARG A 1 330 ? -9.482 6.933 4.724 1.00 91.25 330 ARG A N 1
ATOM 2612 C CA . ARG A 1 330 ? -8.160 6.310 4.507 1.00 91.25 330 ARG A CA 1
ATOM 2613 C C . ARG A 1 330 ? -7.686 6.434 3.056 1.00 91.25 330 ARG A C 1
ATOM 2615 O O . ARG A 1 330 ? -8.348 5.932 2.147 1.00 91.25 330 ARG A O 1
ATOM 2622 N N . ALA A 1 331 ? -6.506 7.017 2.839 1.00 95.44 331 ALA A N 1
ATOM 2623 C CA . ALA A 1 331 ? -5.956 7.201 1.498 1.00 95.44 331 ALA A CA 1
ATOM 2624 C C . ALA A 1 331 ? -4.427 7.050 1.414 1.00 95.44 331 ALA A C 1
ATOM 2626 O O . ALA A 1 331 ? -3.699 7.408 2.336 1.00 95.44 331 ALA A O 1
ATOM 2627 N N . LEU A 1 332 ? -3.954 6.544 0.275 1.00 97.06 332 LEU A N 1
ATOM 2628 C CA . LEU A 1 332 ? -2.553 6.519 -0.136 1.00 97.06 332 LEU A CA 1
ATOM 2629 C C . LEU A 1 332 ? -2.367 7.470 -1.322 1.00 97.06 332 LEU A C 1
ATOM 2631 O O . LEU A 1 332 ? -3.025 7.295 -2.345 1.00 97.06 332 LEU A O 1
ATOM 2635 N N . ILE A 1 333 ? -1.466 8.440 -1.202 1.00 96.44 333 ILE A N 1
ATOM 2636 C CA . ILE A 1 333 ? -1.071 9.339 -2.293 1.00 96.44 333 ILE A CA 1
ATOM 2637 C C . ILE A 1 333 ? 0.253 8.838 -2.868 1.00 96.44 333 ILE A C 1
ATOM 2639 O O . ILE A 1 333 ? 1.186 8.614 -2.108 1.00 96.44 333 ILE A O 1
ATOM 2643 N N . ILE A 1 334 ? 0.346 8.655 -4.182 1.00 95.06 334 ILE A N 1
ATOM 2644 C CA . ILE A 1 334 ? 1.569 8.264 -4.893 1.00 95.06 334 ILE A CA 1
ATOM 2645 C C . ILE A 1 334 ? 1.935 9.387 -5.862 1.00 95.06 334 ILE A C 1
ATOM 2647 O O . ILE A 1 334 ? 1.118 9.716 -6.718 1.00 95.06 334 ILE A O 1
ATOM 2651 N N . THR A 1 335 ? 3.123 9.973 -5.718 1.00 90.00 335 THR A N 1
ATOM 2652 C CA . THR A 1 335 ? 3.565 11.162 -6.474 1.00 90.00 335 THR A CA 1
ATOM 2653 C C . THR A 1 335 ? 5.093 11.274 -6.512 1.00 90.00 335 THR A C 1
ATOM 2655 O O . THR A 1 335 ? 5.786 10.531 -5.820 1.00 90.00 335 THR A O 1
ATOM 2658 N N . ASP A 1 336 ? 5.631 12.201 -7.301 1.00 80.00 336 ASP A N 1
ATOM 2659 C CA . ASP A 1 336 ? 7.040 12.595 -7.281 1.00 80.00 336 ASP A CA 1
ATOM 2660 C C . ASP A 1 336 ? 7.379 13.604 -6.169 1.00 80.00 336 ASP A C 1
ATOM 2662 O O . ASP A 1 336 ? 8.545 13.916 -5.962 1.00 80.00 336 ASP A O 1
ATOM 2666 N N . GLY A 1 337 ? 6.376 14.106 -5.441 1.00 80.94 337 GLY A N 1
ATOM 2667 C CA . GLY A 1 337 ? 6.537 15.047 -4.329 1.00 80.94 337 GLY A CA 1
ATOM 2668 C C . GLY A 1 337 ? 6.407 16.526 -4.707 1.00 80.94 337 GLY A C 1
ATOM 2669 O O . GLY A 1 337 ? 6.277 17.361 -3.813 1.00 80.94 337 GLY A O 1
ATOM 2670 N N . TRP A 1 338 ? 6.339 16.876 -5.995 1.00 79.81 338 TRP A N 1
ATOM 2671 C CA . TRP A 1 338 ? 6.259 18.267 -6.465 1.00 79.81 338 TRP A CA 1
ATOM 2672 C C . TRP A 1 338 ? 4.822 18.673 -6.813 1.00 79.81 338 TRP A C 1
ATOM 2674 O O . TRP A 1 338 ? 4.492 19.037 -7.938 1.00 79.81 338 TRP A O 1
ATOM 2684 N N . VAL A 1 339 ? 3.946 18.635 -5.808 1.00 78.75 339 VAL A N 1
ATOM 2685 C CA . VAL A 1 339 ? 2.482 18.745 -5.988 1.00 78.75 339 VAL A CA 1
ATOM 2686 C C . VAL A 1 339 ? 1.878 20.085 -5.549 1.00 78.75 339 VAL A C 1
ATOM 2688 O O . VAL A 1 339 ? 0.657 20.257 -5.507 1.00 78.75 339 VAL A O 1
ATOM 2691 N N . GLY A 1 340 ? 2.726 21.041 -5.168 1.00 81.38 340 GLY A N 1
ATOM 2692 C CA . GLY A 1 340 ? 2.301 22.306 -4.576 1.00 81.38 340 GLY A CA 1
ATOM 2693 C C . GLY A 1 340 ? 1.884 22.179 -3.106 1.00 81.38 340 GLY A C 1
ATOM 2694 O O . GLY A 1 340 ? 2.196 21.210 -2.414 1.00 81.38 340 GLY A O 1
ATOM 2695 N N . LYS A 1 341 ? 1.205 23.209 -2.588 1.00 85.38 341 LYS A N 1
ATOM 2696 C CA . LYS A 1 341 ? 0.855 23.310 -1.162 1.00 85.38 341 LYS A CA 1
ATOM 2697 C C . LYS A 1 341 ? -0.595 22.930 -0.912 1.00 85.38 341 LYS A C 1
ATOM 2699 O O . LYS A 1 341 ? -1.503 23.439 -1.557 1.00 85.38 341 LYS A O 1
ATOM 2704 N N . ILE A 1 342 ? -0.810 22.126 0.125 1.00 89.12 342 ILE A N 1
ATOM 2705 C CA . ILE A 1 342 ? -2.154 21.813 0.611 1.00 89.12 342 ILE A CA 1
ATOM 2706 C C . ILE A 1 342 ? -2.768 23.065 1.262 1.00 89.12 342 ILE A C 1
ATOM 2708 O O . ILE A 1 342 ? -2.151 23.635 2.176 1.00 89.12 342 ILE A O 1
ATOM 2712 N N . PRO A 1 343 ? -3.986 23.482 0.863 1.00 92.56 343 PRO A N 1
ATOM 2713 C CA . PRO A 1 343 ? -4.695 24.573 1.521 1.00 92.56 343 PRO A CA 1
ATOM 2714 C C . PRO A 1 343 ? -4.854 24.318 3.026 1.00 92.56 343 PRO A C 1
ATOM 2716 O O . PRO A 1 343 ? -5.255 23.233 3.453 1.00 92.56 343 PRO A O 1
ATOM 2719 N N . SER A 1 344 ? -4.582 25.327 3.857 1.00 92.12 344 SER A N 1
ATOM 2720 C CA . SER A 1 344 ? -4.639 25.196 5.324 1.00 92.12 344 SER A CA 1
ATOM 2721 C C . SER A 1 344 ? -6.022 24.775 5.834 1.00 92.12 344 SER A C 1
ATOM 2723 O O . SER A 1 344 ? -6.115 23.996 6.783 1.00 92.12 344 SER A O 1
ATOM 2725 N N . ALA A 1 345 ? -7.085 25.240 5.171 1.00 94.56 345 ALA A N 1
ATOM 2726 C CA . ALA A 1 345 ? -8.458 24.837 5.449 1.00 94.56 345 ALA A CA 1
ATOM 2727 C C . ALA A 1 345 ? -8.662 23.326 5.248 1.00 94.56 345 ALA A C 1
ATOM 2729 O O . ALA A 1 345 ? -9.243 22.672 6.114 1.00 94.56 345 ALA A O 1
ATOM 2730 N N . HIS A 1 346 ? -8.125 22.760 4.159 1.00 95.38 346 HIS A N 1
ATOM 2731 C CA . HIS A 1 346 ? -8.234 21.327 3.883 1.00 95.38 346 HIS A CA 1
ATOM 2732 C C . HIS A 1 346 ? -7.474 20.503 4.921 1.00 95.38 346 HIS A C 1
ATOM 2734 O O . HIS A 1 346 ? -8.034 19.570 5.490 1.00 95.38 346 HIS A O 1
ATOM 2740 N N . AL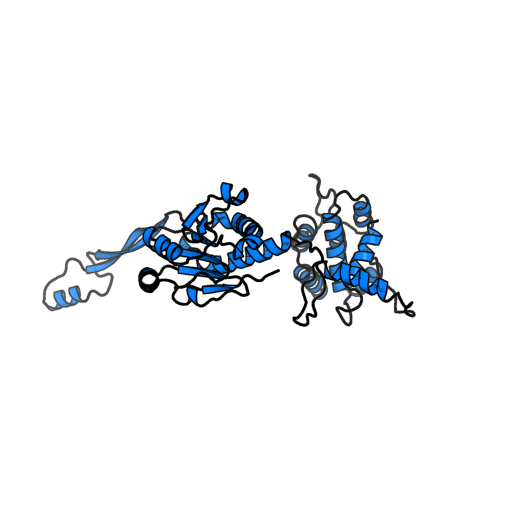A A 1 347 ? -6.227 20.878 5.225 1.00 92.88 347 ALA A N 1
ATOM 2741 C CA . ALA A 1 347 ? -5.417 20.178 6.221 1.00 92.88 347 ALA A CA 1
ATOM 2742 C C . ALA A 1 347 ? -6.075 20.180 7.615 1.00 92.88 347 ALA A C 1
ATOM 2744 O O . ALA A 1 347 ? -6.118 19.149 8.285 1.00 92.88 347 ALA A O 1
ATOM 2745 N N . SER A 1 348 ? -6.643 21.318 8.038 1.00 93.88 348 SER A N 1
ATOM 2746 C CA . SER A 1 348 ? -7.349 21.417 9.322 1.00 93.88 348 SER A CA 1
ATOM 2747 C C . SER A 1 348 ? -8.584 20.517 9.370 1.00 93.88 348 SER A C 1
ATOM 2749 O O . SER A 1 348 ? -8.792 19.811 10.357 1.00 93.88 348 SER A O 1
ATOM 2751 N N . GLU A 1 349 ? -9.390 20.510 8.309 1.00 95.19 349 GLU A N 1
ATOM 2752 C CA . GLU A 1 349 ? -10.614 19.713 8.254 1.00 95.19 349 GLU A CA 1
ATOM 2753 C C . GLU A 1 349 ? -10.322 18.205 8.179 1.00 95.19 349 GLU A C 1
ATOM 2755 O O . GLU A 1 349 ? -10.921 17.425 8.921 1.00 95.19 349 GLU A O 1
ATOM 2760 N N . LEU A 1 350 ? -9.340 17.790 7.371 1.00 94.44 350 LEU A N 1
ATOM 2761 C CA . LEU A 1 350 ? -8.870 16.400 7.318 1.00 94.44 350 LEU A CA 1
ATOM 2762 C C . LEU A 1 350 ? -8.337 15.935 8.684 1.00 94.44 350 LEU A C 1
ATOM 2764 O O . LEU A 1 350 ? -8.635 14.820 9.121 1.00 94.44 350 LEU A O 1
ATOM 2768 N N . GLY A 1 351 ? -7.617 16.809 9.396 1.00 92.25 351 GLY A N 1
ATOM 2769 C CA . GLY A 1 351 ? -7.143 16.553 10.756 1.00 92.25 351 GLY A CA 1
ATOM 2770 C C . GLY A 1 351 ? -8.280 16.375 11.767 1.00 92.25 351 GLY A C 1
ATOM 2771 O O . GLY A 1 351 ? -8.265 15.422 12.547 1.00 92.25 351 GLY A O 1
ATOM 2772 N N . LYS A 1 352 ? -9.315 17.229 11.726 1.00 93.00 352 LYS A N 1
ATOM 2773 C CA . LYS A 1 352 ? -10.511 17.097 12.586 1.00 93.00 352 LYS A CA 1
ATOM 2774 C C . LYS A 1 352 ? -11.249 15.782 12.347 1.00 93.00 352 LYS A C 1
ATOM 2776 O O . LYS A 1 352 ? -11.682 15.141 13.304 1.00 93.00 352 LYS A O 1
ATOM 2781 N N . ARG A 1 353 ? -11.356 15.367 11.082 1.00 92.12 353 ARG A N 1
ATOM 2782 C CA . ARG A 1 353 ? -11.968 14.094 10.671 1.00 92.12 353 ARG A CA 1
ATOM 2783 C C . ARG A 1 353 ? -11.080 12.877 10.945 1.00 92.12 353 ARG A C 1
ATOM 2785 O O . ARG A 1 353 ? -11.549 11.754 10.795 1.00 92.12 353 ARG A O 1
ATOM 2792 N N . LYS A 1 354 ? -9.828 13.085 11.376 1.00 91.00 354 LYS A N 1
ATOM 2793 C CA . LYS A 1 354 ? -8.825 12.038 11.631 1.00 91.00 354 LYS A CA 1
ATOM 2794 C C . LYS A 1 354 ? -8.619 11.112 10.428 1.00 91.00 354 LYS A C 1
ATOM 2796 O O . LYS A 1 354 ? -8.413 9.912 10.601 1.00 91.00 354 LYS A O 1
ATOM 2801 N N . VAL A 1 355 ? -8.667 11.673 9.219 1.00 92.06 355 VAL A N 1
ATOM 2802 C CA . VAL A 1 355 ? -8.390 10.922 7.987 1.00 92.06 355 VAL A CA 1
ATOM 2803 C C . VAL A 1 355 ? -6.947 10.424 8.040 1.00 92.06 355 VAL A C 1
ATOM 2805 O O . VAL A 1 355 ? -6.046 11.185 8.391 1.00 92.06 355 VAL A O 1
ATOM 2808 N N . LEU A 1 356 ? -6.728 9.145 7.743 1.00 93.19 356 LEU A N 1
ATOM 2809 C CA . LEU A 1 356 ? -5.401 8.535 7.690 1.00 93.19 356 LEU A CA 1
ATOM 2810 C C . LEU A 1 356 ? -4.866 8.630 6.266 1.00 93.19 356 LEU A C 1
ATOM 2812 O O . LEU A 1 356 ? -5.451 8.053 5.347 1.00 93.19 356 LEU A O 1
ATOM 2816 N N . ILE A 1 357 ? -3.776 9.370 6.081 1.00 95.75 357 ILE A N 1
ATOM 2817 C CA . ILE A 1 357 ? -3.241 9.663 4.751 1.00 95.75 357 ILE A CA 1
ATOM 2818 C C . ILE A 1 357 ? -1.750 9.370 4.731 1.00 95.75 357 ILE A C 1
ATOM 2820 O O . ILE A 1 357 ? -0.969 10.110 5.323 1.00 95.75 357 ILE A O 1
ATOM 2824 N N . ASN A 1 358 ? -1.365 8.309 4.026 1.00 96.38 358 ASN A N 1
ATOM 2825 C CA . ASN A 1 358 ? 0.043 8.030 3.767 1.00 96.38 358 ASN A CA 1
ATOM 2826 C C . ASN A 1 358 ? 0.428 8.549 2.385 1.00 96.38 358 ASN A C 1
ATOM 2828 O O . ASN A 1 358 ? -0.377 8.510 1.453 1.00 96.38 358 ASN A O 1
ATOM 2832 N N . SER A 1 359 ? 1.676 8.981 2.252 1.00 95.62 359 SER A N 1
ATOM 2833 C CA . SER A 1 359 ? 2.240 9.430 0.980 1.00 95.62 359 SER A CA 1
ATOM 2834 C C . SER A 1 359 ? 3.406 8.533 0.597 1.00 95.62 359 SER A C 1
ATOM 2836 O O . SER A 1 359 ? 4.266 8.250 1.426 1.00 95.62 359 SER A O 1
ATOM 2838 N N . LEU A 1 360 ? 3.442 8.089 -0.650 1.00 94.25 360 LEU A N 1
ATOM 2839 C CA . LEU A 1 360 ? 4.550 7.385 -1.269 1.00 94.25 360 LEU A CA 1
ATOM 2840 C C . LEU A 1 360 ? 5.139 8.301 -2.341 1.00 94.25 360 LEU A C 1
ATOM 2842 O O . LEU A 1 360 ? 4.514 8.529 -3.374 1.00 94.25 360 LEU A O 1
ATOM 2846 N N . ILE A 1 361 ? 6.310 8.852 -2.052 1.00 92.00 361 ILE A N 1
ATOM 2847 C CA . ILE A 1 361 ? 6.990 9.823 -2.912 1.00 92.00 361 ILE A CA 1
ATOM 2848 C C . ILE A 1 361 ? 8.174 9.178 -3.628 1.00 92.00 361 ILE A C 1
ATOM 2850 O O . ILE A 1 361 ? 8.734 8.208 -3.115 1.00 92.00 361 ILE A O 1
ATOM 2854 N N . THR A 1 362 ? 8.584 9.696 -4.784 1.00 81.75 362 THR A N 1
ATOM 2855 C CA . THR A 1 362 ? 9.857 9.294 -5.408 1.00 81.75 362 THR A CA 1
ATOM 2856 C C . THR A 1 362 ? 11.045 9.611 -4.491 1.00 81.75 362 THR A C 1
ATOM 2858 O O . THR A 1 362 ? 10.933 10.392 -3.542 1.00 81.75 362 THR A O 1
ATOM 2861 N N . GLU A 1 363 ? 12.190 8.967 -4.728 1.00 80.06 363 GLU A N 1
ATOM 2862 C CA . GLU A 1 363 ? 13.382 9.122 -3.882 1.00 80.06 363 GLU A CA 1
ATOM 2863 C C . GLU A 1 363 ? 13.832 10.583 -3.739 1.00 80.06 363 GLU A C 1
ATOM 2865 O O . GLU A 1 363 ? 14.178 11.006 -2.635 1.00 80.06 363 GLU A O 1
ATOM 2870 N N . ASP A 1 364 ? 13.742 11.347 -4.826 1.00 78.31 364 ASP A N 1
ATOM 2871 C CA . ASP A 1 364 ? 14.149 12.754 -4.922 1.00 78.31 364 ASP A CA 1
ATOM 2872 C C . ASP A 1 364 ? 13.031 13.738 -4.535 1.00 78.31 364 ASP A C 1
ATOM 2874 O O . ASP A 1 364 ? 13.220 14.954 -4.578 1.00 78.31 364 ASP A O 1
ATOM 2878 N N . GLY A 1 365 ? 11.853 13.219 -4.183 1.00 78.19 365 GLY A N 1
ATOM 2879 C CA . GLY A 1 365 ? 10.664 14.017 -3.931 1.00 78.19 365 GLY A CA 1
ATOM 2880 C C . GLY A 1 365 ? 10.705 14.808 -2.629 1.00 78.19 365 GLY A C 1
ATOM 2881 O O . GLY A 1 365 ? 11.262 14.365 -1.617 1.00 78.19 365 GLY A O 1
ATOM 2882 N N . ASP A 1 366 ? 10.053 15.970 -2.641 1.00 82.69 366 ASP A N 1
ATOM 2883 C CA . ASP A 1 366 ? 9.872 16.805 -1.455 1.00 82.69 366 ASP A CA 1
ATOM 2884 C C . ASP A 1 366 ? 8.763 16.232 -0.541 1.00 82.69 366 ASP A C 1
ATOM 2886 O O . ASP A 1 366 ? 7.605 16.125 -0.955 1.00 82.69 366 ASP A O 1
ATOM 2890 N N . PRO A 1 367 ? 9.065 15.844 0.715 1.00 89.00 367 PRO A N 1
ATOM 2891 C CA . PRO A 1 367 ? 8.054 15.367 1.654 1.00 89.00 367 PRO A CA 1
ATOM 2892 C C . PRO A 1 367 ? 7.251 16.493 2.332 1.00 89.00 367 PRO A C 1
ATOM 2894 O O . PRO A 1 367 ? 6.272 16.191 3.022 1.00 89.00 367 PRO A O 1
ATOM 2897 N N . GLU A 1 368 ? 7.639 17.769 2.202 1.00 88.31 368 GLU A N 1
ATOM 2898 C CA . GLU A 1 368 ? 7.068 18.869 2.994 1.00 88.31 368 GLU A CA 1
ATOM 2899 C C . GLU A 1 368 ? 5.558 19.046 2.802 1.00 88.31 368 GLU A C 1
ATOM 2901 O O . GLU A 1 368 ? 4.849 19.378 3.761 1.00 88.31 368 GLU A O 1
ATOM 2906 N N . PHE A 1 369 ? 5.028 18.779 1.603 1.00 86.25 369 PHE A N 1
ATOM 2907 C CA . PHE A 1 369 ? 3.592 18.918 1.338 1.00 86.25 369 PHE A CA 1
ATOM 2908 C C . PHE A 1 369 ? 2.743 18.035 2.269 1.00 86.25 369 PHE A C 1
ATOM 2910 O O . PHE A 1 369 ? 1.636 18.418 2.655 1.00 86.25 369 PHE A O 1
ATOM 2917 N N . ALA A 1 370 ? 3.272 16.872 2.665 1.00 89.12 370 ALA A N 1
ATOM 2918 C CA . ALA A 1 370 ? 2.578 15.891 3.489 1.00 89.12 370 ALA A CA 1
ATOM 2919 C C . ALA A 1 370 ? 2.705 16.164 4.998 1.00 89.12 370 ALA A C 1
ATOM 2921 O O . ALA A 1 370 ? 1.989 15.550 5.784 1.00 89.12 370 ALA A O 1
ATOM 2922 N N . ALA A 1 371 ? 3.545 17.114 5.426 1.00 89.25 371 ALA A N 1
ATOM 2923 C CA . ALA A 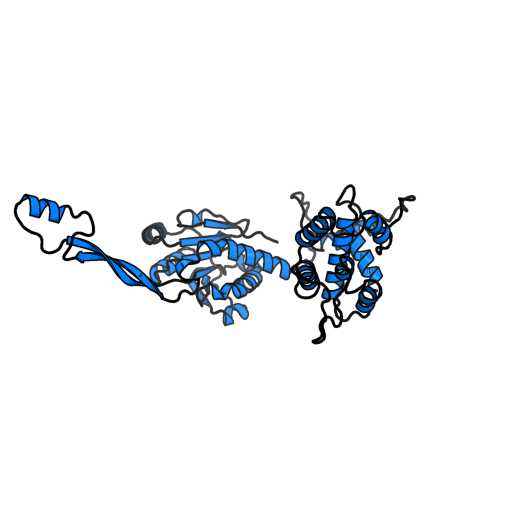1 371 ? 3.834 17.364 6.843 1.00 89.25 371 ALA A CA 1
ATOM 2924 C C . ALA A 1 371 ? 2.600 17.749 7.685 1.00 89.25 371 ALA A C 1
ATOM 2926 O O . ALA A 1 371 ? 2.588 17.569 8.900 1.00 89.25 371 ALA A O 1
ATOM 2927 N N . LYS A 1 372 ? 1.556 18.292 7.047 1.00 86.50 372 LYS A N 1
ATOM 2928 C CA . LYS A 1 372 ? 0.296 18.687 7.706 1.00 86.50 372 LYS A CA 1
ATOM 2929 C C . LYS A 1 372 ? -0.782 17.601 7.668 1.00 86.50 372 LYS A C 1
ATOM 2931 O O . LYS A 1 372 ? -1.891 17.840 8.144 1.00 86.50 372 LYS A O 1
ATOM 2936 N N . LEU A 1 373 ? -0.489 16.448 7.071 1.00 91.00 373 LEU A N 1
ATOM 2937 C CA . LEU A 1 373 ? -1.410 15.325 6.962 1.00 91.00 373 LEU A CA 1
ATOM 2938 C C . LEU A 1 373 ? -1.200 14.343 8.113 1.00 91.00 373 LEU A C 1
ATOM 2940 O O . LEU A 1 373 ? -0.112 14.203 8.665 1.00 91.00 373 LEU A O 1
ATOM 2944 N N . ASN A 1 374 ? -2.270 13.647 8.478 1.00 90.88 374 ASN A N 1
ATOM 2945 C CA . ASN A 1 374 ? -2.247 12.653 9.540 1.00 90.88 374 ASN A CA 1
ATOM 2946 C C . ASN A 1 374 ? -1.873 11.272 8.968 1.00 90.88 374 ASN A C 1
ATOM 2948 O O . ASN A 1 374 ? -2.746 10.455 8.669 1.00 90.88 374 ASN A O 1
ATOM 2952 N N . GLY A 1 375 ? -0.573 11.024 8.805 1.00 89.62 375 GLY A N 1
ATOM 2953 C CA . GLY A 1 375 ? -0.033 9.728 8.389 1.00 89.62 375 GLY A CA 1
ATOM 2954 C C . GLY A 1 375 ? 1.474 9.759 8.147 1.00 89.62 375 GLY A C 1
ATOM 2955 O O . GLY A 1 375 ? 2.175 10.632 8.660 1.00 89.62 375 GLY A O 1
ATOM 2956 N N . THR A 1 376 ? 1.984 8.765 7.421 1.00 92.50 376 THR A N 1
ATOM 2957 C CA . THR A 1 376 ? 3.423 8.567 7.205 1.00 92.50 376 THR A CA 1
ATOM 2958 C C . THR A 1 376 ? 3.828 8.790 5.755 1.00 92.50 376 THR A C 1
ATOM 2960 O O . THR A 1 376 ? 3.101 8.448 4.820 1.00 92.50 376 THR A O 1
ATOM 2963 N N . VAL A 1 377 ? 5.030 9.334 5.570 1.00 92.56 377 VAL A N 1
ATOM 2964 C CA . VAL A 1 377 ? 5.656 9.486 4.255 1.00 92.56 377 VAL A CA 1
ATOM 2965 C C . VAL A 1 377 ? 6.645 8.346 4.041 1.00 92.56 377 VAL A C 1
ATOM 2967 O O . VAL A 1 377 ? 7.481 8.059 4.896 1.00 92.56 377 VAL A O 1
ATOM 2970 N N . HIS A 1 378 ? 6.538 7.695 2.893 1.00 91.75 378 HIS A N 1
ATOM 2971 C CA . HIS A 1 378 ? 7.381 6.602 2.435 1.00 91.75 378 HIS A CA 1
ATOM 2972 C C . HIS A 1 378 ? 8.071 7.031 1.144 1.00 91.75 378 HIS A C 1
ATOM 2974 O O . HIS A 1 378 ? 7.485 7.763 0.350 1.00 91.75 378 HIS A O 1
ATOM 2980 N N . ARG A 1 379 ? 9.296 6.556 0.913 1.00 89.06 379 ARG A N 1
ATOM 2981 C CA . ARG A 1 379 ? 10.008 6.792 -0.346 1.00 89.06 379 ARG A CA 1
ATOM 2982 C C . ARG A 1 379 ? 9.980 5.545 -1.218 1.00 89.06 379 ARG A C 1
ATOM 2984 O O . ARG A 1 379 ? 10.158 4.432 -0.720 1.00 89.06 379 ARG A O 1
ATOM 2991 N N . LEU A 1 380 ? 9.755 5.745 -2.508 1.00 79.31 380 LEU A N 1
ATOM 2992 C CA . LEU A 1 380 ? 10.023 4.764 -3.543 1.00 79.31 380 LEU A CA 1
ATOM 2993 C C . LEU A 1 380 ? 11.530 4.580 -3.613 1.00 79.31 380 LEU A C 1
ATOM 2995 O O . LEU A 1 380 ? 12.262 5.542 -3.819 1.00 79.31 380 LEU A O 1
ATOM 2999 N N . GLN A 1 381 ? 11.980 3.346 -3.436 1.00 67.62 381 GLN A N 1
ATOM 3000 C CA . GLN A 1 381 ? 13.337 2.983 -3.812 1.00 67.62 381 GLN A CA 1
ATOM 3001 C C . GLN A 1 381 ? 13.356 2.871 -5.335 1.00 67.62 381 GLN A C 1
ATOM 3003 O O . GLN A 1 381 ? 12.616 2.046 -5.883 1.00 67.62 381 GLN A O 1
ATOM 3008 N N . LYS A 1 382 ? 14.110 3.756 -6.000 1.00 52.72 382 LYS A N 1
ATOM 3009 C CA . LYS A 1 382 ? 14.400 3.606 -7.427 1.00 52.72 382 LYS A CA 1
ATOM 3010 C C . LYS A 1 382 ? 15.330 2.402 -7.611 1.00 52.72 382 LYS A C 1
ATOM 3012 O O . LYS A 1 382 ? 16.097 2.057 -6.712 1.00 52.72 382 LYS A O 1
ATOM 3017 N N . TYR A 1 383 ? 15.140 1.736 -8.742 1.00 49.97 383 TYR A N 1
ATOM 3018 C CA . TYR A 1 383 ? 15.719 0.437 -9.088 1.00 49.97 383 TYR A CA 1
ATOM 3019 C C . TYR A 1 383 ? 17.212 0.518 -9.375 1.00 49.97 383 TYR A C 1
ATOM 3021 O O . TYR A 1 383 ? 17.612 1.506 -10.032 1.00 49.97 383 TYR A O 1
#